Protein 3BO6 (pdb70)

Foldseek 3Di:
DAFDDDPQQVLCVVCVVVLLVVLVPDDFDDWQFDDPFDAPVVLQVCDPWDDDLQWIWHHHDPDFKIKTFHPDAQAQADFQFKKKFFFFALVCQRLLCVLCRRAVSIPLHQFGMKIFGNSVPDDCPDLCRQTRRMMTGHFARDNHRYHHSVSLSRNLSSQVVSQVSCVVSDTHGGDHQQQWDDDPPRRTMTIDGPRGTPSPDHPVCHVVRCPRSSNVSNHD/DVQLVLLVVCVVVLLVVLVPDDADDWAFFPDFDFPVCLAQDPPPDAGLQWDWDHDPPDFKIKTAHPDQQAQADFQQKKKFFFFALVCVRVLCVLCRRLVSTNRHQFRMKIFGNSVPDDCPDLCRQTRRIMTGHFARDNHRYHDSVSLSRNLSSLVVSQVSCVVSPTHGGDHQQQWDADPPRRTMTIDGRVQTDSPDHPVCHVVRCPRSSNVSNHD

Secondary structure (DSSP, 8-state):
-PPPP-HHHHHHHHTHHHHHHHHHTSPPP---PPSS---HHHHHTTEEEEEETTEEEEE-TTSSEEEEEESS-S--SPP-SEEEEE-B-GGGHHHHHHHHHHHHT-TT-S-SEEEEE-TTTB-TTSTTTSS--EEEE---SSTTSPPPHHHHHHHHHHHHHHHHHHHHTTPPB----TT-B--TT-SSEEEEETTTS-TTB-GGGHHHHHT-HHHHHHH-/-HHHHHHHHTHHHHHHHHHHSPPP-----SSPPPSGGGSS--TT-EETTEEEE--TT-SEEEEEESS-S--SPP-SEEEEE-B-GGGHHHHHHHHHHHHT-TT-S-SEEEEE-TTTB-TTSTTTSS--EEEE---SSTTSPPPHHHHHHHHHHHHHHHHHHHHTTPPB----TT-B--TT-SSEEEEETTTS-TTB-HHHHHHHHT-HHHHHHH-

Radius of gyration: 23.3 Å; Cα contacts (8 Å, |Δi|>4): 966; chains: 2; bounding box: 47×74×52 Å

InterPro domains:
  IPR003519 OspF/SpvC [PF03536] (2-240)
  IPR003519 OspF/SpvC [PR01342] (21-43)
  IPR003519 OspF/SpvC [PR01342] (81-100)
  IPR003519 OspF/SpvC [PR01342] (181-201)
  IPR003519 OspF/SpvC [PR01342] (203-219)
  IPR038498 OspF/SpvC superfamily [G3DSA:3.30.2430.10] (23-241)

Nearest PDB structures (foldseek):
  3bo6-assembly2_B  TM=9.932E-01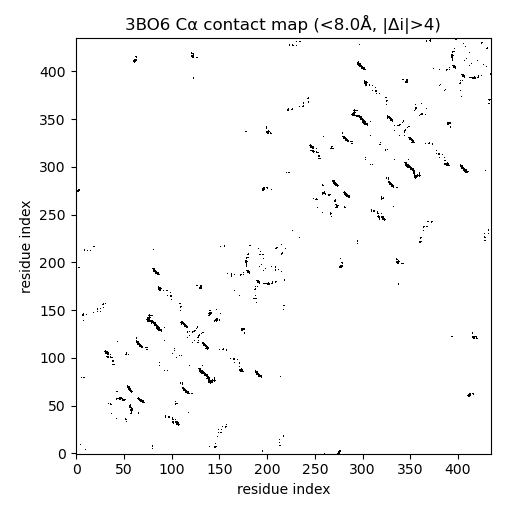  e=6.255E-45  Chromobacterium violaceum
  4h43-assembly1_A  TM=9.803E-01  e=1.860E-39  Salmonella enterica subsp. enterica serovar Typhimurium str. LT2
  4hah-assembly1_A  TM=9.795E-01  e=2.387E-39  Salmonella enterica subsp. enterica serovar Typhimurium str. LT2
  2q8y-assembly1_A  TM=9.827E-01  e=8.312E-39  Salmonella enterica subsp. enterica serovar Enteritidis
  2z8p-assembly1_A  TM=9.742E-01  e=9.416E-39  Salmonella enterica subsp. enterica serovar Typhimurium

Organism: Chromobacterium violaceum (strain ATCC 12472 / DSM 30191 / JCM 1249 / CCUG 213 / NBRC 12614 / NCIMB 9131 / NCTC 9757 / MK) (NCBI:txid243365)

Structure (mmCIF, N/CA/C/O backbone):
data_3BO6
#
_entry.id   3BO6
#
_cell.length_a   42.671
_cell.length_b   119.777
_cell.length_c   44.492
_cell.angle_alpha   90.000
_cell.angle_beta   105.630
_cell.angle_gamma   90.000
#
_symmetry.space_group_name_H-M   'P 1 21 1'
#
loop_
_entity.id
_entity.type
_entity.pdbx_description
1 polymer 'Hydrophilic protein, virA protein'
2 non-polymer 'SULFATE ION'
3 water water
#
loop_
_atom_site.group_PDB
_atom_site.id
_atom_site.type_symbol
_atom_site.label_atom_id
_atom_site.label_alt_id
_atom_site.label_comp_id
_atom_site.label_asym_id
_atom_site.label_entity_id
_atom_site.label_seq_id
_atom_site.pdbx_PDB_ins_code
_atom_site.Cartn_x
_atom_site.Cartn_y
_atom_site.Cartn_z
_atom_site.occupancy
_atom_site.B_iso_or_equiv
_atom_site.auth_seq_id
_atom_site.auth_comp_id
_atom_site.auth_asym_id
_atom_site.auth_atom_id
_atom_site.pdbx_PDB_model_num
ATOM 1 N N . GLY A 1 1 ? -5.722 -7.673 -2.690 1.00 33.25 22 GLY A N 1
ATOM 2 C CA . GLY A 1 1 ? -6.315 -6.368 -2.461 1.00 37.79 22 GLY A CA 1
ATOM 3 C C . GLY A 1 1 ? -5.286 -5.322 -2.079 1.00 40.89 22 GLY A C 1
ATOM 4 O O . GLY A 1 1 ? -4.088 -5.517 -2.288 1.00 45.52 22 GLY A O 1
ATOM 5 N N . PRO A 1 2 ? -5.749 -4.199 -1.514 1.00 40.65 23 PRO A N 1
ATOM 6 C CA . PRO A 1 2 ? -4.870 -3.108 -1.080 1.00 37.80 23 PRO A CA 1
ATOM 7 C C . PRO A 1 2 ? -4.032 -3.531 0.120 1.00 30.74 23 PRO A C 1
ATOM 8 O O . PRO A 1 2 ? -4.282 -4.597 0.684 1.00 25.66 23 PRO A O 1
ATOM 12 N N . PRO A 1 3 ? -3.040 -2.712 0.499 1.00 35.40 24 PRO A N 1
ATOM 13 C CA . PRO A 1 3 ? -2.271 -2.953 1.726 1.00 36.63 24 PRO A CA 1
ATOM 14 C C . PRO A 1 3 ? -3.188 -2.981 2.949 1.00 32.62 24 PRO A C 1
ATOM 15 O O . PRO A 1 3 ? -4.240 -2.340 2.933 1.00 34.45 24 PRO A O 1
ATOM 19 N N . GLN A 1 4 ? -2.789 -3.714 3.985 1.00 25.12 25 GLN A N 1
ATOM 20 C CA . GLN A 1 4 ? -3.554 -3.802 5.232 1.00 27.67 25 GLN A CA 1
ATOM 21 C C . GLN A 1 4 ? -3.644 -2.466 5.979 1.00 21.64 25 GLN A C 1
ATOM 22 O O . GLN A 1 4 ? -2.631 -1.901 6.403 1.00 20.87 25 GLN A O 1
ATOM 28 N N . MET A 1 5 ? -4.873 -1.988 6.144 1.00 18.25 26 MET A N 1
ATOM 29 C CA . MET A 1 5 ? -5.168 -0.736 6.827 1.00 17.67 26 MET A CA 1
ATOM 30 C C . MET A 1 5 ? -5.041 -0.939 8.334 1.00 16.87 26 MET A C 1
ATOM 31 O O . MET A 1 5 ? -5.221 -2.051 8.838 1.00 18.99 26 MET A O 1
ATOM 36 N N . SER A 1 6 ? -4.713 0.130 9.053 1.00 11.09 27 SER A N 1
ATOM 37 C CA . SER A 1 6 ? -4.753 0.118 10.515 1.00 9.97 27 SER A CA 1
ATOM 38 C C . SER A 1 6 ? -5.347 1.424 11.051 1.00 13.41 27 SER A C 1
ATOM 39 O O . SER A 1 6 ? -5.138 2.497 10.476 1.00 10.01 27 SER A O 1
ATOM 42 N N . ALA A 1 7 ? -6.097 1.337 12.148 1.00 11.91 28 ALA A N 1
ATOM 43 C CA . ALA A 1 7 ? -6.657 2.536 12.764 1.00 12.58 28 ALA A CA 1
ATOM 44 C C . ALA A 1 7 ? -5.546 3.488 13.205 1.00 8.22 28 ALA A C 1
ATOM 45 O O . ALA A 1 7 ? -5.679 4.700 13.106 1.00 11.02 28 ALA A O 1
ATOM 47 N N . THR A 1 8 ? -4.448 2.924 13.697 1.00 9.85 29 THR A N 1
ATOM 48 C CA . THR A 1 8 ? -3.290 3.713 14.098 1.00 8.70 29 THR A CA 1
ATOM 49 C C . THR A 1 8 ? -2.787 4.577 12.941 1.00 7.05 29 THR A C 1
ATOM 50 O O . THR A 1 8 ? -2.536 5.779 13.098 1.00 7.88 29 THR A O 1
ATOM 54 N N . ASN A 1 9 ? -2.641 3.957 11.777 1.00 7.94 30 ASN A N 1
ATOM 55 C CA . ASN A 1 9 ? -2.155 4.662 10.600 1.00 6.92 30 ASN A CA 1
ATOM 56 C C . ASN A 1 9 ? -3.176 5.696 10.080 1.00 6.71 30 ASN A C 1
ATOM 57 O O . ASN A 1 9 ? -2.804 6.796 9.679 1.00 8.48 30 ASN A O 1
ATOM 62 N N . GLU A 1 10 ? -4.461 5.340 10.083 1.00 6.81 31 GLU A N 1
ATOM 63 C CA . GLU A 1 10 ? -5.475 6.301 9.644 1.00 9.63 31 GLU A CA 1
ATOM 64 C C . GLU A 1 10 ? -5.490 7.566 10.510 1.00 9.55 31 GLU A C 1
ATOM 65 O O . GLU A 1 10 ? -5.692 8.679 10.011 1.00 9.85 31 GLU A O 1
ATOM 71 N N . ASP A 1 11 ? -5.268 7.394 11.813 1.00 9.51 32 ASP A N 1
ATOM 72 C CA . ASP A 1 11 ? -5.174 8.533 12.721 1.00 8.50 32 ASP A CA 1
ATOM 73 C C . ASP A 1 11 ? -3.943 9.395 12.410 1.00 7.67 32 ASP A C 1
ATOM 74 O O . ASP A 1 11 ? -4.009 10.620 12.440 1.00 9.70 32 ASP A O 1
ATOM 79 N N . LEU A 1 12 ? -2.816 8.756 12.096 1.00 6.70 33 LEU A N 1
ATOM 80 C CA . LEU A 1 12 ? -1.630 9.508 11.687 1.00 8.01 33 LEU A CA 1
ATOM 81 C C . LEU A 1 12 ? -1.889 10.340 10.427 1.00 9.20 33 LEU A C 1
ATOM 82 O O . LEU A 1 12 ? -1.387 11.449 10.312 1.00 10.72 33 LEU A O 1
ATOM 87 N N . LYS A 1 13 ? -2.639 9.786 9.474 1.00 8.43 34 LYS A N 1
ATOM 88 C CA . LYS A 1 13 ? -2.973 10.523 8.249 1.00 9.89 34 LYS A CA 1
ATOM 89 C C . LYS A 1 13 ? -3.854 11.725 8.558 1.00 14.12 34 LYS A C 1
ATOM 90 O O . LYS A 1 13 ? -3.582 12.847 8.119 1.00 12.74 34 LYS A O 1
ATOM 96 N N . THR A 1 14 ? -4.904 11.493 9.335 1.00 9.58 35 THR A N 1
ATOM 97 C CA . THR A 1 14 ? -5.843 12.554 9.668 1.00 12.25 35 THR A CA 1
ATOM 98 C C . THR A 1 14 ? -5.136 13.698 10.375 1.00 10.62 35 THR A C 1
ATOM 99 O O . THR A 1 14 ? -5.446 14.868 10.158 1.00 14.05 35 THR A O 1
ATOM 103 N N . ASN A 1 15 ? -4.170 13.360 11.220 1.00 10.66 36 ASN A N 1
ATOM 104 C CA . ASN A 1 15 ? -3.556 14.353 12.092 1.00 9.04 36 ASN A CA 1
ATOM 105 C C . ASN A 1 15 ? -2.111 14.678 11.743 1.00 8.78 36 ASN A C 1
ATOM 106 O O . ASN A 1 15 ? -1.408 15.304 12.532 1.00 11.17 36 ASN A O 1
ATOM 111 N N . PHE A 1 16 ? -1.693 14.271 10.545 1.00 9.40 37 PHE A N 1
ATOM 112 C CA . PHE A 1 16 ? -0.301 14.400 10.110 1.00 8.42 37 PHE A CA 1
ATOM 113 C C . PHE A 1 16 ? 0.267 15.806 10.298 1.00 9.23 37 PHE A C 1
ATOM 114 O O . PHE A 1 16 ? 1.297 15.988 10.962 1.00 8.30 37 PHE A O 1
ATOM 122 N N . HIS A 1 17 ? -0.400 16.804 9.721 1.00 9.13 38 HIS A N 1
ATOM 123 C CA . HIS A 1 17 ? 0.063 18.175 9.832 1.00 10.73 38 HIS A CA 1
ATOM 124 C C . HIS A 1 17 ? 0.260 18.629 11.281 1.00 8.98 38 HIS A C 1
ATOM 125 O O . HIS A 1 17 ? 1.311 19.170 11.636 1.00 9.45 38 HIS A O 1
ATOM 132 N N . SER A 1 18 ? -0.749 18.398 12.111 1.00 9.18 39 SER A N 1
ATOM 133 C CA . SER A 1 18 ? -0.667 18.787 13.520 1.00 9.73 39 SER A CA 1
ATOM 134 C C . SER A 1 18 ? 0.452 18.062 14.261 1.00 8.69 39 SER A C 1
ATOM 135 O O . SER A 1 18 ? 1.193 18.666 15.050 1.00 10.63 39 SER A O 1
ATOM 138 N N . LEU A 1 19 ? 0.571 16.762 14.011 1.00 7.94 40 LEU A N 1
ATOM 139 C CA . LEU A 1 19 ? 1.566 15.949 14.696 1.00 8.01 40 LEU A CA 1
ATOM 140 C C . LEU A 1 19 ? 2.989 16.414 14.433 1.00 6.79 40 LEU A C 1
ATOM 141 O O . LEU A 1 19 ? 3.734 16.678 15.383 1.00 8.23 40 LEU A O 1
ATOM 146 N N . HIS A 1 20 ? 3.397 16.546 13.172 1.00 7.46 41 HIS A N 1
ATOM 147 C CA . HIS A 1 20 ? 4.791 16.916 12.947 1.00 6.55 41 HIS A CA 1
ATOM 148 C C . HIS A 1 20 ? 5.104 18.350 13.386 1.00 7.77 41 HIS A C 1
ATOM 149 O O . HIS A 1 20 ? 6.199 18.634 13.858 1.00 8.01 41 HIS A O 1
ATOM 156 N N . ASN A 1 21 ? 4.134 19.244 13.277 1.00 7.76 42 ASN A N 1
ATOM 157 C CA . ASN A 1 21 ? 4.356 20.595 13.764 1.00 7.67 42 ASN A CA 1
ATOM 158 C C . ASN A 1 21 ? 4.408 20.701 15.293 1.00 11.00 42 ASN A C 1
ATOM 159 O O . ASN A 1 21 ? 5.171 21.517 15.828 1.00 13.11 42 ASN A O 1
ATOM 164 N N . GLN A 1 22 ? 3.613 19.896 16.001 1.00 8.93 43 GLN A N 1
ATOM 165 C CA . GLN A 1 22 ? 3.747 19.821 17.460 1.00 7.60 43 GLN A CA 1
ATOM 166 C C . GLN A 1 22 ? 5.124 19.274 17.833 1.00 10.46 43 GLN A C 1
ATOM 167 O O . GLN A 1 22 ? 5.799 19.821 18.712 1.00 10.75 43 GLN A O 1
ATOM 173 N N . MET A 1 23 ? 5.553 18.204 17.168 1.00 8.23 44 MET A N 1
ATOM 174 C CA . MET A 1 23 ? 6.860 17.609 17.457 1.00 9.43 44 MET A CA 1
ATOM 175 C C . MET A 1 23 ? 7.993 18.611 17.320 1.00 7.31 44 MET A C 1
ATOM 176 O O . MET A 1 23 ? 8.910 18.640 18.153 1.00 8.56 44 MET A O 1
ATOM 181 N N . ARG A 1 24 ? 7.925 19.450 16.296 1.00 8.83 45 ARG A N 1
ATOM 182 C CA A ARG A 1 24 ? 8.989 20.416 16.028 0.50 10.92 45 ARG A CA 1
ATOM 183 C CA B ARG A 1 24 ? 8.996 20.402 16.045 0.50 10.37 45 ARG A CA 1
ATOM 184 C C . ARG A 1 24 ? 9.132 21.465 17.130 1.00 13.12 45 ARG A C 1
ATOM 185 O O . ARG A 1 24 ? 10.181 22.094 17.247 1.00 18.93 45 ARG A O 1
ATOM 200 N N . GLN A 1 25 ? 8.084 21.646 17.932 1.00 9.71 46 GLN A N 1
ATOM 201 C CA . GLN A 1 25 ? 8.118 22.622 19.030 1.00 12.75 46 GLN A CA 1
ATOM 202 C C . GLN A 1 25 ? 8.679 22.049 20.333 1.00 12.80 46 GLN A C 1
ATOM 203 O O . GLN A 1 25 ? 8.931 22.793 21.279 1.00 15.86 46 GLN A O 1
ATOM 209 N N . MET A 1 26 ? 8.886 20.738 20.390 1.00 8.81 47 MET A N 1
ATOM 210 C CA . MET A 1 26 ? 9.315 20.089 21.635 1.00 6.18 47 MET A CA 1
ATOM 211 C C . MET A 1 26 ? 10.833 20.095 21.800 1.00 7.93 47 MET A C 1
ATOM 212 O O . MET A 1 26 ? 11.571 19.933 20.834 1.00 8.86 47 MET A O 1
ATOM 217 N N . PRO A 1 27 ? 11.306 20.279 23.039 1.00 8.86 48 PRO A N 1
ATOM 218 C CA . PRO A 1 27 ? 12.755 20.289 23.259 1.00 10.03 48 PRO A CA 1
ATOM 219 C C . PRO A 1 27 ? 13.331 18.872 23.332 1.00 6.61 48 PRO A C 1
ATOM 220 O O . PRO A 1 27 ? 12.579 17.881 23.343 1.00 7.26 48 PRO A O 1
ATOM 224 N N . MET A 1 28 ? 14.655 18.771 23.376 1.00 6.60 49 MET A N 1
ATOM 225 C CA . MET A 1 28 ? 15.313 17.468 23.400 1.00 5.55 49 MET A CA 1
ATOM 226 C C . MET A 1 28 ? 14.750 16.608 24.506 1.00 7.96 49 MET A C 1
ATOM 227 O O . MET A 1 28 ? 14.402 17.097 25.592 1.00 7.52 49 MET A O 1
ATOM 232 N N . SER A 1 29 ? 14.686 15.308 24.241 1.00 6.96 50 SER A N 1
ATOM 233 C CA . SER A 1 29 ? 14.344 14.332 25.274 1.00 6.93 50 SER A CA 1
ATOM 234 C C . SER A 1 29 ? 15.504 14.153 26.245 1.00 8.42 50 SER A C 1
ATOM 235 O O . SER A 1 29 ? 16.634 14.585 25.985 1.00 9.37 50 SER A O 1
ATOM 238 N N . HIS A 1 30 ? 15.213 13.519 27.373 1.00 7.46 51 HIS A N 1
ATOM 239 C CA . HIS A 1 30 ? 16.202 13.304 28.425 1.00 8.50 51 HIS A CA 1
ATOM 240 C C . HIS A 1 30 ? 16.103 11.835 28.836 1.00 8.20 51 HIS A C 1
ATOM 241 O O . HIS A 1 30 ? 15.169 11.445 29.532 1.00 11.29 51 HIS A O 1
ATOM 248 N N . PHE A 1 31 ? 17.041 11.012 28.366 1.00 5.76 52 PHE A N 1
ATOM 249 C CA . PHE A 1 31 ? 17.002 9.575 28.648 1.00 6.17 52 PHE A CA 1
ATOM 250 C C . PHE A 1 31 ? 18.061 9.213 29.691 1.00 6.26 52 PHE A C 1
ATOM 251 O O . PHE A 1 31 ? 19.256 9.256 29.403 1.00 7.44 52 PHE A O 1
ATOM 259 N N . ARG A 1 32 ? 17.617 8.866 30.898 1.00 6.79 53 ARG A N 1
ATOM 260 C CA . ARG A 1 32 ? 18.536 8.400 31.930 1.00 8.48 53 ARG A CA 1
ATOM 261 C C . ARG A 1 32 ? 18.972 6.963 31.634 1.00 9.06 53 ARG A C 1
ATOM 262 O O . ARG A 1 32 ? 18.159 6.034 31.718 1.00 9.23 53 ARG A O 1
ATOM 270 N N . GLU A 1 33 ? 20.238 6.767 31.289 1.00 6.99 54 GLU A N 1
ATOM 271 C CA . GLU A 1 33 ? 20.694 5.412 30.984 1.00 8.51 54 GLU A CA 1
ATOM 272 C C . GLU A 1 33 ? 20.698 4.511 32.204 1.00 9.03 54 GLU A C 1
ATOM 273 O O . GLU A 1 33 ? 20.979 4.939 33.336 1.00 10.23 54 GLU A O 1
ATOM 279 N N . ALA A 1 34 ? 20.374 3.251 31.967 1.00 8.24 55 ALA A N 1
ATOM 280 C CA . ALA A 1 34 ? 20.486 2.247 33.011 1.00 7.77 55 ALA A CA 1
ATOM 281 C C . ALA A 1 34 ? 21.942 1.870 33.247 1.00 12.69 55 ALA A C 1
ATOM 282 O O . ALA A 1 34 ? 22.658 1.498 32.315 1.00 20.44 55 ALA A O 1
ATOM 284 N N . LEU A 1 35 ? 22.358 1.950 34.504 1.00 16.70 56 LEU A N 1
ATOM 285 C CA . LEU A 1 35 ? 23.563 1.285 34.994 1.00 23.17 56 LEU A CA 1
ATOM 286 C C . LEU A 1 35 ? 23.206 -0.136 35.468 1.00 14.98 56 LEU A C 1
ATOM 287 O O . LEU A 1 35 ? 22.072 -0.380 35.881 1.00 30.25 56 LEU A O 1
ATOM 292 N N . ASP A 1 36 ? 24.147 -1.068 35.396 1.00 33.45 57 ASP A N 1
ATOM 293 C CA . ASP A 1 36 ? 23.922 -2.407 35.947 1.00 35.82 57 ASP A CA 1
ATOM 294 C C . ASP A 1 36 ? 23.090 -3.311 35.037 1.00 29.60 57 ASP A C 1
ATOM 295 O O . ASP A 1 36 ? 22.499 -4.293 35.489 1.00 36.77 57 ASP A O 1
ATOM 300 N N . ALA A 1 37 ? 23.050 -2.981 33.756 1.00 16.32 58 ALA A N 1
ATOM 301 C CA . ALA A 1 37 ? 22.337 -3.794 32.780 1.00 13.57 58 ALA A CA 1
ATOM 302 C C . ALA A 1 37 ? 23.152 -5.055 32.499 1.00 12.86 58 ALA A C 1
ATOM 303 O O . ALA A 1 37 ? 24.345 -5.091 32.804 1.00 12.26 58 ALA A O 1
ATOM 305 N N . PRO A 1 38 ? 22.522 -6.092 31.921 1.00 11.98 59 PRO A N 1
ATOM 306 C CA . PRO A 1 38 ? 23.295 -7.275 31.539 1.00 10.00 59 PRO A CA 1
ATOM 307 C C . PRO A 1 38 ? 24.305 -6.912 30.457 1.00 8.84 59 PRO A C 1
ATOM 308 O O . PRO A 1 38 ? 24.121 -5.895 29.763 1.00 10.01 59 PRO A O 1
ATOM 312 N N . ASP A 1 39 ? 25.363 -7.703 30.302 1.00 10.61 60 ASP A N 1
ATOM 313 C CA . ASP A 1 39 ? 26.135 -7.587 29.072 1.00 10.11 60 ASP A CA 1
ATOM 314 C C . ASP A 1 39 ? 25.612 -8.593 28.048 1.00 9.79 60 ASP A C 1
ATOM 315 O O . ASP A 1 39 ? 24.667 -9.337 28.324 1.00 8.56 60 ASP A O 1
ATOM 320 N N . TYR A 1 40 ? 26.210 -8.600 26.862 1.00 8.94 61 TYR A N 1
ATOM 321 C CA . TYR A 1 40 ? 25.674 -9.404 25.772 1.00 6.35 61 TYR A CA 1
ATOM 322 C C . TYR A 1 40 ? 25.679 -10.896 26.126 1.00 8.15 61 TYR A C 1
ATOM 323 O O . TYR A 1 40 ? 24.658 -11.588 25.988 1.00 6.92 61 TYR A O 1
ATOM 332 N N . SER A 1 41 ? 26.839 -11.388 26.564 1.00 8.94 62 SER A N 1
ATOM 333 C CA A SER A 1 41 ? 26.985 -12.801 26.891 0.50 9.17 62 SER A CA 1
ATOM 334 C CA B SER A 1 41 ? 26.987 -12.800 26.897 0.50 9.22 62 SER A CA 1
ATOM 335 C C . SER A 1 41 ? 26.066 -13.206 28.050 1.00 7.70 62 SER A C 1
ATOM 336 O O . SER A 1 41 ? 25.525 -14.303 28.058 1.00 10.59 62 SER A O 1
ATOM 341 N N . GLY A 1 42 ? 25.876 -12.309 29.011 1.00 8.51 63 GLY A N 1
ATOM 342 C CA . GLY A 1 42 ? 24.972 -12.560 30.121 1.00 12.81 63 GLY A CA 1
ATOM 343 C C . GLY A 1 42 ? 23.523 -12.657 29.688 1.00 12.31 63 GLY A C 1
ATOM 344 O O . GLY A 1 42 ? 22.765 -13.520 30.149 1.00 13.48 63 GLY A O 1
ATOM 345 N N . MET A 1 43 ? 23.121 -11.758 28.802 1.00 9.49 64 MET A N 1
ATOM 346 C CA A MET A 1 43 ? 21.760 -11.846 28.317 0.50 9.40 64 MET A CA 1
ATOM 347 C CA B MET A 1 43 ? 21.798 -11.791 28.185 0.50 10.65 64 MET A CA 1
ATOM 348 C C . MET A 1 43 ? 21.486 -13.194 27.638 1.00 11.96 64 MET A C 1
ATOM 349 O O . MET A 1 43 ? 20.358 -13.705 27.712 1.00 10.48 64 MET A O 1
ATOM 358 N N . ARG A 1 44 ? 22.502 -13.817 27.046 1.00 13.04 65 ARG A N 1
ATOM 359 C CA A ARG A 1 44 ? 22.342 -15.162 26.489 0.70 16.78 65 ARG A CA 1
ATOM 360 C CA B ARG A 1 44 ? 22.333 -15.161 26.491 0.30 16.81 65 ARG A CA 1
ATOM 361 C C . ARG A 1 44 ? 21.943 -16.186 27.555 1.00 17.96 65 ARG A C 1
ATOM 362 O O . ARG A 1 44 ? 21.304 -17.208 27.252 1.00 22.65 65 ARG A O 1
ATOM 377 N N . GLN A 1 45 ? 22.322 -15.921 28.799 1.00 17.93 66 GLN A N 1
ATOM 378 C CA . GLN A 1 45 ? 22.072 -16.853 29.892 1.00 18.25 66 GLN A CA 1
ATOM 379 C C . GLN A 1 45 ? 20.735 -16.633 30.579 1.00 17.99 66 GLN A C 1
ATOM 380 O O . GLN A 1 45 ? 20.454 -17.234 31.619 1.00 20.61 66 GLN A O 1
ATOM 386 N N . SER A 1 46 ? 19.895 -15.792 29.988 1.00 13.82 67 SER A N 1
ATOM 387 C CA . SER A 1 46 ? 18.603 -15.514 30.593 1.00 19.25 67 SER A CA 1
ATOM 388 C C . SER A 1 46 ? 17.776 -16.774 30.635 1.00 19.27 67 SER A C 1
ATOM 389 O O . SER A 1 46 ? 16.883 -16.915 31.469 1.00 19.70 67 SER A O 1
ATOM 392 N N . GLY A 1 47 ? 18.076 -17.675 29.707 1.00 19.31 68 GLY A N 1
ATOM 393 C CA . GLY A 1 47 ? 17.300 -18.878 29.513 1.00 23.62 68 GLY A CA 1
ATOM 394 C C . GLY A 1 47 ? 15.809 -18.633 29.575 1.00 25.41 68 GLY A C 1
ATOM 395 O O . GLY A 1 47 ? 15.239 -17.801 28.845 1.00 16.41 68 GLY A O 1
ATOM 396 N N . PHE A 1 48 ? 15.188 -19.374 30.480 1.00 31.09 69 PHE A N 1
ATOM 397 C CA . PHE A 1 48 ? 13.751 -19.415 30.660 1.00 36.48 69 PHE A CA 1
ATOM 398 C C . PHE A 1 48 ? 13.208 -18.053 31.072 1.00 29.13 69 PHE A C 1
ATOM 399 O O . PHE A 1 48 ? 12.151 -17.624 30.610 1.00 26.06 69 PHE A O 1
ATOM 407 N N . PHE A 1 49 ? 13.946 -17.375 31.946 1.00 25.18 70 PHE A N 1
ATOM 408 C CA . PHE A 1 49 ? 13.469 -16.145 32.557 1.00 24.21 70 PHE A CA 1
ATOM 409 C C . PHE A 1 49 ? 14.566 -15.488 33.381 1.00 21.61 70 PHE A C 1
ATOM 410 O O . PHE A 1 49 ? 15.220 -16.135 34.208 1.00 20.79 70 PHE A O 1
ATOM 418 N N . ALA A 1 50 ? 14.777 -14.202 33.132 1.00 14.75 71 ALA A N 1
ATOM 419 C CA . ALA A 1 50 ? 15.637 -13.372 33.970 1.00 12.21 71 ALA A CA 1
ATOM 420 C C . ALA A 1 50 ? 15.077 -11.967 33.905 1.00 9.96 71 ALA A C 1
ATOM 421 O O . ALA A 1 50 ? 14.200 -11.702 33.086 1.00 12.74 71 ALA A O 1
ATOM 423 N N . MET A 1 51 ? 15.564 -11.082 34.764 1.00 12.13 72 MET A N 1
ATOM 424 C CA . MET A 1 51 ? 15.077 -9.699 34.810 1.00 12.94 72 MET A CA 1
ATOM 425 C C . MET A 1 51 ? 16.222 -8.703 34.942 1.00 11.62 72 MET A C 1
ATOM 426 O O . MET A 1 51 ? 17.215 -8.963 35.639 1.00 14.81 72 MET A O 1
ATOM 431 N N . SER A 1 52 ? 16.068 -7.552 34.292 1.00 10.67 73 SER A N 1
ATOM 432 C CA . SER A 1 52 ? 16.938 -6.409 34.553 1.00 10.02 73 SER A CA 1
ATOM 433 C C . SER A 1 52 ? 16.187 -5.121 34.259 1.00 11.23 73 SER A C 1
ATOM 434 O O . SER A 1 52 ? 15.566 -4.999 33.201 1.00 10.48 73 SER A O 1
ATOM 437 N N . GLN A 1 53 ? 16.236 -4.176 35.193 1.00 11.19 74 GLN A N 1
ATOM 438 C CA . GLN A 1 53 ? 15.625 -2.859 35.018 1.00 9.22 74 GLN A CA 1
ATOM 439 C C . GLN A 1 53 ? 14.148 -2.925 34.647 1.00 7.95 74 GLN A C 1
ATOM 440 O O . GLN A 1 53 ? 13.648 -2.085 33.896 1.00 9.56 74 GLN A O 1
ATOM 446 N N . GLY A 1 54 ? 13.452 -3.935 35.154 1.00 9.29 75 GLY A N 1
ATOM 447 C CA . GLY A 1 54 ? 12.034 -4.075 34.853 1.00 10.48 75 GLY A CA 1
ATOM 448 C C . GLY A 1 54 ? 11.711 -4.705 33.507 1.00 8.85 75 GLY A C 1
ATOM 449 O O . GLY A 1 54 ? 10.535 -4.813 33.142 1.00 11.21 75 GLY A O 1
ATOM 450 N N . PHE A 1 55 ? 12.743 -5.135 32.778 1.00 8.50 76 PHE A N 1
ATOM 451 C CA . PHE A 1 55 ? 12.565 -5.870 31.529 1.00 6.75 76 PHE A CA 1
ATOM 452 C C . PHE A 1 55 ? 12.709 -7.374 31.809 1.00 7.36 76 PHE A C 1
ATOM 453 O O . PHE A 1 55 ? 13.679 -7.803 32.441 1.00 9.26 76 PHE A O 1
ATOM 461 N N . GLN A 1 56 ? 11.731 -8.161 31.374 1.00 6.85 77 GLN A N 1
ATOM 462 C CA . GLN A 1 56 ? 11.838 -9.615 31.376 1.00 6.70 77 GLN A CA 1
ATOM 463 C C . GLN A 1 56 ? 12.758 -10.040 30.244 1.00 8.02 77 GLN A C 1
ATOM 464 O O . GLN A 1 56 ? 12.608 -9.568 29.113 1.00 9.76 77 GLN A O 1
ATOM 470 N N . LEU A 1 57 ? 13.708 -10.929 30.539 1.00 9.00 78 LEU A N 1
ATOM 471 C CA . LEU A 1 57 ? 14.667 -11.391 29.546 1.00 7.31 78 LEU A CA 1
ATOM 472 C C . LEU A 1 57 ? 14.466 -12.871 29.243 1.00 8.38 78 LEU A C 1
ATOM 473 O O . LEU A 1 57 ? 14.206 -13.664 30.153 1.00 10.34 78 LEU A O 1
ATOM 478 N N . GLU A 1 58 ? 14.637 -13.248 27.980 1.00 7.75 79 GLU A N 1
ATOM 479 C CA . GLU A 1 58 ? 14.470 -14.643 27.568 1.00 9.47 79 GLU A CA 1
ATOM 480 C C . GLU A 1 58 ? 15.491 -15.017 26.518 1.00 10.92 79 GLU A C 1
ATOM 481 O O . GLU A 1 58 ? 15.718 -14.269 25.569 1.00 10.60 79 GLU A O 1
ATOM 487 N N . SER A 1 59 ? 16.102 -16.182 26.680 1.00 12.36 80 SER A N 1
ATOM 488 C CA . SER A 1 59 ? 16.983 -16.715 25.651 1.00 14.05 80 SER A CA 1
ATOM 489 C C . SER A 1 59 ? 17.137 -18.231 25.802 1.00 23.13 80 SER A C 1
ATOM 490 O O . SER A 1 59 ? 17.986 -18.695 26.560 1.00 28.62 80 SER A O 1
ATOM 493 N N . HIS A 1 60 ? 16.317 -18.988 25.082 1.00 23.40 81 HIS A N 1
ATOM 494 C CA . HIS A 1 60 ? 16.387 -20.445 25.134 1.00 33.52 81 HIS A CA 1
ATOM 495 C C . HIS A 1 60 ? 16.230 -21.090 23.749 1.00 38.33 81 HIS A C 1
ATOM 496 O O . HIS A 1 60 ? 15.767 -20.454 22.807 1.00 41.36 81 HIS A O 1
ATOM 503 N N . GLY A 1 61 ? 16.606 -22.365 23.652 1.00 43.99 82 GLY A N 1
ATOM 504 C CA . GLY A 1 61 ? 16.867 -23.049 22.387 1.00 42.88 82 GLY A CA 1
ATOM 505 C C . GLY A 1 61 ? 15.936 -23.009 21.180 1.00 45.90 82 GLY A C 1
ATOM 506 O O . GLY A 1 61 ? 16.264 -23.596 20.147 1.00 51.13 82 GLY A O 1
ATOM 507 N N . GLY A 1 62 ? 14.799 -22.325 21.280 1.00 43.66 83 GLY A N 1
ATOM 508 C CA . GLY A 1 62 ? 13.837 -22.285 20.185 1.00 40.14 83 GLY A CA 1
ATOM 509 C C . GLY A 1 62 ? 14.163 -21.440 18.953 1.00 39.32 83 GLY A C 1
ATOM 510 O O . GLY A 1 62 ? 13.973 -21.879 17.823 1.00 33.16 83 GLY A O 1
ATOM 511 N N . ASP A 1 63 ? 14.622 -20.209 19.154 1.00 33.83 84 ASP A N 1
ATOM 512 C CA . ASP A 1 63 ? 14.975 -19.350 18.021 1.00 29.76 84 ASP A CA 1
ATOM 513 C C . ASP A 1 63 ? 16.353 -18.770 18.284 1.00 19.04 84 ASP A C 1
ATOM 514 O O . ASP A 1 63 ? 17.013 -19.132 19.268 1.00 21.19 84 ASP A O 1
ATOM 519 N N . VAL A 1 64 ? 16.779 -17.866 17.416 1.00 18.51 85 VAL A N 1
ATOM 520 C CA . VAL A 1 64 ? 18.136 -17.359 17.454 1.00 9.38 85 VAL A CA 1
ATOM 521 C C . VAL A 1 64 ? 18.221 -15.918 17.976 1.00 6.39 85 VAL A C 1
ATOM 522 O O . VAL A 1 64 ? 19.151 -15.208 17.661 1.00 8.37 85 VAL A O 1
ATOM 526 N N . PHE A 1 65 ? 17.267 -15.515 18.805 1.00 7.62 86 PHE A N 1
ATOM 527 C CA . PHE A 1 65 ? 17.307 -14.168 19.385 1.00 5.60 86 PHE A CA 1
ATOM 528 C C . PHE A 1 65 ? 17.263 -14.237 20.897 1.00 10.84 86 PHE A C 1
ATOM 529 O O . PHE A 1 65 ? 16.883 -15.258 21.486 1.00 12.35 86 PHE A O 1
ATOM 537 N N . MET A 1 66 ? 17.687 -13.151 21.522 1.00 7.00 87 MET A N 1
ATOM 538 C CA . MET A 1 66 ? 17.473 -12.928 22.944 1.00 6.60 87 MET A CA 1
ATOM 539 C C . MET A 1 66 ? 16.507 -11.759 23.065 1.00 6.79 87 MET A C 1
ATOM 540 O O . MET A 1 66 ? 16.632 -10.767 22.334 1.00 9.58 87 MET A O 1
ATOM 545 N N . HIS A 1 67 ? 15.531 -11.878 23.956 1.00 6.02 88 HIS A N 1
ATOM 546 C CA . HIS A 1 67 ? 14.394 -10.961 23.984 1.00 6.86 88 HIS A CA 1
ATOM 547 C C . HIS A 1 67 ? 14.332 -10.189 25.293 1.00 6.33 88 HIS A C 1
ATOM 548 O O . HIS A 1 67 ? 14.622 -10.726 26.356 1.00 7.25 88 HIS A O 1
ATOM 555 N N . ALA A 1 68 ? 13.858 -8.950 25.212 1.00 6.42 89 ALA A N 1
ATOM 556 C CA . ALA A 1 68 ? 13.607 -8.130 26.375 1.00 5.98 89 ALA A CA 1
ATOM 557 C C . ALA A 1 68 ? 12.247 -7.476 26.206 1.00 6.25 89 ALA A C 1
ATOM 558 O O . ALA A 1 68 ? 11.956 -6.909 25.145 1.00 8.33 89 ALA A O 1
ATOM 560 N N . HIS A 1 69 ? 11.428 -7.504 27.252 1.00 6.75 90 HIS A N 1
ATOM 561 C CA . HIS A 1 69 ? 10.169 -6.771 27.221 1.00 7.07 90 HIS A CA 1
ATOM 562 C C . HIS A 1 69 ? 9.783 -6.326 28.615 1.00 8.26 90 HIS A C 1
ATOM 563 O O . HIS A 1 69 ? 9.946 -7.067 29.565 1.00 8.17 90 HIS A O 1
ATOM 570 N N . ARG A 1 70 ? 9.255 -5.116 28.738 1.00 7.62 91 ARG A N 1
ATOM 571 C CA . ARG A 1 70 ? 8.846 -4.616 30.043 1.00 6.49 91 ARG A CA 1
ATOM 572 C C . ARG A 1 70 ? 7.738 -5.456 30.648 1.00 8.30 91 ARG A C 1
ATOM 573 O O . ARG A 1 70 ? 6.752 -5.782 29.985 1.00 10.28 91 ARG A O 1
ATOM 581 N N . GLU A 1 71 ? 7.904 -5.802 31.922 1.00 8.38 92 GLU A N 1
ATOM 582 C CA . GLU A 1 71 ? 6.864 -6.466 32.670 1.00 13.59 92 GLU A CA 1
ATOM 583 C C . GLU A 1 71 ? 5.637 -5.567 32.718 1.00 12.62 92 GLU A C 1
ATOM 584 O O . GLU A 1 71 ? 4.507 -6.043 32.619 1.00 12.89 92 GLU A O 1
ATOM 590 N N . ASN A 1 72 ? 5.870 -4.266 32.872 1.00 9.18 93 ASN A N 1
ATOM 591 C CA . ASN A 1 72 ? 4.797 -3.268 32.857 1.00 9.07 93 ASN A CA 1
ATOM 592 C C . ASN A 1 72 ? 5.027 -2.285 31.708 1.00 10.34 93 ASN A C 1
ATOM 593 O O . ASN A 1 72 ? 5.832 -1.358 31.826 1.00 11.21 93 ASN A O 1
ATOM 598 N N . PRO A 1 73 ? 4.332 -2.494 30.584 1.00 10.55 94 PRO A N 1
ATOM 599 C CA . PRO A 1 73 ? 4.621 -1.656 29.416 1.00 10.30 94 PRO A CA 1
ATOM 600 C C . PRO A 1 73 ? 4.250 -0.194 29.639 1.00 8.85 94 PRO A C 1
ATOM 601 O O . PRO A 1 73 ? 3.270 0.108 30.325 1.00 14.50 94 PRO A O 1
ATOM 605 N N . GLN A 1 74 ? 5.053 0.707 29.085 1.00 6.84 95 GLN A N 1
ATOM 606 C CA A GLN A 1 74 ? 4.730 2.125 29.100 0.50 7.91 95 GLN A CA 1
ATOM 607 C CA B GLN A 1 74 ? 4.722 2.125 29.105 0.50 7.79 95 GLN A CA 1
ATOM 608 C C . GLN A 1 74 ? 3.769 2.528 27.979 1.00 10.24 95 GLN A C 1
ATOM 609 O O . GLN A 1 74 ? 3.042 3.509 28.110 1.00 13.06 95 GLN A O 1
ATOM 620 N N . CYS A 1 75 ? 3.783 1.785 26.876 1.00 8.61 96 CYS A N 1
ATOM 621 C CA . CYS A 1 75 ? 2.875 2.065 25.762 1.00 8.22 96 CYS A CA 1
ATOM 622 C C . CYS A 1 75 ? 1.670 1.148 25.861 1.00 9.78 96 CYS A C 1
ATOM 623 O O . CYS A 1 75 ? 1.815 -0.077 25.935 1.00 11.19 96 CYS A O 1
ATOM 626 N N . LYS A 1 76 ? 0.478 1.743 25.882 1.00 9.46 97 LYS A N 1
ATOM 627 C CA . LYS A 1 76 ? -0.737 0.971 26.170 1.00 10.82 97 LYS A CA 1
ATOM 628 C C . LYS A 1 76 ? -1.505 0.551 24.917 1.00 12.27 97 LYS A C 1
ATOM 629 O O . LYS A 1 76 ? -2.531 -0.125 25.000 1.00 13.19 97 LYS A O 1
ATOM 635 N N . GLY A 1 77 ? -1.006 0.962 23.761 1.00 8.69 98 GLY A N 1
ATOM 636 C CA . GLY A 1 77 ? -1.668 0.644 22.510 1.00 10.55 98 GLY A CA 1
ATOM 637 C C . GLY A 1 77 ? -1.252 -0.694 21.933 1.00 12.12 98 GLY A C 1
ATOM 638 O O . GLY A 1 77 ? -0.263 -1.299 22.363 1.00 13.48 98 GLY A O 1
ATOM 639 N N . ASP A 1 78 ? -2.027 -1.177 20.966 1.00 10.22 99 ASP A N 1
ATOM 640 C CA . ASP A 1 78 ? -1.703 -2.415 20.271 1.00 10.25 99 ASP A CA 1
ATOM 641 C C . ASP A 1 78 ? -0.637 -2.168 19.209 1.00 11.83 99 ASP A C 1
ATOM 642 O O . ASP A 1 78 ? -0.679 -1.160 18.499 1.00 10.66 99 ASP A O 1
ATOM 647 N N . PHE A 1 79 ? 0.306 -3.096 19.086 1.00 12.48 100 PHE A N 1
ATOM 648 C CA . PHE A 1 79 ? 1.307 -3.041 18.025 1.00 8.60 100 PHE A CA 1
ATOM 649 C C . PHE A 1 79 ? 0.647 -2.807 16.677 1.00 10.06 100 PHE A C 1
ATOM 650 O O . PHE A 1 79 ? -0.343 -3.471 16.335 1.00 11.58 100 PHE A O 1
ATOM 658 N N . ALA A 1 80 ? 1.197 -1.857 15.923 1.00 7.47 101 ALA A N 1
ATOM 659 C CA . ALA A 1 80 ? 0.633 -1.449 14.647 1.00 10.47 101 ALA A CA 1
ATOM 660 C C . ALA A 1 80 ? 1.628 -1.661 13.510 1.00 7.93 101 ALA A C 1
ATOM 661 O O . ALA A 1 80 ? 1.495 -1.078 12.427 1.00 6.61 101 ALA A O 1
ATOM 663 N N . GLY A 1 81 ? 2.623 -2.516 13.753 1.00 7.42 102 GLY A N 1
ATOM 664 C CA . GLY A 1 81 ? 3.553 -2.920 12.711 1.00 6.70 102 GLY A CA 1
ATOM 665 C C . GLY A 1 81 ? 4.851 -2.144 12.607 1.00 4.20 102 GLY A C 1
ATOM 666 O O . GLY A 1 81 ? 5.746 -2.566 11.891 1.00 5.40 102 GLY A O 1
ATOM 667 N N . ASP A 1 82 ? 4.966 -1.015 13.306 1.00 5.75 103 ASP A N 1
ATOM 668 C CA . ASP A 1 82 ? 6.164 -0.192 13.153 1.00 3.03 103 ASP A CA 1
ATOM 669 C C . ASP A 1 82 ? 7.356 -0.786 13.888 1.00 3.72 103 ASP A C 1
ATOM 670 O O . ASP A 1 82 ? 7.278 -1.099 15.087 1.00 5.13 103 ASP A O 1
ATOM 675 N N . LYS A 1 83 ? 8.458 -0.982 13.175 1.00 3.47 104 LYS A N 1
ATOM 676 C CA . LYS A 1 83 ? 9.645 -1.541 13.808 1.00 3.36 104 LYS A CA 1
ATOM 677 C C . LYS A 1 83 ? 10.907 -0.940 13.221 1.00 5.20 104 LYS A C 1
ATOM 678 O O . LYS A 1 83 ? 10.960 -0.511 12.055 1.00 5.01 104 LYS A O 1
ATOM 684 N N . PHE A 1 84 ? 11.944 -0.914 14.049 1.00 4.73 105 PHE A N 1
ATOM 685 C CA . PHE A 1 84 ? 13.266 -0.520 13.603 1.00 3.65 105 PHE A CA 1
ATOM 686 C C . PHE A 1 84 ? 14.229 -1.675 13.695 1.00 4.69 105 PHE A C 1
ATOM 687 O O . PHE A 1 84 ? 14.107 -2.532 14.570 1.00 5.88 105 PHE A O 1
ATOM 695 N N . HIS A 1 85 ? 15.229 -1.658 12.826 1.00 3.13 106 HIS A N 1
ATOM 696 C CA . HIS A 1 85 ? 16.382 -2.524 12.986 1.00 4.52 106 HIS A CA 1
ATOM 697 C C . HIS A 1 85 ? 17.586 -1.638 13.218 1.00 4.19 106 HIS A C 1
ATOM 698 O O . HIS A 1 85 ? 17.595 -0.458 12.829 1.00 5.38 106 HIS A O 1
ATOM 705 N N . ILE A 1 86 ? 18.603 -2.211 13.855 1.00 4.91 107 ILE A N 1
ATOM 706 C CA . ILE A 1 86 ? 19.900 -1.564 14.021 1.00 4.64 107 ILE A CA 1
ATOM 707 C C . ILE A 1 86 ? 20.958 -2.477 13.415 1.00 4.79 107 ILE A C 1
ATOM 708 O O . ILE A 1 86 ? 21.014 -3.670 13.746 1.00 6.16 107 ILE A O 1
ATOM 713 N N . SER A 1 87 ? 21.772 -1.941 12.509 1.00 5.74 108 SER A N 1
ATOM 714 C CA . SER A 1 87 ? 22.787 -2.735 11.809 1.00 5.19 108 SER A CA 1
ATOM 715 C C . SER A 1 87 ? 24.194 -2.282 12.174 1.00 5.55 108 SER A C 1
ATOM 716 O O . SER A 1 87 ? 24.569 -1.124 11.930 1.00 6.92 108 SER A O 1
ATOM 719 N N . VAL A 1 88 ? 24.956 -3.184 12.779 1.00 6.57 109 VAL A N 1
ATOM 720 C CA . VAL A 1 88 ? 26.377 -2.950 13.012 1.00 6.30 109 VAL A CA 1
ATOM 721 C C . VAL A 1 88 ? 27.207 -4.016 12.302 1.00 8.22 109 VAL A C 1
ATOM 722 O O . VAL A 1 88 ? 26.667 -5.003 11.766 1.00 6.58 109 VAL A O 1
ATOM 726 N N . GLN A 1 89 ? 28.515 -3.816 12.249 1.00 8.35 110 GLN A N 1
ATOM 727 C CA . GLN A 1 89 ? 29.381 -4.835 11.667 1.00 7.11 110 GLN A CA 1
ATOM 728 C C . GLN A 1 89 ? 29.193 -6.163 12.420 1.00 8.05 110 GLN A C 1
ATOM 729 O O . GLN A 1 89 ? 29.131 -6.183 13.651 1.00 9.67 110 GLN A O 1
ATOM 735 N N . ARG A 1 90 ? 29.098 -7.260 11.668 1.00 8.41 111 ARG A N 1
ATOM 736 C CA . ARG A 1 90 ? 28.775 -8.577 12.222 1.00 8.55 111 ARG A CA 1
ATOM 737 C C . ARG A 1 90 ? 29.585 -8.969 13.459 1.00 10.34 111 ARG A C 1
ATOM 738 O O . ARG A 1 90 ? 29.040 -9.516 14.403 1.00 13.96 111 ARG A O 1
ATOM 746 N N . GLU A 1 91 ? 30.881 -8.679 13.457 1.00 9.07 112 GLU A N 1
ATOM 747 C CA . GLU A 1 91 ? 31.746 -9.074 14.570 1.00 11.65 112 GLU A CA 1
ATOM 748 C C . GLU A 1 91 ? 31.676 -8.140 15.791 1.00 11.17 112 GLU A C 1
ATOM 749 O O . GLU A 1 91 ? 32.312 -8.400 16.823 1.00 12.56 112 GLU A O 1
ATOM 755 N N . GLN A 1 92 ? 30.907 -7.057 15.673 1.00 8.50 113 GLN A N 1
ATOM 756 C CA . GLN A 1 92 ? 30.841 -6.032 16.721 1.00 7.38 113 GLN A CA 1
ATOM 757 C C . GLN A 1 92 ? 29.530 -6.034 17.532 1.00 6.20 113 GLN A C 1
ATOM 758 O O . GLN A 1 92 ? 29.278 -5.120 18.306 1.00 8.39 113 GLN A O 1
ATOM 764 N N . VAL A 1 93 ? 28.709 -7.063 17.379 1.00 8.76 114 VAL A N 1
ATOM 765 C CA . VAL A 1 93 ? 27.445 -7.091 18.113 1.00 7.37 114 VAL A CA 1
ATOM 766 C C . VAL A 1 93 ? 27.588 -6.989 19.644 1.00 8.20 114 VAL A C 1
ATOM 767 O O . VAL A 1 93 ? 26.880 -6.220 20.272 1.00 8.92 114 VAL A O 1
ATOM 771 N N . PRO A 1 94 ? 28.506 -7.758 20.261 1.00 9.40 115 PRO A N 1
ATOM 772 C CA . PRO A 1 94 ? 28.626 -7.603 21.714 1.00 7.68 115 PRO A CA 1
ATOM 773 C C . PRO A 1 94 ? 29.015 -6.177 22.127 1.00 8.64 115 PRO A C 1
ATOM 774 O O . PRO A 1 94 ? 28.490 -5.673 23.119 1.00 10.10 115 PRO A O 1
ATOM 778 N N . GLN A 1 95 ? 29.922 -5.538 21.386 1.00 7.71 116 GLN A N 1
ATOM 779 C CA . GLN A 1 95 ? 30.302 -4.159 21.666 1.00 9.75 116 GLN A CA 1
ATOM 780 C C . GLN A 1 95 ? 29.138 -3.188 21.444 1.00 8.54 116 GLN A C 1
ATOM 781 O O . GLN A 1 95 ? 28.971 -2.225 22.191 1.00 7.47 116 GLN A O 1
ATOM 787 N N . ALA A 1 96 ? 28.333 -3.425 20.406 1.00 6.71 117 ALA A N 1
ATOM 788 C CA . ALA A 1 96 ? 27.156 -2.597 20.154 1.00 5.42 117 ALA A CA 1
ATOM 789 C C . ALA A 1 96 ? 26.149 -2.747 21.283 1.00 7.50 117 ALA A C 1
ATOM 790 O O . ALA A 1 96 ? 25.579 -1.764 21.755 1.00 6.12 117 ALA A O 1
ATOM 792 N N . PHE A 1 97 ? 25.949 -3.981 21.729 1.00 8.40 118 PHE A N 1
ATOM 793 C CA . PHE A 1 97 ? 25.062 -4.219 22.858 1.00 5.81 118 PHE A CA 1
ATOM 794 C C . PHE A 1 97 ? 25.532 -3.424 24.092 1.00 7.29 118 PHE A C 1
ATOM 795 O O . PHE A 1 97 ? 24.729 -2.780 24.784 1.00 7.57 118 PHE A O 1
ATOM 803 N N . GLN A 1 98 ? 26.830 -3.464 24.391 1.00 8.12 119 GLN A N 1
ATOM 804 C CA A GLN A 1 98 ? 27.372 -2.714 25.529 0.50 9.30 119 GLN A CA 1
ATOM 805 C CA B GLN A 1 98 ? 27.308 -2.733 25.552 0.50 9.11 119 GLN A CA 1
ATOM 806 C C . GLN A 1 98 ? 27.143 -1.216 25.366 1.00 8.55 119 GLN A C 1
ATOM 807 O O . GLN A 1 98 ? 26.850 -0.500 26.326 1.00 9.29 119 GLN A O 1
ATOM 818 N N . ALA A 1 99 ? 27.287 -0.724 24.138 1.00 8.06 120 ALA A N 1
ATOM 819 C CA . ALA A 1 99 ? 27.104 0.707 23.880 1.00 7.71 120 ALA A CA 1
ATOM 820 C C . ALA A 1 99 ? 25.641 1.147 24.019 1.00 7.11 120 ALA A C 1
ATOM 821 O O . ALA A 1 99 ? 25.370 2.282 24.382 1.00 8.01 120 ALA A O 1
ATOM 823 N N . LEU A 1 100 ? 24.710 0.247 23.709 1.00 6.42 121 LEU A N 1
ATOM 824 C CA . LEU A 1 100 ? 23.281 0.556 23.678 1.00 6.49 121 LEU A CA 1
ATOM 825 C C . LEU A 1 100 ? 22.495 0.147 24.913 1.00 4.87 121 LEU A C 1
ATOM 826 O O . LEU A 1 100 ? 21.349 0.547 25.067 1.00 6.12 121 LEU A O 1
ATOM 831 N N . SER A 1 101 ? 23.090 -0.655 25.790 1.00 6.72 122 SER A N 1
ATOM 832 C CA . SER A 1 101 ? 22.306 -1.213 26.886 1.00 6.08 122 SER A CA 1
ATOM 833 C C . SER A 1 101 ? 21.791 -0.122 27.842 1.00 4.98 122 SER A C 1
ATOM 834 O O . SER A 1 101 ? 20.696 -0.253 28.404 1.00 5.95 122 SER A O 1
ATOM 837 N N . GLY A 1 102 ? 22.559 0.957 28.019 1.00 5.86 123 GLY A N 1
ATOM 838 C CA . GLY A 1 102 ? 22.089 2.080 28.826 1.00 8.16 123 GLY A CA 1
ATOM 839 C C . GLY A 1 102 ? 20.744 2.604 28.350 1.00 5.70 123 GLY A C 1
ATOM 840 O O . GLY A 1 102 ? 19.835 2.867 29.143 1.00 6.34 123 GLY A O 1
ATOM 841 N N . LEU A 1 103 ? 20.623 2.762 27.037 1.00 3.75 124 LEU A N 1
ATOM 842 C CA . LEU A 1 103 ? 19.396 3.251 26.413 1.00 5.93 124 LEU A CA 1
ATOM 843 C C . LEU A 1 103 ? 18.310 2.172 26.347 1.00 3.82 124 LEU A C 1
ATOM 844 O O . LEU A 1 103 ? 17.152 2.431 26.646 1.00 5.89 124 LEU A O 1
ATOM 849 N N . LEU A 1 104 ? 18.681 0.957 25.960 1.00 5.12 125 LEU A N 1
ATOM 850 C CA . LEU A 1 104 ? 17.660 -0.069 25.743 1.00 6.19 125 LEU A CA 1
ATOM 851 C C . LEU A 1 104 ? 16.991 -0.529 27.037 1.00 6.00 125 LEU A C 1
ATOM 852 O O . LEU A 1 104 ? 15.864 -1.034 27.014 1.00 6.10 125 LEU A O 1
ATOM 857 N N . PHE A 1 105 ? 17.693 -0.390 28.165 1.00 4.98 126 PHE A N 1
ATOM 858 C CA . PHE A 1 105 ? 17.126 -0.718 29.475 1.00 6.56 126 PHE A CA 1
ATOM 859 C C . PHE A 1 105 ? 16.705 0.523 30.254 1.00 6.23 126 PHE A C 1
ATOM 860 O O . PHE A 1 105 ? 16.367 0.436 31.426 1.00 8.80 126 PHE A O 1
ATOM 868 N N . SER A 1 106 ? 16.726 1.684 29.613 1.00 5.49 127 SER A N 1
ATOM 869 C CA . SER A 1 106 ? 16.428 2.930 30.322 1.00 9.47 127 SER A CA 1
ATOM 870 C C . SER A 1 106 ? 14.986 3.012 30.812 1.00 6.67 127 SER A C 1
ATOM 871 O O . SER A 1 106 ? 14.054 2.653 30.080 1.00 8.26 127 SER A O 1
ATOM 874 N N . VAL A 1 107 ? 14.795 3.544 32.023 1.00 8.65 128 VAL A N 1
ATOM 875 C CA A VAL A 1 107 ? 13.457 3.821 32.545 0.50 9.63 128 VAL A CA 1
ATOM 876 C CA B VAL A 1 107 ? 13.451 3.811 32.536 0.50 9.27 128 VAL A CA 1
ATOM 877 C C . VAL A 1 107 ? 12.707 4.803 31.627 1.00 9.45 128 VAL A C 1
ATOM 878 O O . VAL A 1 107 ? 11.464 4.880 31.633 1.00 10.06 128 VAL A O 1
ATOM 885 N N . ASP A 1 108 ? 13.465 5.563 30.841 1.00 6.65 129 ASP A N 1
ATOM 886 C CA . ASP A 1 108 ? 12.903 6.579 29.964 1.00 6.17 129 ASP A CA 1
ATOM 887 C C . ASP A 1 108 ? 12.744 6.125 28.513 1.00 7.05 129 ASP A C 1
ATOM 888 O O . ASP A 1 108 ? 12.271 6.886 27.675 1.00 7.73 129 ASP A O 1
ATOM 893 N N . SER A 1 109 ? 13.133 4.884 28.209 1.00 7.26 130 SER A N 1
ATOM 894 C CA . SER A 1 109 ? 13.037 4.420 26.837 1.00 6.83 130 SER A CA 1
ATOM 895 C C . SER A 1 109 ? 11.580 4.309 26.414 1.00 7.05 130 SER A C 1
ATOM 896 O O . SER A 1 109 ? 10.750 3.825 27.181 1.00 7.15 130 SER A O 1
ATOM 899 N N . PRO A 1 110 ? 11.264 4.733 25.178 1.00 6.87 131 PRO A N 1
ATOM 900 C CA . PRO A 1 110 ? 9.904 4.568 24.657 1.00 5.06 131 PRO A CA 1
ATOM 901 C C . PRO A 1 110 ? 9.665 3.188 24.047 1.00 7.42 131 PRO A C 1
ATOM 902 O O . PRO A 1 110 ? 8.566 2.966 23.563 1.00 10.15 131 PRO A O 1
ATOM 906 N N . ILE A 1 111 ? 10.656 2.295 24.073 1.00 4.63 132 ILE A N 1
ATOM 907 C CA . ILE A 1 111 ? 10.549 0.982 23.456 1.00 5.08 132 ILE A CA 1
ATOM 908 C C . ILE A 1 111 ? 10.314 -0.079 24.535 1.00 5.45 132 ILE A C 1
ATOM 909 O O . ILE A 1 111 ? 11.204 -0.380 25.336 1.00 7.40 132 ILE A O 1
ATOM 914 N N . ASP A 1 112 ? 9.114 -0.653 24.546 1.00 5.34 133 ASP A N 1
ATOM 915 C CA . ASP A 1 112 ? 8.741 -1.679 25.526 1.00 7.07 133 ASP A CA 1
ATOM 916 C C . ASP A 1 112 ? 9.332 -3.058 25.244 1.00 6.69 133 ASP A C 1
ATOM 917 O O . ASP A 1 112 ? 9.445 -3.871 26.154 1.00 7.45 133 ASP A O 1
ATOM 922 N N . LYS A 1 113 ? 9.684 -3.327 23.991 1.00 4.13 134 LYS A N 1
ATOM 923 C CA . LYS A 1 113 ? 10.046 -4.674 23.560 1.00 4.58 134 LYS A CA 1
ATOM 924 C C . LYS A 1 113 ? 11.074 -4.624 22.449 1.00 5.83 134 LYS A C 1
ATOM 925 O O . LYS A 1 113 ? 10.895 -3.877 21.487 1.00 4.43 134 LYS A O 1
ATOM 931 N N . TRP A 1 114 ? 12.125 -5.436 22.566 1.00 4.83 135 TRP A N 1
ATOM 932 C CA . TRP A 1 114 ? 13.174 -5.515 21.548 1.00 5.91 135 TRP A CA 1
ATOM 933 C C . TRP A 1 114 ? 13.865 -6.876 21.630 1.00 4.28 135 TRP A C 1
ATOM 934 O O . TRP A 1 114 ? 13.645 -7.617 22.585 1.00 4.99 135 TRP A O 1
ATOM 945 N N . LYS A 1 115 ? 14.645 -7.224 20.609 1.00 5.11 136 LYS A N 1
ATOM 946 C CA . LYS A 1 115 ? 15.464 -8.477 20.587 1.00 5.68 136 LYS A CA 1
ATOM 947 C C . LYS A 1 115 ? 16.743 -8.153 19.849 1.00 6.10 136 LYS A C 1
ATOM 948 O O . LYS A 1 115 ? 16.827 -7.088 19.315 1.00 6.94 136 LYS A O 1
ATOM 954 N N A VAL A 1 116 ? 17.743 -8.983 20.177 0.70 3.92 137 VAL A N 1
ATOM 955 N N B VAL A 1 116 ? 17.719 -9.031 20.071 0.30 6.88 137 VAL A N 1
ATOM 956 C CA A VAL A 1 116 ? 19.063 -8.970 19.579 0.70 5.16 137 VAL A CA 1
ATOM 957 C CA B VAL A 1 116 ? 19.056 -8.955 19.532 0.30 5.96 137 VAL A CA 1
ATOM 958 C C A VAL A 1 116 ? 19.415 -10.383 19.120 0.70 6.41 137 VAL A C 1
ATOM 959 C C B VAL A 1 116 ? 19.386 -10.366 19.098 0.30 5.56 137 VAL A C 1
ATOM 960 O O A VAL A 1 116 ? 19.087 -11.362 19.788 0.70 4.50 137 VAL A O 1
ATOM 961 O O B VAL A 1 116 ? 19.022 -11.332 19.769 0.30 5.35 137 VAL A O 1
ATOM 968 N N . THR A 1 117 ? 20.084 -10.498 17.983 1.00 4.93 138 THR A N 1
ATOM 969 C CA . THR A 1 117 ? 20.346 -11.814 17.458 1.00 5.63 138 THR A CA 1
ATOM 970 C C . THR A 1 117 ? 21.413 -12.449 18.339 1.00 5.34 138 THR A C 1
ATOM 971 O O . 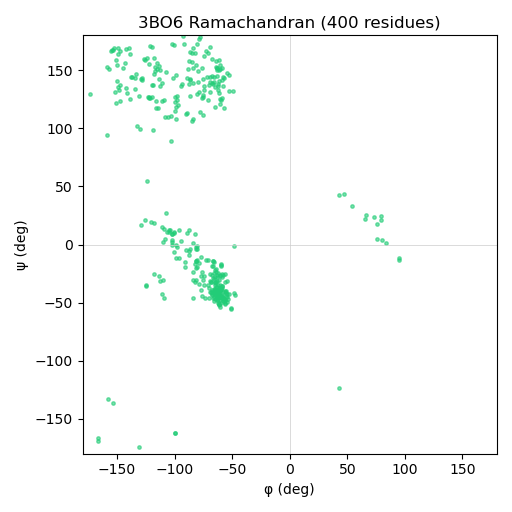THR A 1 117 ? 22.343 -11.772 18.813 1.00 6.80 138 THR A O 1
ATOM 975 N N . ASP A 1 118 ? 21.280 -13.754 18.547 1.00 6.03 139 ASP A N 1
ATOM 976 C CA . ASP A 1 118 ? 22.314 -14.547 19.199 1.00 9.02 139 ASP A CA 1
ATOM 977 C C . ASP A 1 118 ? 23.334 -14.951 18.146 1.00 7.00 139 ASP A C 1
ATOM 978 O O . ASP A 1 118 ? 23.080 -15.838 17.308 1.00 7.21 139 ASP A O 1
ATOM 983 N N . MET A 1 119 ? 24.506 -14.340 18.199 1.00 7.56 140 MET A N 1
ATOM 984 C CA . MET A 1 119 ? 25.492 -14.503 17.140 1.00 9.06 140 MET A CA 1
ATOM 985 C C . MET A 1 119 ? 26.162 -15.878 17.156 1.00 10.55 140 MET A C 1
ATOM 986 O O . MET A 1 119 ? 26.824 -16.258 16.193 1.00 12.30 140 MET A O 1
ATOM 991 N N . GLU A 1 120 ? 25.991 -16.616 18.246 1.00 9.08 141 GLU A N 1
ATOM 992 C CA . GLU A 1 120 ? 26.504 -17.984 18.314 1.00 9.62 141 GLU A CA 1
ATOM 993 C C . GLU A 1 120 ? 25.591 -18.996 17.622 1.00 11.53 141 GLU A C 1
ATOM 994 O O . GLU A 1 120 ? 26.024 -20.101 17.279 1.00 17.86 141 GLU A O 1
ATOM 1000 N N . ARG A 1 121 ? 24.334 -18.632 17.415 1.00 8.23 142 ARG A N 1
ATOM 1001 C CA . ARG A 1 121 ? 23.364 -19.568 16.841 1.00 9.28 142 ARG A CA 1
ATOM 1002 C C . ARG A 1 121 ? 22.942 -19.185 15.424 1.00 9.32 142 ARG A C 1
ATOM 1003 O O . ARG A 1 121 ? 22.585 -20.048 14.621 1.00 10.04 142 ARG A O 1
ATOM 1011 N N . VAL A 1 122 ? 22.933 -17.893 15.117 1.00 6.83 143 VAL A N 1
ATOM 1012 C CA . VAL A 1 122 ? 22.435 -17.436 13.830 1.00 7.50 143 VAL A CA 1
ATOM 1013 C C . VAL A 1 122 ? 23.273 -17.965 12.647 1.00 8.46 143 VAL A C 1
ATOM 1014 O O . VAL A 1 122 ? 24.487 -18.227 12.761 1.00 8.25 143 VAL A O 1
ATOM 1018 N N . ASP A 1 123 ? 22.598 -18.137 11.511 1.00 5.90 144 ASP A N 1
ATOM 1019 C CA . ASP A 1 123 ? 23.264 -18.327 10.225 1.00 7.26 144 ASP A CA 1
ATOM 1020 C C . ASP A 1 123 ? 24.098 -17.066 9.974 1.00 6.98 144 ASP A C 1
ATOM 1021 O O . ASP A 1 123 ? 23.558 -15.965 9.944 1.00 8.12 144 ASP A O 1
ATOM 1026 N N . GLN A 1 124 ? 25.413 -17.213 9.808 1.00 8.19 145 GLN A N 1
ATOM 1027 C CA . GLN A 1 124 ? 26.284 -16.037 9.745 1.00 9.09 145 GLN A CA 1
ATOM 1028 C C . GLN A 1 124 ? 26.066 -15.164 8.516 1.00 11.48 145 GLN A C 1
ATOM 1029 O O . GLN A 1 124 ? 26.559 -14.042 8.478 1.00 10.45 145 GLN A O 1
ATOM 1035 N N . GLN A 1 125 ? 25.354 -15.677 7.511 1.00 9.81 146 GLN A N 1
ATOM 1036 C CA . GLN A 1 125 ? 25.063 -14.897 6.308 1.00 9.94 146 GLN A CA 1
ATOM 1037 C C . GLN A 1 125 ? 23.641 -14.361 6.305 1.00 10.07 146 GLN A C 1
ATOM 1038 O O . GLN A 1 125 ? 23.221 -13.720 5.332 1.00 11.30 146 GLN A O 1
ATOM 1044 N N . SER A 1 126 ? 22.900 -14.619 7.374 1.00 7.42 147 SER A N 1
ATOM 1045 C CA . SER A 1 126 ? 21.523 -14.146 7.501 1.00 6.50 147 SER A CA 1
ATOM 1046 C C . SER A 1 126 ? 21.405 -12.621 7.451 1.00 5.56 147 SER A C 1
ATOM 1047 O O . SER A 1 126 ? 22.316 -11.893 7.876 1.00 8.00 147 SER A O 1
ATOM 1050 N N . ARG A 1 127 ? 20.262 -12.146 6.962 1.00 5.85 148 ARG A N 1
ATOM 1051 C CA . ARG A 1 127 ? 19.963 -10.719 6.999 1.00 7.73 148 ARG A CA 1
ATOM 1052 C C . ARG A 1 127 ? 19.941 -10.135 8.425 1.00 7.16 148 ARG A C 1
ATOM 1053 O O . ARG A 1 127 ? 20.041 -8.921 8.592 1.00 8.35 148 ARG A O 1
ATOM 1061 N N . VAL A 1 128 ? 19.814 -10.977 9.453 1.00 5.75 149 VAL A N 1
ATOM 1062 C CA . VAL A 1 128 ? 19.859 -10.498 10.839 1.00 7.06 149 VAL A CA 1
ATOM 1063 C C . VAL A 1 128 ? 21.199 -10.830 11.516 1.00 5.52 149 VAL A C 1
ATOM 1064 O O . VAL A 1 128 ? 21.356 -10.638 12.716 1.00 5.72 149 VAL A O 1
ATOM 1068 N N . ALA A 1 129 ? 22.176 -11.246 10.712 1.00 5.10 150 ALA A N 1
ATOM 1069 C CA . ALA A 1 129 ? 23.535 -11.462 11.182 1.00 5.51 150 ALA A CA 1
ATOM 1070 C C . ALA A 1 129 ? 24.507 -10.433 10.611 1.00 7.57 150 ALA A C 1
ATOM 1071 O O . ALA A 1 129 ? 25.370 -9.935 11.328 1.00 7.06 150 ALA A O 1
ATOM 1073 N N . VAL A 1 130 ? 24.385 -10.127 9.315 1.00 7.22 151 VAL A N 1
ATOM 1074 C CA . VAL A 1 130 ? 25.276 -9.151 8.683 1.00 10.83 151 VAL A CA 1
ATOM 1075 C C . VAL A 1 130 ? 24.825 -7.715 8.944 1.00 8.65 151 VAL A C 1
ATOM 1076 O O . VAL A 1 130 ? 25.569 -6.755 8.709 1.00 8.87 151 VAL A O 1
ATOM 1080 N N . GLY A 1 131 ? 23.598 -7.592 9.425 1.00 6.20 152 GLY A N 1
ATOM 1081 C CA . GLY A 1 131 ? 23.037 -6.332 9.890 1.00 5.68 152 GLY A CA 1
ATOM 1082 C C . GLY A 1 131 ? 21.782 -6.685 10.658 1.00 5.27 152 GLY A C 1
ATOM 1083 O O . GLY A 1 131 ? 21.561 -7.852 11.000 1.00 6.67 152 GLY A O 1
ATOM 1084 N N . ALA A 1 132 ? 20.955 -5.679 10.932 1.00 5.03 153 ALA A N 1
ATOM 1085 C CA . ALA A 1 132 ? 19.680 -5.861 11.614 1.00 3.92 153 ALA A CA 1
ATOM 1086 C C . ALA A 1 132 ? 19.778 -6.820 12.798 1.00 4.30 153 ALA A C 1
ATOM 1087 O O . ALA A 1 132 ? 18.906 -7.673 12.994 1.00 5.52 153 ALA A O 1
ATOM 1089 N N . GLN A 1 133 ? 20.844 -6.672 13.584 1.00 5.64 154 GLN A N 1
ATOM 1090 C CA . GLN A 1 133 ? 21.054 -7.542 14.738 1.00 6.09 154 GLN A CA 1
ATOM 1091 C C . GLN A 1 133 ? 20.231 -7.112 15.947 1.00 4.67 154 GLN A C 1
ATOM 1092 O O . GLN A 1 133 ? 20.116 -7.860 16.924 1.00 6.41 154 GLN A O 1
ATOM 1098 N N . PHE A 1 134 ? 19.671 -5.906 15.907 1.00 5.18 155 PHE A N 1
ATOM 1099 C CA . PHE A 1 134 ? 18.706 -5.484 16.920 1.00 3.52 155 PHE A CA 1
ATOM 1100 C C . PHE A 1 134 ? 17.392 -5.173 16.235 1.00 4.18 155 PHE A C 1
ATOM 1101 O O . PHE A 1 134 ? 17.383 -4.545 15.172 1.00 5.71 155 PHE A O 1
ATOM 1109 N N . THR A 1 135 ? 16.290 -5.609 16.830 1.00 5.05 156 THR A N 1
ATOM 1110 C CA . THR A 1 135 ? 14.953 -5.273 16.352 1.00 4.73 156 THR A CA 1
ATOM 1111 C C . THR A 1 135 ? 14.196 -4.586 17.481 1.00 5.05 156 THR A C 1
ATOM 1112 O O . THR A 1 135 ? 14.124 -5.114 18.582 1.00 5.29 156 THR A O 1
ATOM 1116 N N . LEU A 1 136 ? 13.668 -3.395 17.210 1.00 4.52 157 LEU A N 1
ATOM 1117 C CA A LEU A 1 136 ? 12.922 -2.607 18.189 0.50 4.81 157 LEU A CA 1
ATOM 1118 C CA B LEU A 1 136 ? 12.921 -2.642 18.206 0.50 4.69 157 LEU A CA 1
ATOM 1119 C C . LEU A 1 136 ? 11.471 -2.521 17.754 1.00 5.11 157 LEU A C 1
ATOM 1120 O O . LEU A 1 136 ? 11.190 -2.092 16.627 1.00 5.94 157 LEU A O 1
ATOM 1129 N N . TYR A 1 137 ? 10.550 -2.896 18.635 1.00 4.12 158 TYR A N 1
ATOM 1130 C CA . TYR A 1 137 ? 9.123 -2.864 18.332 1.00 5.25 158 TYR A CA 1
ATOM 1131 C C . TYR A 1 137 ? 8.483 -1.611 18.896 1.00 6.01 158 TYR A C 1
ATOM 1132 O O . TYR A 1 137 ? 8.507 -1.387 20.110 1.00 8.61 158 TYR A O 1
ATOM 1141 N N . VAL A 1 138 ? 7.925 -0.780 18.016 1.00 5.58 159 VAL A N 1
ATOM 1142 C CA . VAL A 1 138 ? 7.296 0.464 18.421 1.00 6.72 159 VAL A CA 1
ATOM 1143 C C . VAL A 1 138 ? 5.811 0.181 18.606 1.00 5.63 159 VAL A C 1
ATOM 1144 O O . VAL A 1 138 ? 5.214 -0.558 17.816 1.00 8.10 159 VAL A O 1
ATOM 1148 N N . LYS A 1 139 ? 5.226 0.738 19.659 1.00 7.35 160 LYS A N 1
ATOM 1149 C CA . LYS A 1 139 ? 3.779 0.624 19.886 1.00 9.95 160 LYS A CA 1
ATOM 1150 C C . LYS A 1 139 ? 3.215 2.014 20.129 1.00 7.86 160 LYS A C 1
ATOM 1151 O O . LYS A 1 139 ? 3.856 2.823 20.782 1.00 8.56 160 LYS A O 1
ATOM 1157 N N . PRO A 1 140 ? 2.005 2.288 19.611 1.00 7.96 161 PRO A N 1
ATOM 1158 C CA . PRO A 1 140 ? 1.347 3.537 20.007 1.00 7.96 161 PRO A CA 1
ATOM 1159 C C . PRO A 1 140 ? 1.179 3.555 21.526 1.00 7.83 161 PRO A C 1
ATOM 1160 O O . PRO A 1 140 ? 0.950 2.506 22.137 1.00 9.35 161 PRO A O 1
ATOM 1164 N N . ASP A 1 141 ? 1.308 4.737 22.120 1.00 7.29 162 ASP A N 1
ATOM 1165 C CA . ASP A 1 141 ? 1.290 4.877 23.571 1.00 7.20 162 ASP A CA 1
ATOM 1166 C C . ASP A 1 141 ? -0.089 4.891 24.206 1.00 9.75 162 ASP A C 1
ATOM 1167 O O . ASP A 1 141 ? -0.243 4.463 25.353 1.00 8.76 162 ASP A O 1
ATOM 1172 N N . GLN A 1 142 ? -1.089 5.387 23.481 1.00 9.59 163 GLN A N 1
ATOM 1173 C CA . GLN A 1 142 ? -2.427 5.543 24.059 1.00 7.04 163 GLN A CA 1
ATOM 1174 C C . GLN A 1 142 ? -3.240 4.254 23.981 1.00 6.85 163 GLN A C 1
ATOM 1175 O O . GLN A 1 142 ? -3.023 3.420 23.102 1.00 8.39 163 GLN A O 1
ATOM 1181 N N . GLU A 1 143 ? -4.164 4.089 24.920 1.00 9.37 164 GLU A N 1
ATOM 1182 C CA . GLU A 1 143 ? -4.959 2.873 24.992 1.00 10.50 164 GLU A CA 1
ATOM 1183 C C . GLU A 1 143 ? -5.790 2.647 23.726 1.00 11.23 164 GLU A C 1
ATOM 1184 O O . GLU A 1 143 ? -6.102 1.511 23.376 1.00 13.97 164 GLU A O 1
ATOM 1190 N N . ASN A 1 144 ? -6.115 3.738 23.035 1.00 8.46 165 ASN A N 1
ATOM 1191 C CA . ASN A 1 144 ? -6.851 3.663 21.760 1.00 8.32 165 ASN A CA 1
ATOM 1192 C C . ASN A 1 144 ? -5.964 3.367 20.549 1.00 9.00 165 ASN A C 1
ATOM 1193 O O . ASN A 1 144 ? -6.411 3.443 19.408 1.00 9.59 165 ASN A O 1
ATOM 1198 N N . SER A 1 145 ? -4.703 3.026 20.819 1.00 7.78 166 SER A N 1
ATOM 1199 C CA . SER A 1 145 ? -3.736 2.643 19.796 1.00 8.43 166 SER A CA 1
ATOM 1200 C C . SER A 1 145 ? -3.397 3.801 18.862 1.00 7.26 166 SER A C 1
ATOM 1201 O O . SER A 1 145 ? -2.982 3.596 17.726 1.00 11.19 166 SER A O 1
ATOM 1204 N N . GLN A 1 146 ? -3.550 5.022 19.355 1.00 7.38 167 GLN A N 1
ATOM 1205 C CA . GLN A 1 146 ? -3.102 6.177 18.601 1.00 7.37 167 GLN A CA 1
ATOM 1206 C C . GLN A 1 146 ? -1.767 6.657 19.163 1.00 8.48 167 GLN A C 1
ATOM 1207 O O . GLN A 1 146 ? -1.545 6.616 20.379 1.00 10.82 167 GLN A O 1
ATOM 1213 N N . TYR A 1 147 ? -0.887 7.118 18.281 1.00 6.41 168 TYR A N 1
ATOM 1214 C CA . TYR A 1 147 ? 0.357 7.748 18.708 1.00 5.55 168 TYR A CA 1
ATOM 1215 C C . TYR A 1 147 ? 0.108 9.194 19.142 1.00 7.41 168 TYR A C 1
ATOM 1216 O O . TYR A 1 147 ? -0.497 9.970 18.413 1.00 9.62 168 TYR A O 1
ATOM 1225 N N . SER A 1 148 ? 0.618 9.578 20.307 1.00 7.34 169 SER A N 1
ATOM 1226 C CA . SER A 1 148 ? 0.610 10.989 20.681 1.00 6.55 169 SER A CA 1
ATOM 1227 C C . SER A 1 148 ? 1.830 11.709 20.100 1.00 6.13 169 SER A C 1
ATOM 1228 O O . SER A 1 148 ? 2.849 11.074 19.815 1.00 6.64 169 SER A O 1
ATOM 1231 N N . ALA A 1 149 ? 1.740 13.029 19.937 1.00 5.86 170 ALA A N 1
ATOM 1232 C CA . ALA A 1 149 ? 2.896 13.804 19.483 1.00 5.75 170 ALA A CA 1
ATOM 1233 C C . ALA A 1 149 ? 4.096 13.640 20.413 1.00 7.87 170 ALA A C 1
ATOM 1234 O O . ALA A 1 149 ? 5.233 13.496 19.949 1.00 6.89 170 ALA A O 1
ATOM 1236 N N . SER A 1 150 ? 3.852 13.628 21.719 1.00 7.61 171 SER A N 1
ATOM 1237 C CA A SER A 1 150 ? 4.925 13.456 22.697 0.50 8.04 171 SER A CA 1
ATOM 1238 C CA B SER A 1 150 ? 4.950 13.477 22.666 0.50 7.11 171 SER A CA 1
ATOM 1239 C C . SER A 1 150 ? 5.647 12.126 22.497 1.00 6.23 171 SER A C 1
ATOM 1240 O O . SER A 1 150 ? 6.875 12.055 22.513 1.00 6.80 171 SER A O 1
ATOM 1245 N N . SER A 1 151 ? 4.882 11.056 22.323 1.00 7.33 172 SER A N 1
ATOM 1246 C CA . SER A 1 151 ? 5.492 9.733 22.157 1.00 8.46 172 SER A CA 1
ATOM 1247 C C . SER A 1 151 ? 6.267 9.624 20.827 1.00 4.28 172 SER A C 1
ATOM 1248 O O . SER A 1 151 ? 7.361 9.057 20.774 1.00 5.19 172 SER A O 1
ATOM 1251 N N . LEU A 1 152 ? 5.696 10.150 19.752 1.00 5.15 173 LEU A N 1
ATOM 1252 C CA . LEU A 1 152 ? 6.407 10.217 18.483 1.00 4.90 173 LEU A CA 1
ATOM 1253 C C . LEU A 1 152 ? 7.739 10.972 18.639 1.00 5.83 173 LEU A C 1
ATOM 1254 O O . LEU A 1 152 ? 8.782 10.495 18.176 1.00 4.19 173 LEU A O 1
ATOM 1259 N N . HIS A 1 153 ? 7.703 12.136 19.292 1.00 5.03 174 HIS A N 1
ATOM 1260 C CA . HIS A 1 153 ? 8.920 12.920 19.499 1.00 3.27 174 HIS A CA 1
ATOM 1261 C C . HIS A 1 153 ? 9.957 12.121 20.306 1.00 4.73 174 HIS A C 1
ATOM 1262 O O . HIS A 1 153 ? 11.138 12.086 19.960 1.00 4.96 174 HIS A O 1
ATOM 1269 N N . ASN A 1 154 ? 9.508 11.467 21.369 1.00 4.09 175 ASN A N 1
ATOM 1270 C CA . ASN A 1 154 ? 10.437 10.721 22.217 1.00 5.74 175 ASN A CA 1
ATOM 1271 C C . ASN A 1 154 ? 11.055 9.569 21.436 1.00 4.42 175 ASN A C 1
ATOM 1272 O O . ASN A 1 154 ? 12.217 9.233 21.633 1.00 6.37 175 ASN A O 1
ATOM 1277 N N . THR A 1 155 ? 10.277 8.973 20.536 1.00 4.39 176 THR A N 1
ATOM 1278 C CA . THR A 1 155 ? 10.755 7.840 19.757 1.00 5.52 176 THR A CA 1
ATOM 1279 C C . THR A 1 155 ? 11.791 8.310 18.760 1.00 3.80 176 THR A C 1
ATOM 1280 O O . THR A 1 155 ? 12.854 7.690 18.621 1.00 4.92 176 THR A O 1
ATOM 1284 N N . ARG A 1 156 ? 11.495 9.409 18.070 1.00 5.09 177 ARG A N 1
ATOM 1285 C CA . ARG A 1 156 ? 12.452 9.973 17.138 1.00 2.82 177 ARG A CA 1
ATOM 1286 C C . ARG A 1 156 ? 13.751 10.371 17.864 1.00 5.94 177 ARG A C 1
ATOM 1287 O O . ARG A 1 156 ? 14.863 10.094 17.380 1.00 5.07 177 ARG A O 1
ATOM 1295 N N . GLN A 1 157 ? 13.605 11.035 19.009 1.00 4.26 178 GLN A N 1
ATOM 1296 C CA . GLN A 1 157 ? 14.764 11.413 19.817 1.00 4.39 178 GLN A CA 1
ATOM 1297 C C . GLN A 1 157 ? 15.565 10.174 20.257 1.00 5.40 178 GLN A C 1
ATOM 1298 O O . GLN A 1 157 ? 16.797 10.201 20.284 1.00 4.99 178 GLN A O 1
ATOM 1304 N N . PHE A 1 158 ? 14.865 9.095 20.595 1.00 4.48 179 PHE A N 1
ATOM 1305 C CA . PHE A 1 158 ? 15.519 7.863 21.037 1.00 4.77 179 PHE A CA 1
ATOM 1306 C C . PHE A 1 158 ? 16.378 7.294 19.914 1.00 6.81 179 PHE A C 1
ATOM 1307 O O . PHE A 1 158 ? 17.529 6.893 20.129 1.00 5.09 179 PHE A O 1
ATOM 1315 N N . ILE A 1 159 ? 15.833 7.268 18.701 1.00 5.59 180 ILE A N 1
ATOM 1316 C CA . ILE A 1 159 ? 16.578 6.746 17.552 1.00 6.17 180 ILE A CA 1
ATOM 1317 C C . ILE A 1 159 ? 17.817 7.607 17.321 1.00 7.02 180 ILE A C 1
ATOM 1318 O O . ILE A 1 159 ? 18.916 7.083 17.089 1.00 8.80 180 ILE A O 1
ATOM 1323 N N . GLU A 1 160 ? 17.670 8.924 17.423 1.00 5.98 181 GLU A N 1
ATOM 1324 C CA . GLU A 1 160 ? 18.826 9.798 17.255 1.00 8.91 181 GLU A CA 1
ATOM 1325 C C . GLU A 1 160 ? 19.869 9.575 18.368 1.00 6.71 181 GLU A C 1
ATOM 1326 O O . GLU A 1 160 ? 21.077 9.670 18.132 1.00 8.55 181 GLU A O 1
ATOM 1332 N N . CYS A 1 161 ? 19.429 9.222 19.574 1.00 6.08 182 CYS A N 1
ATOM 1333 C CA A CYS A 1 161 ? 20.355 8.896 20.645 0.50 9.66 182 CYS A CA 1
ATOM 1334 C CA B CYS A 1 161 ? 20.371 8.908 20.655 0.50 9.49 182 CYS A CA 1
ATOM 1335 C C . CYS A 1 161 ? 21.069 7.556 20.436 1.00 7.65 182 CYS A C 1
ATOM 1336 O O . CYS A 1 161 ? 22.242 7.392 20.782 1.00 8.70 182 CYS A O 1
ATOM 1341 N N . LEU A 1 162 ? 20.361 6.576 19.877 1.00 5.97 183 LEU A N 1
ATOM 1342 C CA . LEU A 1 162 ? 20.968 5.288 19.556 1.00 6.77 183 LEU A CA 1
ATOM 1343 C C . LEU A 1 162 ? 22.081 5.533 18.532 1.00 6.75 183 LEU A C 1
ATOM 1344 O O . LEU A 1 162 ? 23.191 5.000 18.660 1.00 6.37 183 LEU A O 1
ATOM 1349 N N . GLU A 1 163 ? 21.778 6.349 17.528 1.00 7.83 184 GLU A N 1
ATOM 1350 C CA . GLU A 1 163 ? 22.739 6.686 16.486 1.00 7.38 184 GLU A CA 1
ATOM 1351 C C . GLU A 1 163 ? 23.948 7.378 17.106 1.00 7.88 184 GLU A C 1
ATOM 1352 O O . GLU A 1 163 ? 25.084 7.040 16.785 1.00 9.66 184 GLU A O 1
ATOM 1358 N N . SER A 1 164 ? 23.708 8.360 17.970 1.00 8.10 185 SER A N 1
ATOM 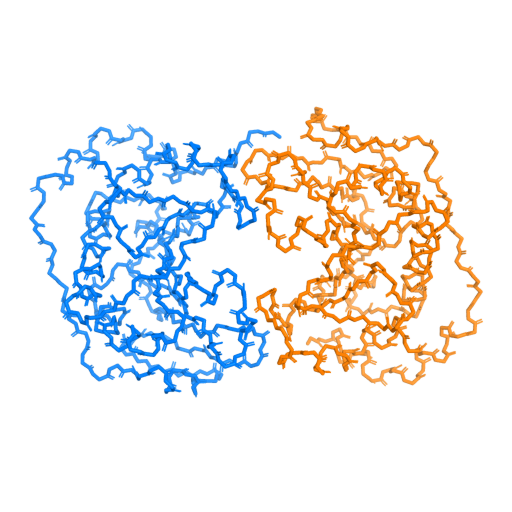1359 C CA A SER A 1 164 ? 24.825 9.089 18.571 0.50 9.09 185 SER A CA 1
ATOM 1360 C CA B SER A 1 164 ? 24.791 9.102 18.621 0.50 9.02 185 SER A CA 1
ATOM 1361 C C . SER A 1 164 ? 25.694 8.184 19.450 1.00 9.09 185 SER A C 1
ATOM 1362 O O . SER A 1 164 ? 26.919 8.256 19.370 1.00 8.43 185 SER A O 1
ATOM 1367 N N . ARG A 1 165 ? 25.083 7.313 20.250 1.00 6.74 186 ARG A N 1
ATOM 1368 C CA . ARG A 1 165 ? 25.851 6.411 21.098 1.00 6.74 186 ARG A CA 1
ATOM 1369 C C . ARG A 1 165 ? 26.668 5.424 20.269 1.00 8.07 186 ARG A C 1
ATOM 1370 O O . ARG A 1 165 ? 27.798 5.115 20.627 1.00 8.52 186 ARG A O 1
ATOM 1378 N N . LEU A 1 166 ? 26.114 4.933 19.163 1.00 6.83 187 LEU A N 1
ATOM 1379 C CA . LEU A 1 166 ? 26.848 3.975 18.337 1.00 7.54 187 LEU A CA 1
ATOM 1380 C C . LEU A 1 166 ? 28.058 4.639 17.720 1.00 8.14 187 LEU A C 1
ATOM 1381 O O . LEU A 1 166 ? 29.154 4.086 17.765 1.00 7.67 187 LEU A O 1
ATOM 1386 N N . SER A 1 167 ? 27.859 5.839 17.187 1.00 9.09 188 SER A N 1
ATOM 1387 C CA A SER A 1 167 ? 28.940 6.579 16.557 0.50 11.37 188 SER A CA 1
ATOM 1388 C CA B SER A 1 167 ? 28.942 6.577 16.553 0.50 11.35 188 SER A CA 1
ATOM 1389 C C . SER A 1 167 ? 30.052 6.891 17.547 1.00 10.03 188 SER A C 1
ATOM 1390 O O . SER A 1 167 ? 31.233 6.622 17.287 1.00 13.18 188 SER A O 1
ATOM 1395 N N . GLU A 1 168 ? 29.680 7.438 18.693 1.00 8.73 189 GLU A N 1
ATOM 1396 C CA . GLU A 1 168 ? 30.726 7.859 19.628 1.00 11.97 189 GLU A CA 1
ATOM 1397 C C . GLU A 1 168 ? 31.354 6.706 20.385 1.00 9.46 189 GLU A C 1
ATOM 1398 O O . GLU A 1 168 ? 32.397 6.880 21.010 1.00 10.40 189 GLU A O 1
ATOM 1404 N N . SER A 1 169 ? 30.755 5.518 20.285 1.00 10.46 190 SER A N 1
ATOM 1405 C CA . SER A 1 169 ? 31.305 4.310 20.911 1.00 11.26 190 SER A CA 1
ATOM 1406 C C . SER A 1 169 ? 32.163 3.521 19.919 1.00 7.67 190 SER A C 1
ATOM 1407 O O . SER A 1 169 ? 32.665 2.446 20.232 1.00 10.14 190 SER A O 1
ATOM 1410 N N . GLY A 1 170 ? 32.327 4.059 18.716 1.00 9.25 191 GLY A N 1
ATOM 1411 C CA . GLY A 1 170 ? 33.217 3.444 17.747 1.00 10.47 191 GLY A CA 1
ATOM 1412 C C . GLY A 1 170 ? 32.694 2.234 16.987 1.00 11.21 191 GLY A C 1
ATOM 1413 O O . GLY A 1 170 ? 33.468 1.420 16.509 1.00 14.42 191 GLY A O 1
ATOM 1414 N N . LEU A 1 171 ? 31.375 2.108 16.864 1.00 8.89 192 LEU A N 1
ATOM 1415 C CA . LEU A 1 171 ? 30.813 0.984 16.128 1.00 8.01 192 LEU A CA 1
ATOM 1416 C C . LEU A 1 171 ? 30.789 1.284 14.637 1.00 8.65 192 LEU A C 1
ATOM 1417 O O . LEU A 1 171 ? 30.477 2.396 14.235 1.00 9.71 192 LEU A O 1
ATOM 1422 N N . MET A 1 172 ? 31.124 0.289 13.824 1.00 8.77 193 MET A N 1
ATOM 1423 C CA A MET A 1 172 ? 30.977 0.401 12.374 0.50 12.18 193 MET A CA 1
ATOM 1424 C CA B MET A 1 172 ? 30.981 0.398 12.371 0.50 12.18 193 MET A CA 1
ATOM 1425 C C . MET A 1 172 ? 29.578 -0.040 11.969 1.00 9.67 193 MET A C 1
ATOM 1426 O O . MET A 1 172 ? 29.041 -0.996 12.535 1.00 9.24 193 MET A O 1
ATOM 1435 N N . PRO A 1 173 ? 28.973 0.651 10.988 1.00 8.71 194 PRO A N 1
ATOM 1436 C CA . PRO A 1 173 ? 27.675 0.201 10.467 1.00 9.63 194 PRO A CA 1
ATOM 1437 C C . PRO A 1 173 ? 27.783 -1.174 9.818 1.00 7.76 194 PRO A C 1
ATOM 1438 O O . PRO A 1 173 ? 28.860 -1.549 9.331 1.00 11.01 194 PRO A O 1
ATOM 1442 N N . GLY A 1 174 ? 26.684 -1.917 9.838 1.00 6.86 195 GLY A N 1
ATOM 1443 C CA . GLY A 1 174 ? 26.603 -3.196 9.158 1.00 9.02 195 GLY A CA 1
ATOM 1444 C C . GLY A 1 174 ? 25.896 -3.064 7.828 1.00 9.68 195 GLY A C 1
ATOM 1445 O O . GLY A 1 174 ? 25.770 -1.967 7.277 1.00 12.03 195 GLY A O 1
ATOM 1446 N N . GLN A 1 175 ? 25.445 -4.196 7.298 1.00 9.96 196 GLN A N 1
ATOM 1447 C CA . GLN A 1 175 ? 24.689 -4.201 6.052 1.00 11.48 196 GLN A CA 1
ATOM 1448 C C . GLN A 1 175 ? 23.207 -4.040 6.358 1.00 9.14 196 GLN A C 1
ATOM 1449 O O . GLN A 1 175 ? 22.609 -4.930 6.951 1.00 9.55 196 GLN A O 1
ATOM 1455 N N . TYR A 1 176 ? 22.606 -2.920 5.955 1.00 10.55 197 TYR A N 1
ATOM 1456 C CA . TYR A 1 176 ? 21.179 -2.714 6.202 1.00 6.33 197 TYR A CA 1
ATOM 1457 C C . TYR A 1 176 ? 20.385 -3.781 5.437 1.00 7.30 197 TYR A C 1
ATOM 1458 O O . TYR A 1 176 ? 20.744 -4.137 4.310 1.00 9.41 197 TYR A O 1
ATOM 1467 N N . PRO A 1 177 ? 19.265 -4.241 6.007 1.00 6.54 198 PRO A N 1
ATOM 1468 C CA . PRO A 1 177 ? 18.443 -5.231 5.294 1.00 6.64 198 PRO A CA 1
ATOM 1469 C C . PRO A 1 177 ? 17.760 -4.587 4.094 1.00 8.49 198 PRO A C 1
ATOM 1470 O O . PRO A 1 177 ? 17.236 -3.475 4.211 1.00 8.06 198 PRO A O 1
ATOM 1474 N N . GLU A 1 178 ? 17.753 -5.295 2.965 1.00 7.77 199 GLU A N 1
ATOM 1475 C CA . GLU A 1 178 ? 17.091 -4.816 1.759 1.00 7.69 199 GLU A CA 1
ATOM 1476 C C . GLU A 1 178 ? 15.618 -4.509 1.995 1.00 4.62 199 GLU A C 1
ATOM 1477 O O . GLU A 1 178 ? 15.038 -3.721 1.274 1.00 7.38 199 GLU A O 1
ATOM 1483 N N . SER A 1 179 ? 15.008 -5.155 2.990 1.00 4.97 200 SER A N 1
ATOM 1484 C CA . SER A 1 179 ? 13.585 -4.930 3.264 1.00 5.89 200 SER A CA 1
ATOM 1485 C C . SER A 1 179 ? 13.246 -3.503 3.693 1.00 6.38 200 SER A C 1
ATOM 1486 O O . SER A 1 179 ? 12.132 -3.041 3.469 1.00 7.70 200 SER A O 1
ATOM 1489 N N . ASP A 1 180 ? 14.205 -2.815 4.315 1.00 5.34 201 ASP A N 1
ATOM 1490 C CA . ASP A 1 180 ? 13.922 -1.598 5.064 1.00 4.57 201 ASP A CA 1
ATOM 1491 C C . ASP A 1 180 ? 14.257 -0.334 4.290 1.00 4.34 201 ASP A C 1
ATOM 1492 O O . ASP A 1 180 ? 14.941 -0.385 3.257 1.00 7.54 201 ASP A O 1
ATOM 1497 N N . VAL A 1 181 ? 13.855 0.810 4.846 1.00 4.66 202 VAL A N 1
ATOM 1498 C CA . VAL A 1 181 ? 14.287 2.111 4.322 1.00 4.96 202 VAL A CA 1
ATOM 1499 C C . VAL A 1 181 ? 14.917 2.925 5.444 1.00 6.90 202 VAL A C 1
ATOM 1500 O O . VAL A 1 181 ? 14.705 2.656 6.628 1.00 5.47 202 VAL A O 1
ATOM 1504 N N . HIS A 1 182 ? 15.733 3.900 5.067 1.00 7.51 203 HIS A N 1
ATOM 1505 C CA . HIS A 1 182 ? 16.347 4.787 6.043 1.00 5.79 203 HIS A CA 1
ATOM 1506 C C . HIS A 1 182 ? 16.748 6.058 5.307 1.00 7.98 203 HIS A C 1
ATOM 1507 O O . HIS A 1 182 ? 17.010 6.025 4.103 1.00 7.48 203 HIS A O 1
ATOM 1514 N N . PRO A 1 183 ? 16.803 7.177 6.031 1.00 7.46 204 PRO A N 1
ATOM 1515 C CA . PRO A 1 183 ? 17.266 8.438 5.431 1.00 8.92 204 PRO A CA 1
ATOM 1516 C C . PRO A 1 183 ? 18.789 8.505 5.492 1.00 10.51 204 PRO A C 1
ATOM 1517 O O . PRO A 1 183 ? 19.411 7.751 6.238 1.00 9.48 204 PRO A O 1
ATOM 1521 N N . GLU A 1 184 ? 19.383 9.421 4.734 1.00 13.91 205 GLU A N 1
ATOM 1522 C CA . GLU A 1 184 ? 20.841 9.563 4.696 1.00 13.23 205 GLU A CA 1
ATOM 1523 C C . GLU A 1 184 ? 21.466 9.756 6.078 1.00 14.68 205 GLU A C 1
ATOM 1524 O O . GLU A 1 184 ? 22.586 9.296 6.320 1.00 19.45 205 GLU A O 1
ATOM 1530 N N . ASN A 1 185 ? 20.736 10.393 6.989 1.00 13.09 206 ASN A N 1
ATOM 1531 C CA A ASN A 1 185 ? 21.290 10.709 8.303 0.50 16.84 206 ASN A CA 1
ATOM 1532 C CA B ASN A 1 185 ? 21.255 10.725 8.316 0.50 17.57 206 ASN A CA 1
ATOM 1533 C C . ASN A 1 185 ? 21.212 9.593 9.348 1.00 14.50 206 ASN A C 1
ATOM 1534 O O . ASN A 1 185 ? 21.702 9.755 10.463 1.00 16.67 206 ASN A O 1
ATOM 1543 N N . TRP A 1 186 ? 20.600 8.460 9.000 1.00 9.83 207 TRP A N 1
ATOM 1544 C CA . TRP A 1 186 ? 20.683 7.286 9.885 1.00 8.83 207 TRP A CA 1
ATOM 1545 C C . TRP A 1 186 ? 21.745 6.342 9.334 1.00 10.40 207 TRP A C 1
ATOM 1546 O O . TRP A 1 186 ? 21.594 5.800 8.239 1.00 12.74 207 TRP A O 1
ATOM 1557 N N . LYS A 1 187 ? 22.821 6.159 10.089 1.00 6.64 208 LYS A N 1
ATOM 1558 C CA . LYS A 1 187 ? 23.922 5.309 9.655 1.00 7.83 208 LYS A CA 1
ATOM 1559 C C . LYS A 1 187 ? 23.749 3.864 10.109 1.00 9.37 208 LYS A C 1
ATOM 1560 O O . LYS A 1 187 ? 24.396 2.980 9.568 1.00 10.09 208 LYS A O 1
ATOM 1566 N N . TYR A 1 188 ? 22.908 3.643 11.120 1.00 4.22 209 TYR A N 1
ATOM 1567 C CA . TYR A 1 188 ? 22.746 2.299 11.707 1.00 6.41 209 TYR A CA 1
ATOM 1568 C C . TYR A 1 188 ? 21.295 1.819 11.711 1.00 5.25 209 TYR A C 1
ATOM 1569 O O . TYR A 1 188 ? 21.023 0.626 11.580 1.00 5.67 209 TYR A O 1
ATOM 1578 N N . VAL A 1 189 ? 20.363 2.742 11.896 1.00 5.06 210 VAL A N 1
ATOM 1579 C CA . VAL A 1 189 ? 18.956 2.412 12.049 1.00 4.86 210 VAL A CA 1
ATOM 1580 C C . VAL A 1 189 ? 18.228 2.373 10.707 1.00 4.91 210 VAL A C 1
ATOM 1581 O O . VAL A 1 189 ? 18.516 3.166 9.792 1.00 5.87 210 VAL A O 1
ATOM 1585 N N . SER A 1 190 ? 17.293 1.433 10.592 1.00 3.79 211 SER A N 1
ATOM 1586 C CA . SER A 1 190 ? 16.382 1.391 9.443 1.00 4.35 211 SER A CA 1
ATOM 1587 C C . SER A 1 190 ? 14.994 0.972 9.887 1.00 3.91 211 SER A C 1
ATOM 1588 O O . SER A 1 190 ? 14.809 0.534 11.032 1.00 3.88 211 SER A O 1
ATOM 1591 N N . TYR A 1 191 ? 14.020 1.116 8.998 1.00 4.32 212 TYR A N 1
ATOM 1592 C CA . TYR A 1 191 ? 12.608 0.948 9.344 1.00 3.94 212 TYR A CA 1
ATOM 1593 C C . TYR A 1 191 ? 11.824 0.094 8.358 1.00 3.67 212 TYR A C 1
ATOM 1594 O O . TYR A 1 191 ? 12.078 0.126 7.153 1.00 4.39 212 TYR A O 1
ATOM 1603 N N . ARG A 1 192 ? 10.852 -0.646 8.872 1.00 4.66 213 ARG A N 1
ATOM 1604 C CA . ARG A 1 192 ? 9.758 -1.119 8.020 1.00 4.05 213 ARG A CA 1
ATOM 1605 C C . ARG A 1 192 ? 8.484 -1.252 8.827 1.00 4.85 213 ARG A C 1
ATOM 1606 O O . ARG A 1 192 ? 8.503 -1.227 10.068 1.00 5.01 213 ARG A O 1
ATOM 1614 N N . ASN A 1 193 ? 7.361 -1.347 8.120 1.00 4.06 214 ASN A N 1
ATOM 1615 C CA . ASN A 1 193 ? 6.088 -1.648 8.761 1.00 5.05 214 ASN A CA 1
ATOM 1616 C C . ASN A 1 193 ? 5.593 -3.048 8.419 1.00 6.40 214 ASN A C 1
ATOM 1617 O O . ASN A 1 193 ? 5.427 -3.381 7.250 1.00 7.89 214 ASN A O 1
ATOM 1622 N N . GLU A 1 194 ? 5.336 -3.859 9.441 1.00 6.26 215 GLU A N 1
ATOM 1623 C CA . GLU A 1 194 ? 4.975 -5.273 9.247 1.00 8.14 215 GLU A CA 1
ATOM 1624 C C . GLU A 1 194 ? 3.676 -5.490 8.496 1.00 7.57 215 GLU A C 1
ATOM 1625 O O . GLU A 1 194 ? 3.514 -6.512 7.835 1.00 9.77 215 GLU A O 1
ATOM 1631 N N . LEU A 1 195 ? 2.724 -4.578 8.642 1.00 5.71 216 LEU A N 1
ATOM 1632 C CA . LEU A 1 195 ? 1.409 -4.779 8.055 1.00 6.80 216 LEU A CA 1
ATOM 1633 C C . LEU A 1 195 ? 1.441 -4.539 6.549 1.00 9.18 216 LEU A C 1
ATOM 1634 O O . LEU A 1 195 ? 0.655 -5.126 5.801 1.00 11.33 216 LEU A O 1
ATOM 1639 N N . ARG A 1 196 ? 2.327 -3.655 6.107 1.00 8.28 217 ARG A N 1
ATOM 1640 C CA . ARG A 1 196 ? 2.312 -3.183 4.733 1.00 7.31 217 ARG A CA 1
ATOM 1641 C C . ARG A 1 196 ? 3.638 -3.340 3.984 1.00 8.31 217 ARG A C 1
ATOM 1642 O O . ARG A 1 196 ? 3.879 -2.666 2.986 1.00 12.73 217 ARG A O 1
ATOM 1650 N N . SER A 1 197 ? 4.495 -4.234 4.468 1.00 7.65 218 SER A N 1
ATOM 1651 C CA . SER A 1 197 ? 5.705 -4.611 3.757 1.00 6.48 218 SER A CA 1
ATOM 1652 C C . SER A 1 197 ? 6.076 -6.012 4.213 1.00 6.36 218 SER A C 1
ATOM 1653 O O . SER A 1 197 ? 5.532 -6.501 5.201 1.00 6.06 218 SER A O 1
ATOM 1656 N N . GLY A 1 198 ? 6.996 -6.658 3.516 1.00 5.51 219 GLY A N 1
ATOM 1657 C CA . GLY A 1 198 ? 7.467 -7.954 3.980 1.00 5.21 219 GLY A CA 1
ATOM 1658 C C . GLY A 1 198 ? 8.944 -7.974 4.342 1.00 6.16 219 GLY A C 1
ATOM 1659 O O . GLY A 1 198 ? 9.739 -7.202 3.797 1.00 6.72 219 GLY A O 1
ATOM 1660 N N . ARG A 1 199 ? 9.338 -8.861 5.258 1.00 5.31 220 ARG A N 1
ATOM 1661 C CA . ARG A 1 199 ? 10.761 -9.001 5.562 1.00 6.03 220 ARG A CA 1
ATOM 1662 C C . ARG A 1 199 ? 11.573 -9.497 4.366 1.00 4.53 220 ARG A C 1
ATOM 1663 O O . ARG A 1 199 ? 12.778 -9.283 4.304 1.00 6.57 220 ARG A O 1
ATOM 1671 N N . ASP A 1 200 ? 10.902 -10.129 3.402 1.00 5.32 221 ASP A N 1
ATOM 1672 C CA . ASP A 1 200 ? 11.588 -10.616 2.205 1.00 6.20 221 ASP A CA 1
ATOM 1673 C C . ASP A 1 200 ? 11.406 -9.696 1.015 1.00 5.28 221 ASP A C 1
ATOM 1674 O O . ASP A 1 200 ? 11.789 -10.044 -0.103 1.00 7.09 221 ASP A O 1
ATOM 1679 N N . GLY A 1 201 ? 10.849 -8.509 1.270 1.00 5.32 222 GLY A N 1
ATOM 1680 C CA . GLY A 1 201 ? 10.726 -7.490 0.239 1.00 5.89 222 GLY A CA 1
ATOM 1681 C C . GLY A 1 201 ? 12.042 -6.769 0.018 1.00 7.20 222 GLY A C 1
ATOM 1682 O O . GLY A 1 201 ? 13.029 -6.992 0.728 1.00 6.48 222 GLY A O 1
ATOM 1683 N N . GLY A 1 202 ? 12.045 -5.857 -0.949 1.00 6.33 223 GLY A N 1
ATOM 1684 C CA . GLY A 1 202 ? 13.244 -5.126 -1.324 1.00 6.43 223 GLY A CA 1
ATOM 1685 C C . GLY A 1 202 ? 12.920 -3.766 -1.923 1.00 6.92 223 GLY A C 1
ATOM 1686 O O . GLY A 1 202 ? 12.057 -3.042 -1.421 1.00 7.17 223 GLY A O 1
ATOM 1687 N N . GLU A 1 203 ? 13.599 -3.418 -3.009 1.00 8.03 224 GLU A N 1
ATOM 1688 C CA . GLU A 1 203 ? 13.406 -2.110 -3.619 1.00 8.69 224 GLU A CA 1
ATOM 1689 C C . GLU A 1 203 ? 11.971 -1.863 -4.087 1.00 8.37 224 GLU A C 1
ATOM 1690 O O . GLU A 1 203 ? 11.523 -0.720 -4.128 1.00 10.79 224 GLU A O 1
ATOM 1696 N N . MET A 1 204 ? 11.241 -2.920 -4.423 1.00 7.48 225 MET A N 1
ATOM 1697 C CA A MET A 1 204 ? 9.867 -2.771 -4.898 0.50 7.39 225 MET A CA 1
ATOM 1698 C CA B MET A 1 204 ? 9.878 -2.751 -4.906 0.50 7.44 225 MET A CA 1
ATOM 1699 C C . MET A 1 204 ? 8.915 -2.237 -3.838 1.00 9.72 225 MET A C 1
ATOM 1700 O O . MET A 1 204 ? 7.842 -1.728 -4.160 1.00 15.48 225 MET A O 1
ATOM 1709 N N . GLN A 1 205 ? 9.305 -2.343 -2.564 1.00 7.62 226 GLN A N 1
ATOM 1710 C CA . GLN A 1 205 ? 8.472 -1.805 -1.489 1.00 8.58 226 GLN A CA 1
ATOM 1711 C C . GLN A 1 205 ? 9.061 -0.536 -0.836 1.00 7.25 226 GLN A C 1
ATOM 1712 O O . GLN A 1 205 ? 8.488 -0.007 0.124 1.00 7.26 226 GLN A O 1
ATOM 1718 N N . SER A 1 206 ? 10.173 -0.034 -1.367 1.00 6.45 227 SER A N 1
ATOM 1719 C CA A SER A 1 206 ? 10.837 1.112 -0.753 0.25 6.90 227 SER A CA 1
ATOM 1720 C CA B SER A 1 206 ? 10.855 1.123 -0.783 0.25 7.10 227 SER A CA 1
ATOM 1721 C CA C SER A 1 206 ? 10.851 1.124 -0.788 0.50 6.99 227 SER A CA 1
ATOM 1722 C C . SER A 1 206 ? 10.000 2.389 -0.793 1.00 7.37 227 SER A C 1
ATOM 1723 O O . SER A 1 206 ? 9.923 3.106 0.198 1.00 8.19 227 SER A O 1
ATOM 1730 N N . GLN A 1 207 ? 9.369 2.683 -1.922 1.00 8.27 228 GLN A N 1
ATOM 1731 C CA A GLN A 1 207 ? 8.588 3.908 -2.013 0.50 9.66 228 GLN A CA 1
ATOM 1732 C CA B GLN A 1 207 ? 8.574 3.902 -2.028 0.50 9.86 228 GLN A CA 1
ATOM 1733 C C . GLN A 1 207 ? 7.393 3.868 -1.061 1.00 7.80 228 GLN A C 1
ATOM 1734 O O . GLN A 1 207 ? 7.112 4.855 -0.363 1.00 8.01 228 GLN A O 1
ATOM 1745 N N . ALA A 1 208 ? 6.716 2.724 -0.998 1.00 8.39 229 ALA A N 1
ATOM 1746 C CA . ALA A 1 208 ? 5.598 2.568 -0.076 1.00 9.70 229 ALA A CA 1
ATOM 1747 C C . ALA A 1 208 ? 6.056 2.8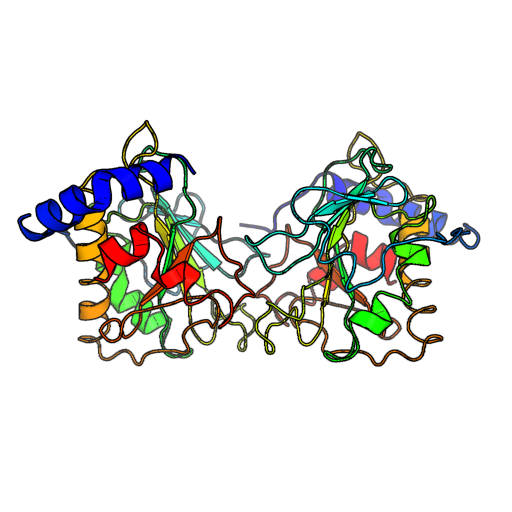02 1.360 1.00 7.38 229 ALA A C 1
ATOM 1748 O O . ALA A 1 208 ? 5.375 3.490 2.145 1.00 7.76 229 ALA A O 1
ATOM 1750 N N . LEU A 1 209 ? 7.210 2.241 1.728 1.00 5.55 230 LEU A N 1
ATOM 1751 C CA . LEU A 1 209 ? 7.684 2.436 3.089 1.00 5.57 230 LEU A CA 1
ATOM 1752 C C . LEU A 1 209 ? 8.071 3.880 3.373 1.00 6.32 230 LEU A C 1
ATOM 1753 O O . LEU A 1 209 ? 7.794 4.398 4.452 1.00 6.30 230 LEU A O 1
ATOM 1758 N N . ARG A 1 210 ? 8.701 4.548 2.402 1.00 5.10 231 ARG A N 1
ATOM 1759 C CA . ARG A 1 210 ? 9.069 5.969 2.583 1.00 7.18 231 ARG A CA 1
ATOM 1760 C C . ARG A 1 210 ? 7.827 6.852 2.740 1.00 7.34 231 ARG A C 1
ATOM 1761 O O . ARG A 1 210 ? 7.899 7.945 3.307 1.00 9.31 231 ARG A O 1
ATOM 1769 N N . GLU A 1 211 ? 6.696 6.371 2.235 1.00 5.90 232 GLU A N 1
ATOM 1770 C CA . GLU A 1 211 ? 5.423 7.073 2.376 1.00 7.65 232 GLU A CA 1
ATOM 1771 C C . GLU A 1 211 ? 4.636 6.747 3.652 1.00 7.91 232 GLU A C 1
ATOM 1772 O O . GLU A 1 211 ? 3.608 7.364 3.909 1.00 9.02 232 GLU A O 1
ATOM 1778 N N . GLU A 1 212 ? 5.097 5.786 4.452 1.00 4.87 233 GLU A N 1
ATOM 1779 C CA . GLU A 1 212 ? 4.424 5.497 5.714 1.00 5.16 233 GLU A CA 1
ATOM 1780 C C . GLU A 1 212 ? 4.406 6.733 6.593 1.00 5.45 233 GLU A C 1
ATOM 1781 O O . GLU A 1 212 ? 5.453 7.301 6.882 1.00 5.14 233 GLU A O 1
ATOM 1787 N N . PRO A 1 213 ? 3.225 7.145 7.056 1.00 6.15 234 PRO A N 1
ATOM 1788 C CA . PRO A 1 213 ? 3.174 8.335 7.911 1.00 5.48 234 PRO A CA 1
ATOM 1789 C C . PRO A 1 213 ? 4.117 8.224 9.124 1.00 4.41 234 PRO A C 1
ATOM 1790 O O . PRO A 1 213 ? 4.819 9.182 9.422 1.00 5.05 234 PRO A O 1
ATOM 1794 N N . PHE A 1 214 ? 4.174 7.066 9.773 1.00 4.51 235 PHE A N 1
ATOM 1795 C CA . PHE A 1 214 ? 5.065 6.929 10.916 1.00 4.70 235 PHE A CA 1
ATOM 1796 C C . PHE A 1 214 ? 6.515 7.187 10.525 1.00 2.98 235 PHE A C 1
ATOM 1797 O O . PHE A 1 214 ? 7.244 7.890 11.243 1.00 4.32 235 PHE A O 1
ATOM 1805 N N . TYR A 1 215 ? 6.941 6.624 9.404 1.00 4.38 236 TYR A N 1
ATOM 1806 C CA . TYR A 1 215 ? 8.306 6.822 8.935 1.00 5.07 236 TYR A CA 1
ATOM 1807 C C . TYR A 1 215 ? 8.576 8.295 8.645 1.00 4.97 236 TYR A C 1
ATOM 1808 O O . TYR A 1 215 ? 9.616 8.833 9.020 1.00 5.35 236 TYR A O 1
ATOM 1817 N N . ARG A 1 216 ? 7.636 8.959 7.987 1.00 4.39 237 ARG A N 1
ATOM 1818 C CA . ARG A 1 216 ? 7.810 10.372 7.673 1.00 5.37 237 ARG A CA 1
ATOM 1819 C C . ARG A 1 216 ? 7.945 11.206 8.948 1.00 6.65 237 ARG A C 1
ATOM 1820 O O . ARG A 1 216 ? 8.749 12.141 9.016 1.00 6.55 237 ARG A O 1
ATOM 1828 N N . LEU A 1 217 ? 7.188 10.838 9.979 1.00 3.83 238 LEU A N 1
ATOM 1829 C CA . LEU A 1 217 ? 7.286 11.527 11.272 1.00 6.08 238 LEU A CA 1
ATOM 1830 C C . LEU A 1 217 ? 8.646 11.291 11.943 1.00 5.47 238 LEU A C 1
ATOM 1831 O O . LEU A 1 217 ? 9.129 12.139 12.687 1.00 5.25 238 LEU A O 1
ATOM 1836 N N . MET A 1 218 ? 9.271 10.149 11.661 1.00 3.74 239 MET A N 1
ATOM 1837 C CA . MET A 1 218 ? 10.578 9.825 12.234 1.00 3.99 239 MET A CA 1
ATOM 1838 C C . MET A 1 218 ? 11.718 10.445 11.441 1.00 6.05 239 MET A C 1
ATOM 1839 O O . MET A 1 218 ? 12.780 10.747 12.012 1.00 6.81 239 MET A O 1
ATOM 1844 N N . ALA A 1 219 ? 11.516 10.607 10.133 1.00 6.60 240 ALA A N 1
ATOM 1845 C CA . ALA A 1 219 ? 12.643 10.883 9.231 1.00 9.19 240 ALA A CA 1
ATOM 1846 C C . ALA A 1 219 ? 12.621 12.213 8.490 1.00 10.65 240 ALA A C 1
ATOM 1847 O O . ALA A 1 219 ? 13.677 12.722 8.124 1.00 17.33 240 ALA A O 1
ATOM 1849 N N . GLU A 1 220 ? 11.437 12.781 8.284 1.00 8.43 241 GLU A N 1
ATOM 1850 C CA . GLU A 1 220 ? 11.272 13.998 7.478 1.00 13.27 241 GLU A CA 1
ATOM 1851 C C . GLU A 1 220 ? 11.368 15.284 8.292 1.00 17.29 241 GLU A C 1
ATOM 1852 O O . GLU A 1 220 ? 11.311 15.302 9.528 1.00 16.05 241 GLU A O 1
ATOM 1859 N N . SER B 1 6 ? 5.424 -29.397 22.354 1.00 27.04 27 SER B N 1
ATOM 1860 C CA . SER B 1 6 ? 3.990 -29.496 22.118 1.00 25.55 27 SER B CA 1
ATOM 1861 C C . SER B 1 6 ? 3.475 -30.900 22.420 1.00 16.43 27 SER B C 1
ATOM 1862 O O . SER B 1 6 ? 4.218 -31.884 22.334 1.00 15.60 27 SER B O 1
ATOM 1865 N N . ALA B 1 7 ? 2.199 -30.985 22.781 1.00 16.70 28 ALA B N 1
ATOM 1866 C CA . ALA B 1 7 ? 1.542 -32.266 22.977 1.00 15.99 28 ALA B CA 1
ATOM 1867 C C . ALA B 1 7 ? 1.554 -33.063 21.676 1.00 10.12 28 ALA B C 1
ATOM 1868 O O . ALA B 1 7 ? 1.572 -34.299 21.692 1.00 12.55 28 ALA B O 1
ATOM 1870 N N . THR B 1 8 ? 1.532 -32.356 20.552 1.00 11.09 29 THR B N 1
ATOM 1871 C CA . THR B 1 8 ? 1.556 -33.001 19.239 1.00 9.63 29 THR B CA 1
ATOM 1872 C C . THR B 1 8 ? 2.848 -33.793 19.090 1.00 7.85 29 THR B C 1
ATOM 1873 O O . THR B 1 8 ? 2.836 -34.977 18.735 1.00 8.17 29 THR B O 1
ATOM 1877 N N . ASN B 1 9 ? 3.966 -33.137 19.362 1.00 8.94 30 ASN B N 1
ATOM 1878 C CA . ASN B 1 9 ? 5.269 -33.781 19.268 1.00 8.24 30 ASN B CA 1
ATOM 1879 C C . ASN B 1 9 ? 5.448 -34.909 20.283 1.00 9.00 30 ASN B C 1
ATOM 1880 O O . ASN B 1 9 ? 6.033 -35.945 19.978 1.00 9.60 30 ASN B O 1
ATOM 1885 N N . GLU B 1 10 ? 4.975 -34.698 21.506 1.00 10.26 31 GLU B N 1
ATOM 1886 C CA . GLU B 1 10 ? 5.070 -35.732 22.529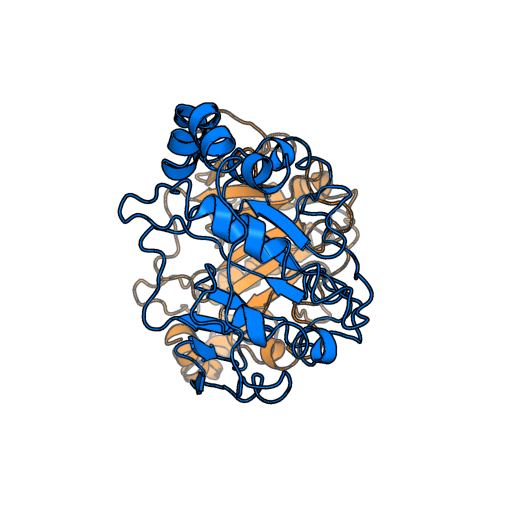 1.00 13.44 31 GLU B CA 1
ATOM 1887 C C . GLU B 1 10 ? 4.323 -36.999 22.100 1.00 9.49 31 GLU B C 1
ATOM 1888 O O . GLU B 1 10 ? 4.788 -38.114 22.323 1.00 10.85 31 GLU B O 1
ATOM 1894 N N . ASP B 1 11 ? 3.167 -36.818 21.477 1.00 8.56 32 ASP B N 1
ATOM 1895 C CA . ASP B 1 11 ? 2.422 -37.953 20.935 1.00 9.94 32 ASP B CA 1
ATOM 1896 C C . ASP B 1 11 ? 3.210 -38.706 19.844 1.00 8.51 32 ASP B C 1
ATOM 1897 O O . ASP B 1 11 ? 3.224 -39.947 19.807 1.00 8.87 32 ASP B O 1
ATOM 1902 N N . LEU B 1 12 ? 3.888 -37.964 18.971 1.00 7.32 33 LEU B N 1
ATOM 1903 C CA . LEU B 1 12 ? 4.766 -38.586 17.971 1.00 7.95 33 LEU B CA 1
ATOM 1904 C C . LEU B 1 12 ? 5.922 -39.376 18.596 1.00 9.24 33 LEU B C 1
ATOM 1905 O O . LEU B 1 12 ? 6.254 -40.461 18.113 1.00 8.32 33 LEU B O 1
ATOM 1910 N N . LYS B 1 13 ? 6.544 -38.845 19.651 1.00 8.25 34 LYS B N 1
ATOM 1911 C CA . LYS B 1 13 ? 7.601 -39.587 20.330 1.00 8.75 34 LYS B CA 1
ATOM 1912 C C . LYS B 1 13 ? 7.061 -40.893 20.928 1.00 11.98 34 LYS B C 1
ATOM 1913 O O . LYS B 1 13 ? 7.625 -41.975 20.715 1.00 11.04 34 LYS B O 1
ATOM 1919 N N . THR B 1 14 ? 5.963 -40.791 21.676 1.00 8.85 35 THR B N 1
ATOM 1920 C CA . THR B 1 14 ? 5.390 -41.963 22.334 1.00 10.83 35 THR B CA 1
ATOM 1921 C C . THR B 1 14 ? 5.096 -43.055 21.317 1.00 10.47 35 THR B C 1
ATOM 1922 O O . THR B 1 14 ? 5.346 -44.235 21.555 1.00 13.25 35 THR B O 1
ATOM 1926 N N . ASN B 1 15 ? 4.557 -42.661 20.170 1.00 10.32 36 ASN B N 1
ATOM 1927 C CA . ASN B 1 15 ? 4.072 -43.635 19.204 1.00 8.80 36 ASN B CA 1
ATOM 1928 C C . ASN B 1 15 ? 4.989 -43.823 17.997 1.00 5.98 36 ASN B C 1
ATOM 1929 O O . ASN B 1 15 ? 4.600 -44.453 17.005 1.00 8.12 36 ASN B O 1
ATOM 1934 N N . PHE B 1 16 ? 6.211 -43.293 18.089 1.00 7.61 37 PHE B N 1
ATOM 1935 C CA . PHE B 1 16 ? 7.157 -43.287 16.954 1.00 6.79 37 PHE B CA 1
ATOM 1936 C C . PHE B 1 16 ? 7.348 -44.674 16.301 1.00 7.14 37 PHE B C 1
ATOM 1937 O O . PHE B 1 16 ? 7.196 -44.839 15.087 1.00 7.65 37 PHE B O 1
ATOM 1945 N N . HIS B 1 17 ? 7.708 -45.657 17.126 1.00 8.39 38 HIS B N 1
ATOM 1946 C CA . HIS B 1 17 ? 7.953 -47.006 16.611 1.00 5.13 38 HIS B CA 1
ATOM 1947 C C . HIS B 1 17 ? 6.733 -47.543 15.862 1.00 8.49 38 HIS B C 1
ATOM 1948 O O . HIS B 1 17 ? 6.830 -48.034 14.731 1.00 8.87 38 HIS B O 1
ATOM 1955 N N . SER B 1 18 ? 5.575 -47.463 16.506 1.00 6.61 39 SER B N 1
ATOM 1956 C CA . SER B 1 18 ? 4.349 -47.949 15.880 1.00 9.46 39 SER B CA 1
ATOM 1957 C C . SER B 1 18 ? 4.027 -47.191 14.584 1.00 8.88 39 SER B C 1
ATOM 1958 O O . SER B 1 18 ? 3.643 -47.803 13.578 1.00 9.07 39 SER B O 1
ATOM 1961 N N . LEU B 1 19 ? 4.169 -45.870 14.599 1.00 7.64 40 LEU B N 1
ATOM 1962 C CA . LEU B 1 19 ? 3.798 -45.047 13.440 1.00 8.52 40 LEU B CA 1
ATOM 1963 C C . LEU B 1 19 ? 4.607 -45.381 12.188 1.00 8.07 40 LEU B C 1
ATOM 1964 O O . LEU B 1 19 ? 4.018 -45.639 11.132 1.00 8.81 40 LEU B O 1
ATOM 1969 N N . HIS B 1 20 ? 5.934 -45.406 12.274 1.00 7.35 41 HIS B N 1
ATOM 1970 C CA . HIS B 1 20 ? 6.689 -45.618 11.041 1.00 7.19 41 HIS B CA 1
ATOM 1971 C C . HIS B 1 20 ? 6.485 -47.026 10.506 1.00 8.31 41 HIS B C 1
ATOM 1972 O O . HIS B 1 20 ? 6.455 -47.240 9.296 1.00 9.25 41 HIS B O 1
ATOM 1979 N N . ASN B 1 21 ? 6.297 -47.988 11.402 1.00 6.46 42 ASN B N 1
ATOM 1980 C CA . ASN B 1 21 ? 6.037 -49.349 10.965 1.00 7.47 42 ASN B CA 1
ATOM 1981 C C . ASN B 1 21 ? 4.661 -49.499 10.337 1.00 12.36 42 ASN B C 1
ATOM 1982 O O . ASN B 1 21 ? 4.506 -50.229 9.356 1.00 12.57 42 ASN B O 1
ATOM 1987 N N . GLN B 1 22 ? 3.671 -48.797 10.880 1.00 8.16 43 GLN B N 1
ATOM 1988 C CA . GLN B 1 22 ? 2.348 -48.801 10.256 1.00 10.87 43 GLN B CA 1
ATOM 1989 C C . GLN B 1 22 ? 2.373 -48.148 8.867 1.00 9.35 43 GLN B C 1
ATOM 1990 O O . GLN B 1 22 ? 1.834 -48.701 7.904 1.00 11.68 43 GLN B O 1
ATOM 1996 N N . MET B 1 23 ? 3.010 -46.982 8.748 1.00 7.24 44 MET B N 1
ATOM 1997 C CA . MET B 1 23 ? 3.054 -46.269 7.479 1.00 8.67 44 MET B CA 1
ATOM 1998 C C . MET B 1 23 ? 3.697 -47.117 6.405 1.00 9.12 44 MET B C 1
ATOM 1999 O O . MET B 1 23 ? 3.277 -47.078 5.251 1.00 9.12 44 MET B O 1
ATOM 2004 N N . ARG B 1 24 ? 4.700 -47.904 6.779 1.00 10.47 45 ARG B N 1
ATOM 2005 C CA . ARG B 1 24 ? 5.436 -48.708 5.810 1.00 12.04 45 ARG B CA 1
ATOM 2006 C C . ARG B 1 24 ? 4.537 -49.736 5.129 1.00 12.80 45 ARG B C 1
ATOM 2007 O O . ARG B 1 24 ? 4.834 -50.175 4.021 1.00 19.43 45 ARG B O 1
ATOM 2015 N N . GLN B 1 25 ? 3.444 -50.115 5.794 1.00 12.09 46 GLN B N 1
ATOM 2016 C CA . GLN B 1 25 ? 2.546 -51.154 5.285 1.00 14.88 46 GLN B CA 1
ATOM 2017 C C . GLN B 1 25 ? 1.352 -50.600 4.525 1.00 14.37 46 GLN B C 1
ATOM 2018 O O . GLN B 1 25 ? 0.622 -51.350 3.890 1.00 15.82 46 GLN B O 1
ATOM 2024 N N . MET B 1 26 ? 1.137 -49.291 4.606 1.00 10.82 47 MET B N 1
ATOM 2025 C CA . MET B 1 26 ? -0.037 -48.670 4.002 1.00 9.52 47 MET B CA 1
ATOM 2026 C C . MET B 1 26 ? 0.011 -48.609 2.481 1.00 11.20 47 MET B C 1
ATOM 2027 O O . MET B 1 26 ? 1.062 -48.418 1.886 1.00 12.48 47 MET B O 1
ATOM 2032 N N . PRO B 1 27 ? -1.150 -48.768 1.847 1.00 12.49 48 PRO B N 1
ATOM 2033 C CA . PRO B 1 27 ? -1.224 -48.697 0.385 1.00 14.99 48 PRO B CA 1
ATOM 2034 C C . PRO B 1 27 ? -0.929 -47.292 -0.140 1.00 12.18 48 PRO B C 1
ATOM 2035 O O . PRO B 1 27 ? -1.064 -46.304 0.594 1.00 13.41 48 PRO B O 1
ATOM 2039 N N . MET B 1 28 ? -0.565 -47.195 -1.414 1.00 9.90 49 MET B N 1
ATOM 2040 C CA . MET B 1 28 ? -0.273 -45.894 -2.010 1.00 9.74 49 MET B CA 1
ATOM 2041 C C . MET B 1 28 ? -1.424 -44.929 -1.831 1.00 9.23 49 MET B C 1
ATOM 2042 O O . MET B 1 28 ? -2.596 -45.318 -1.866 1.00 9.90 49 MET B O 1
ATOM 2047 N N . SER B 1 29 ? -1.088 -43.649 -1.691 1.00 8.27 50 SER B N 1
ATOM 2048 C CA . SER B 1 29 ? -2.103 -42.606 -1.695 1.00 8.33 50 SER B CA 1
ATOM 2049 C C . SER B 1 29 ? -2.664 -42.440 -3.100 1.00 9.34 50 SER B C 1
A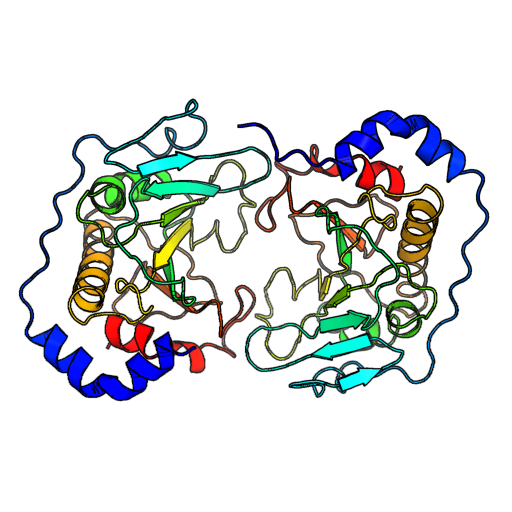TOM 2050 O O . SER B 1 29 ? -2.090 -42.929 -4.076 1.00 13.45 50 SER B O 1
ATOM 2053 N N . HIS B 1 30 ? -3.799 -41.764 -3.197 1.00 8.90 51 HIS B N 1
ATOM 2054 C CA . HIS B 1 30 ? -4.486 -41.572 -4.463 1.00 9.42 51 HIS B CA 1
ATOM 2055 C C . HIS B 1 30 ? -4.790 -40.083 -4.589 1.00 12.39 51 HIS B C 1
ATOM 2056 O O . HIS B 1 30 ? -5.735 -39.580 -3.987 1.00 13.64 51 HIS B O 1
ATOM 2063 N N . PHE B 1 31 ? -3.961 -39.379 -5.351 1.00 8.05 52 PHE B N 1
ATOM 2064 C CA . PHE B 1 31 ? -4.124 -37.937 -5.526 1.00 8.98 52 PHE B CA 1
ATOM 2065 C C . PHE B 1 31 ? -4.625 -37.607 -6.928 1.00 10.48 52 PHE B C 1
ATOM 2066 O O . PHE B 1 31 ? -3.892 -37.773 -7.915 1.00 10.76 52 PHE B O 1
ATOM 2074 N N . ARG B 1 32 ? -5.874 -37.155 -7.023 1.00 10.36 53 ARG B N 1
ATOM 2075 C CA . ARG B 1 32 ? -6.435 -36.722 -8.305 1.00 9.84 53 ARG B CA 1
ATOM 2076 C C . ARG B 1 32 ? -5.916 -35.336 -8.638 1.00 10.10 53 ARG B C 1
ATOM 2077 O O . ARG B 1 32 ? -6.217 -34.378 -7.939 1.00 12.28 53 ARG B O 1
ATOM 2085 N N . GLU B 1 33 ? -5.127 -35.220 -9.694 1.00 9.11 54 GLU B N 1
ATOM 2086 C CA . GLU B 1 33 ? -4.587 -33.900 -10.027 1.00 13.18 54 GLU B CA 1
ATOM 2087 C C . GLU B 1 33 ? -5.655 -32.940 -10.521 1.00 13.16 54 GLU B C 1
ATOM 2088 O O . GLU B 1 33 ? -6.610 -33.341 -11.186 1.00 13.78 54 GLU B O 1
ATOM 2094 N N . ALA B 1 34 ? -5.512 -31.670 -10.155 1.00 13.10 55 ALA B N 1
ATOM 2095 C CA . ALA B 1 34 ? -6.423 -30.645 -10.619 1.00 13.84 55 ALA B CA 1
ATOM 2096 C C . ALA B 1 34 ? -6.148 -30.432 -12.098 1.00 18.50 55 ALA B C 1
ATOM 2097 O O . ALA B 1 34 ? -5.016 -30.154 -12.497 1.00 24.72 55 ALA B O 1
ATOM 2099 N N . LEU B 1 35 ? -7.184 -30.579 -12.914 1.00 18.96 56 LEU B N 1
ATOM 2100 C CA . LEU B 1 35 ? -7.040 -30.411 -14.356 1.00 31.30 56 LEU B CA 1
ATOM 2101 C C . LEU B 1 35 ? -7.132 -28.955 -14.837 1.00 28.72 56 LEU B C 1
ATOM 2102 O O . LEU B 1 35 ? -6.616 -28.628 -15.906 1.00 42.42 56 LEU B O 1
ATOM 2107 N N . ASP B 1 36 ? -7.787 -28.088 -14.067 1.00 20.15 57 ASP B N 1
ATOM 2108 C CA . ASP B 1 36 ? -7.980 -26.700 -14.487 1.00 29.14 57 ASP B CA 1
ATOM 2109 C C . ASP B 1 36 ? -7.444 -25.693 -13.466 1.00 29.24 57 ASP B C 1
ATOM 2110 O O . ASP B 1 36 ? -8.162 -24.788 -13.024 1.00 31.44 57 ASP B O 1
ATOM 2115 N N . ALA B 1 37 ? -6.174 -25.836 -13.109 1.00 19.30 58 ALA B N 1
ATOM 2116 C CA . ALA B 1 37 ? -5.595 -25.034 -12.032 1.00 13.57 58 ALA B CA 1
ATOM 2117 C C . ALA B 1 37 ? -5.055 -23.701 -12.554 1.00 14.03 58 ALA B C 1
ATOM 2118 O O . ALA B 1 37 ? -4.764 -23.572 -13.741 1.00 17.78 58 ALA B O 1
ATOM 2120 N N . PRO B 1 38 ? -4.916 -22.703 -11.669 1.00 12.80 59 PRO B N 1
ATOM 2121 C CA . PRO B 1 38 ? -4.331 -21.432 -12.108 1.00 12.50 59 PRO B CA 1
ATOM 2122 C C . PRO B 1 38 ? -2.906 -21.613 -12.613 1.00 11.92 59 PRO B C 1
ATOM 2123 O O . PRO B 1 38 ? -2.236 -22.591 -12.260 1.00 13.04 59 PRO B O 1
ATOM 2127 N N . ASP B 1 39 ? -2.444 -20.662 -13.409 1.00 14.50 60 ASP B N 1
ATOM 2128 C CA . ASP B 1 39 ? -1.024 -20.545 -13.698 1.00 14.80 60 ASP B CA 1
ATOM 2129 C C . ASP B 1 39 ? -0.371 -19.594 -12.709 1.00 11.04 60 ASP B C 1
ATOM 2130 O O . ASP B 1 39 ? -1.041 -18.936 -11.910 1.00 14.50 60 ASP B O 1
ATOM 2135 N N . TYR B 1 40 ? 0.950 -19.509 -12.765 1.00 10.52 61 TYR B N 1
ATOM 2136 C CA . TYR B 1 40 ? 1.669 -18.659 -11.831 1.00 12.05 61 TYR B CA 1
ATOM 2137 C C . TYR B 1 40 ? 1.207 -17.189 -11.864 1.00 9.19 61 TYR B C 1
ATOM 2138 O O . TYR B 1 40 ? 0.932 -16.588 -10.815 1.00 10.28 61 TYR B O 1
ATOM 2147 N N . SER B 1 41 ? 1.139 -16.595 -13.048 1.00 12.38 62 SER B N 1
ATOM 2148 C CA A SER B 1 41 ? 0.787 -15.184 -13.161 0.50 12.00 62 SER B CA 1
ATOM 2149 C CA B SER B 1 41 ? 0.799 -15.179 -13.124 0.50 10.38 62 SER B CA 1
ATOM 2150 C C . SER B 1 41 ? -0.632 -14.935 -12.659 1.00 15.77 62 SER B C 1
ATOM 2151 O O . SER B 1 41 ? -0.943 -13.858 -12.161 1.00 16.87 62 SER B O 1
ATOM 2156 N N . GLY B 1 42 ? -1.479 -15.951 -12.787 1.00 14.97 63 GLY B N 1
ATOM 2157 C CA . GLY B 1 42 ? -2.863 -15.868 -12.345 1.00 17.98 63 GLY B CA 1
ATOM 2158 C C . GLY B 1 42 ? -3.047 -15.739 -10.840 1.00 17.72 63 GLY B C 1
ATOM 2159 O O . GLY B 1 42 ? -4.130 -15.390 -10.375 1.00 17.89 63 GLY B O 1
ATOM 2160 N N . MET B 1 43 ? -1.989 -16.012 -10.077 1.00 13.29 64 MET B N 1
ATOM 2161 C CA . MET B 1 43 ? -2.042 -15.920 -8.618 1.00 12.54 64 MET B CA 1
ATOM 2162 C C . MET B 1 43 ? -1.852 -14.504 -8.034 1.00 16.09 64 MET B C 1
ATOM 2163 O O . MET B 1 43 ? -2.172 -14.263 -6.870 1.00 18.52 64 MET B O 1
ATOM 2168 N N . ARG B 1 44 ? -1.327 -13.573 -8.832 1.00 14.49 65 ARG B N 1
ATOM 2169 C CA . ARG B 1 44 ? -0.809 -12.291 -8.323 1.00 15.68 65 ARG B CA 1
ATOM 2170 C C . ARG B 1 44 ? -1.853 -11.238 -7.954 1.00 15.66 65 ARG B C 1
ATOM 2171 O O . ARG B 1 44 ? -1.709 -10.490 -6.986 1.00 17.54 65 ARG B O 1
ATOM 2179 N N . GLN B 1 45 ? -2.890 -11.162 -8.766 1.00 16.10 66 GLN B N 1
ATOM 2180 C CA . GLN B 1 45 ? -3.960 -10.194 -8.615 1.00 19.25 66 GLN B CA 1
ATOM 2181 C C . GLN B 1 45 ? -4.922 -11.144 -9.293 1.00 31.87 66 GLN B C 1
ATOM 2182 O O . GLN B 1 45 ? -4.498 -11.916 -10.143 1.00 52.34 66 GLN B O 1
ATOM 2188 N N A SER B 1 46 ? -6.140 -11.150 -8.763 0.50 22.22 67 SER B N 1
ATOM 2189 N N B SER B 1 46 ? -6.135 -11.149 -8.759 0.50 22.05 67 SER B N 1
ATOM 2190 C CA A SER B 1 46 ? -7.296 -11.908 -9.217 0.50 17.14 67 SER B CA 1
ATOM 2191 C CA B SER B 1 46 ? -7.300 -11.857 -9.250 0.50 17.93 67 SER B CA 1
ATOM 2192 C C A SER B 1 46 ? -8.371 -11.312 -8.319 0.50 17.97 67 SER B C 1
ATOM 2193 C C B SER B 1 46 ? -8.349 -11.149 -8.417 0.50 18.17 67 SER B C 1
ATOM 2194 O O A SER B 1 46 ? -8.049 -10.856 -7.213 0.50 20.44 67 SER B O 1
ATOM 2195 O O B SER B 1 46 ? -7.991 -10.465 -7.445 0.50 15.60 67 SER B O 1
ATOM 2200 N N . GLY B 1 47 ? -9.628 -11.266 -8.751 1.00 16.91 68 GLY B N 1
ATOM 2201 C CA . GLY B 1 47 ? -10.558 -10.490 -7.974 1.00 17.93 68 GLY B CA 1
ATOM 2202 C C . GLY B 1 47 ? -10.947 -11.251 -6.721 1.00 19.87 68 GLY B C 1
ATOM 2203 O O . GLY B 1 47 ? -10.516 -12.401 -6.502 1.00 18.02 68 GLY B O 1
ATOM 2204 N N . PHE B 1 48 ? -11.756 -10.603 -5.892 1.00 21.25 69 PHE B N 1
ATOM 2205 C CA . PHE B 1 48 ? -12.289 -11.238 -4.694 1.00 21.19 69 PHE B CA 1
ATOM 2206 C C . PHE B 1 48 ? -13.051 -12.509 -5.055 1.00 20.32 69 PHE B C 1
ATOM 2207 O O . PHE B 1 48 ? -13.708 -12.578 -6.091 1.00 18.90 69 PHE B O 1
ATOM 2215 N N . PHE B 1 49 ? -12.927 -13.519 -4.198 1.00 21.19 70 PHE B N 1
ATOM 2216 C CA . PHE B 1 49 ? -13.622 -14.801 -4.341 1.00 21.05 70 PHE B CA 1
ATOM 2217 C C . PHE B 1 49 ? -13.044 -15.725 -5.413 1.00 18.82 70 PHE B C 1
ATOM 2218 O O . PHE B 1 49 ? -13.608 -16.784 -5.680 1.00 23.91 70 PHE B O 1
ATOM 2226 N N . ALA B 1 50 ? -11.938 -15.333 -6.040 1.00 18.11 71 ALA B N 1
ATOM 2227 C CA . ALA B 1 50 ? -11.315 -16.223 -7.015 1.00 18.83 71 ALA B CA 1
ATOM 2228 C C . ALA B 1 50 ? -10.888 -17.500 -6.294 1.00 12.98 71 ALA B C 1
ATOM 2229 O O . ALA B 1 50 ? -10.227 -17.430 -5.243 1.00 16.50 71 ALA B O 1
ATOM 2231 N N . MET B 1 51 ? -11.257 -18.650 -6.859 1.00 16.17 72 MET B N 1
ATOM 2232 C CA . MET B 1 51 ? -10.976 -19.946 -6.245 1.00 18.30 72 MET B CA 1
ATOM 2233 C C . MET B 1 51 ? -10.646 -20.989 -7.307 1.00 18.29 72 MET B C 1
ATOM 2234 O O . MET B 1 51 ? -11.067 -20.871 -8.463 1.00 20.21 72 MET B O 1
ATOM 2239 N N . SER B 1 52 ? -9.918 -22.023 -6.913 1.00 13.65 73 SER B N 1
ATOM 2240 C CA . SER B 1 52 ? -9.695 -23.159 -7.792 1.00 17.62 73 SER B CA 1
ATOM 2241 C C . SER B 1 52 ? -9.592 -24.428 -6.971 1.00 19.92 73 SER B C 1
ATOM 2242 O O . SER B 1 52 ? -8.772 -24.512 -6.056 1.00 17.43 73 SER B O 1
ATOM 2245 N N . GLN B 1 53 ? -10.440 -25.399 -7.293 1.00 16.45 74 GLN B N 1
ATOM 2246 C CA A GLN B 1 53 ? -10.454 -26.686 -6.598 0.70 16.50 74 GLN B CA 1
ATOM 2247 C CA B GLN B 1 53 ? -10.436 -26.684 -6.605 0.30 17.41 74 GLN B CA 1
ATOM 2248 C C . GLN B 1 53 ? -10.577 -26.531 -5.090 1.00 17.15 74 GLN B C 1
ATOM 2249 O O . GLN B 1 53 ? -9.969 -27.288 -4.326 1.00 20.88 74 GLN B O 1
ATOM 2260 N N . GLY B 1 54 ? -11.375 -25.559 -4.665 1.00 15.69 75 GLY B N 1
ATOM 2261 C CA . GLY B 1 54 ? -11.649 -25.349 -3.256 1.00 15.87 75 GLY B CA 1
ATOM 2262 C C . GLY B 1 54 ? -10.615 -24.531 -2.510 1.00 16.73 75 GLY B C 1
ATOM 2263 O O . GLY B 1 54 ? -10.757 -24.311 -1.311 1.00 16.79 75 GLY B O 1
ATOM 2264 N N . PHE B 1 55 ? -9.588 -24.065 -3.217 1.00 13.28 76 PHE B N 1
ATOM 2265 C CA . PHE B 1 55 ? -8.573 -23.185 -2.635 1.00 13.17 76 PHE B CA 1
ATOM 2266 C C . PHE B 1 55 ? -8.854 -21.741 -2.992 1.00 14.01 76 PHE B C 1
ATOM 2267 O O . PHE B 1 55 ? -9.012 -21.408 -4.173 1.00 16.78 76 PHE B O 1
ATOM 2275 N N . GLN B 1 56 ? -8.904 -20.887 -1.979 1.00 11.46 77 GLN B N 1
ATOM 2276 C CA . GLN B 1 56 ? -8.989 -19.449 -2.205 1.00 11.69 77 GLN B CA 1
ATOM 2277 C C . GLN B 1 56 ? -7.635 -18.916 -2.665 1.00 14.96 77 GLN B C 1
ATOM 2278 O O . GLN B 1 56 ? -6.605 -19.300 -2.104 1.00 17.40 77 GLN B O 1
ATOM 2284 N N . LEU B 1 57 ? -7.634 -18.044 -3.674 1.00 17.57 78 LEU B N 1
ATOM 2285 C CA . LEU B 1 57 ? -6.407 -17.390 -4.146 1.00 13.03 78 LEU B CA 1
ATOM 2286 C C . LEU B 1 57 ? -6.335 -15.998 -3.556 1.00 17.27 78 LEU B C 1
ATOM 2287 O O . LEU B 1 57 ? -7.249 -15.197 -3.757 1.00 20.82 78 LEU B O 1
ATOM 2292 N N . GLU B 1 58 ? -5.255 -15.704 -2.842 1.00 16.83 79 GLU B N 1
ATOM 2293 C CA . GLU B 1 58 ? -5.159 -14.452 -2.107 1.00 21.62 79 GL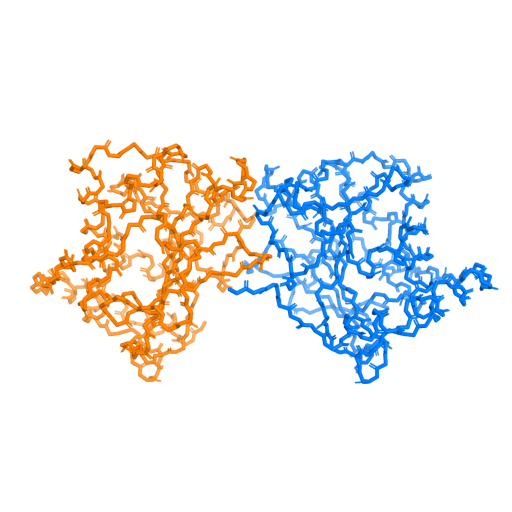U B CA 1
ATOM 2294 C C . GLU B 1 58 ? -3.772 -13.824 -2.219 1.00 22.46 79 GLU B C 1
ATOM 2295 O O . GLU B 1 58 ? -2.765 -14.456 -1.896 1.00 21.61 79 GLU B O 1
ATOM 2301 N N . SER B 1 59 ? -3.735 -12.571 -2.667 1.00 18.35 80 SER B N 1
ATOM 2302 C CA . SER B 1 59 ? -2.488 -11.833 -2.812 1.00 15.20 80 SER B CA 1
ATOM 2303 C C . SER B 1 59 ? -2.749 -10.340 -2.619 1.00 18.63 80 SER B C 1
ATOM 2304 O O . SER B 1 59 ? -3.551 -9.742 -3.337 1.00 29.29 80 SER B O 1
ATOM 2307 N N . HIS B 1 60 ? -2.066 -9.746 -1.653 1.00 18.94 81 HIS B N 1
ATOM 2308 C CA . HIS B 1 60 ? -2.279 -8.344 -1.306 1.00 30.01 81 HIS B CA 1
ATOM 2309 C C . HIS B 1 60 ? -0.989 -7.547 -1.430 1.00 30.95 81 HIS B C 1
ATOM 2310 O O . HIS B 1 60 ? 0.106 -8.101 -1.328 1.00 28.11 81 HIS B O 1
ATOM 2317 N N . GLY B 1 61 ? -1.125 -6.242 -1.647 1.00 31.74 82 GLY B N 1
ATOM 2318 C CA . GLY B 1 61 ? 0.019 -5.353 -1.611 1.00 26.27 82 GLY B CA 1
ATOM 2319 C C . GLY B 1 61 ? 0.657 -5.410 -0.241 1.00 27.37 82 GLY B C 1
ATOM 2320 O O . GLY B 1 61 ? 0.001 -5.750 0.747 1.00 30.29 82 GLY B O 1
ATOM 2321 N N . GLY B 1 62 ? 1.944 -5.095 -0.177 1.00 22.27 83 GLY B N 1
ATOM 2322 C CA . GLY B 1 62 ? 2.653 -5.091 1.093 1.00 24.71 83 GLY B CA 1
ATOM 2323 C C . GLY B 1 62 ? 2.981 -6.482 1.607 1.00 25.31 83 GLY B C 1
ATOM 2324 O O . GLY B 1 62 ? 3.270 -6.670 2.789 1.00 22.41 83 GLY B O 1
ATOM 2325 N N . ASP B 1 63 ? 2.931 -7.464 0.714 1.00 20.24 84 ASP B N 1
ATOM 2326 C CA . ASP B 1 63 ? 3.285 -8.841 1.054 1.00 22.66 84 ASP B CA 1
ATOM 2327 C C . ASP B 1 63 ? 3.854 -9.494 -0.193 1.00 13.63 84 ASP B C 1
ATOM 2328 O O . ASP B 1 63 ? 3.312 -9.330 -1.295 1.00 17.86 84 ASP B O 1
ATOM 2333 N N . VAL B 1 64 ? 4.948 -10.231 -0.051 1.00 11.46 85 VAL B N 1
ATOM 2334 C CA . VAL B 1 64 ? 5.609 -10.720 -1.252 1.00 10.74 85 VAL B CA 1
ATOM 2335 C C . VAL B 1 64 ? 5.243 -12.139 -1.664 1.00 9.15 85 VAL B C 1
ATOM 2336 O O . VAL B 1 64 ? 5.895 -12.701 -2.528 1.00 12.33 85 VAL B O 1
ATOM 2340 N N . PHE B 1 65 ? 4.193 -12.694 -1.062 1.00 7.68 86 PHE B N 1
ATOM 2341 C CA . PHE B 1 65 ? 3.745 -14.052 -1.419 1.00 8.06 86 PHE B CA 1
ATOM 2342 C C . PHE B 1 65 ? 2.339 -14.056 -1.978 1.00 10.45 86 PHE B C 1
ATOM 2343 O O . PHE B 1 65 ? 1.551 -13.132 -1.764 1.00 12.13 86 PHE B O 1
ATOM 2351 N N . MET B 1 66 ? 2.028 -15.130 -2.679 1.00 9.22 87 MET B N 1
ATOM 2352 C CA . MET B 1 66 ? 0.701 -15.340 -3.225 1.00 9.93 87 MET B CA 1
ATOM 2353 C C . MET B 1 66 ? 0.202 -16.630 -2.583 1.00 12.38 87 MET B C 1
ATOM 2354 O O . MET B 1 66 ? 0.897 -17.656 -2.594 1.00 12.39 87 MET B O 1
ATOM 2359 N N . HIS B 1 67 ? -0.979 -16.556 -1.979 1.00 12.08 88 HIS B N 1
ATOM 2360 C CA . HIS B 1 67 ? -1.463 -17.593 -1.072 1.00 11.03 88 HIS B CA 1
ATOM 2361 C C . HIS B 1 67 ? -2.576 -18.432 -1.666 1.00 13.57 88 HIS B C 1
ATOM 2362 O O . HIS B 1 67 ? -3.376 -17.945 -2.467 1.00 14.91 88 HIS B O 1
ATOM 2369 N N . ALA B 1 68 ? -2.615 -19.701 -1.262 1.00 12.03 89 ALA B N 1
ATOM 2370 C CA . ALA B 1 68 ? -3.721 -20.590 -1.560 1.00 11.91 89 ALA B CA 1
ATOM 2371 C C . ALA B 1 68 ? -4.134 -21.262 -0.266 1.00 11.64 89 ALA B C 1
ATOM 2372 O O . ALA B 1 68 ? -3.298 -21.843 0.434 1.00 11.54 89 ALA B O 1
ATOM 2374 N N . HIS B 1 69 ? -5.411 -21.203 0.071 1.00 11.47 90 HIS B N 1
ATOM 2375 C CA . HIS B 1 69 ? -5.863 -21.835 1.298 1.00 12.50 90 HIS B CA 1
ATOM 2376 C C . HIS B 1 69 ? -7.279 -22.368 1.180 1.00 10.86 90 HIS B C 1
ATOM 2377 O O . HIS B 1 69 ? -8.164 -21.729 0.617 1.00 12.61 90 HIS B O 1
ATOM 2384 N N . ARG B 1 70 ? -7.476 -23.567 1.701 1.00 11.31 91 ARG B N 1
ATOM 2385 C CA . ARG B 1 70 ? -8.740 -24.252 1.535 1.00 15.21 91 ARG B CA 1
ATOM 2386 C C . ARG B 1 70 ? -9.814 -23.549 2.324 1.00 28.32 91 ARG B C 1
ATOM 2387 O O . ARG B 1 70 ? -9.622 -23.227 3.496 1.00 30.67 91 ARG B O 1
ATOM 2395 N N . GLU B 1 71 ? -10.943 -23.301 1.668 1.00 35.44 92 GLU B N 1
ATOM 2396 C CA . GLU B 1 71 ? -12.121 -22.796 2.348 1.00 41.24 92 GLU B CA 1
ATOM 2397 C C . GLU B 1 71 ? -12.521 -23.800 3.424 1.00 39.23 92 GLU B C 1
ATOM 2398 O O . GLU B 1 71 ? -12.715 -23.439 4.584 1.00 43.60 92 GLU B O 1
ATOM 2400 N N . ASN B 1 72 ? -12.618 -25.068 3.031 1.00 35.74 93 ASN B N 1
ATOM 2401 C CA . ASN B 1 72 ? -12.916 -26.145 3.970 1.00 33.74 93 ASN B CA 1
ATOM 2402 C C . ASN B 1 72 ? -11.674 -26.968 4.330 1.00 26.29 93 ASN B C 1
ATOM 2403 O O . ASN B 1 72 ? -11.383 -27.968 3.673 1.00 29.71 93 ASN B O 1
ATOM 2405 N N . PRO B 1 73 ? -10.952 -26.552 5.380 1.00 29.37 94 PRO B N 1
ATOM 2406 C CA . PRO B 1 73 ? -9.703 -27.201 5.806 1.00 24.50 94 PRO B CA 1
ATOM 2407 C C . PRO B 1 73 ? -9.947 -28.652 6.180 1.00 20.47 94 PRO B C 1
ATOM 2408 O O . PRO B 1 73 ? -10.800 -28.925 7.026 1.00 23.59 94 PRO B O 1
ATOM 2412 N N . GLN B 1 74 ? -9.205 -29.567 5.565 1.00 12.97 95 GLN B N 1
ATOM 2413 C CA . GLN B 1 74 ? -9.351 -30.988 5.864 1.00 15.52 95 GLN B CA 1
ATOM 2414 C C . GLN B 1 74 ? -8.729 -31.373 7.217 1.00 16.37 95 GLN B C 1
ATOM 2415 O O . GLN B 1 74 ? -9.241 -32.253 7.920 1.00 19.57 95 GLN B O 1
ATOM 2421 N N . CYS B 1 75 ? -7.627 -30.721 7.576 1.00 14.74 96 CYS B N 1
ATOM 2422 C CA . CYS B 1 75 ? -6.983 -30.995 8.857 1.00 16.19 96 CYS B CA 1
ATOM 2423 C C . CYS B 1 75 ? -7.604 -30.140 9.951 1.00 15.52 96 CYS B C 1
ATOM 2424 O O . CYS B 1 75 ? -7.704 -28.913 9.803 1.00 16.55 96 CYS B O 1
ATOM 2427 N N . LYS B 1 76 ? -8.018 -30.788 11.042 1.00 14.76 97 LYS B N 1
ATOM 2428 C CA . LYS B 1 76 ? -8.769 -30.126 12.108 1.00 15.00 97 LYS B CA 1
ATOM 2429 C C . LYS B 1 76 ? -7.947 -29.731 13.341 1.00 16.73 97 LYS B C 1
ATOM 2430 O O . LYS B 1 76 ? -8.466 -29.075 14.247 1.00 21.61 97 LYS B O 1
ATOM 2436 N N . GLY B 1 77 ? -6.682 -30.134 13.393 1.00 14.24 98 GLY B N 1
ATOM 2437 C CA . GLY B 1 77 ? -5.861 -29.835 14.556 1.00 12.24 98 GLY B CA 1
ATOM 2438 C C . GLY B 1 77 ? -5.233 -28.458 14.502 1.00 15.40 98 GLY B C 1
ATOM 2439 O O . GLY B 1 77 ? -5.283 -27.784 13.467 1.00 16.19 98 GLY B O 1
ATOM 2440 N N . ASP B 1 78 ? -4.654 -28.036 15.625 1.00 15.68 99 ASP B N 1
ATOM 2441 C CA . ASP B 1 78 ? -3.908 -26.782 15.681 1.00 16.04 99 ASP B CA 1
ATOM 2442 C C . ASP B 1 78 ? -2.549 -26.949 15.002 1.00 14.09 99 ASP B C 1
ATOM 2443 O O . ASP B 1 78 ? -1.912 -27.989 15.130 1.00 13.61 99 ASP B O 1
ATOM 2448 N N . PHE B 1 79 ? -2.104 -25.918 14.295 1.00 15.32 100 PHE B N 1
ATOM 2449 C CA . PHE B 1 79 ? -0.766 -25.901 13.703 1.00 13.52 100 PHE B CA 1
ATOM 2450 C C . PHE B 1 79 ? 0.285 -26.207 14.762 1.00 14.00 100 PHE B C 1
ATOM 2451 O O . PHE B 1 79 ? 0.265 -25.636 15.863 1.00 14.27 100 PHE B O 1
ATOM 2459 N N . ALA B 1 80 ? 1.195 -27.126 14.438 1.00 8.80 101 ALA B N 1
ATOM 2460 C CA . ALA B 1 80 ? 2.209 -27.565 15.389 1.00 9.90 101 ALA B CA 1
ATOM 2461 C C . ALA B 1 80 ? 3.635 -27.249 14.916 1.00 7.77 101 ALA B C 1
ATOM 2462 O O . ALA B 1 80 ? 4.607 -27.832 15.408 1.00 9.09 101 ALA B O 1
ATOM 2464 N N . GLY B 1 81 ? 3.746 -26.320 13.969 1.00 5.63 102 GLY B N 1
ATOM 2465 C CA . GLY B 1 81 ? 5.030 -25.823 13.514 1.00 8.24 102 GLY B CA 1
ATOM 2466 C C . GLY B 1 81 ? 5.638 -26.464 12.282 1.00 4.19 102 GLY B C 1
ATOM 2467 O O . GLY B 1 81 ? 6.616 -25.938 11.724 1.00 6.45 102 GLY B O 1
ATOM 2468 N N . ASP B 1 82 ? 5.098 -27.607 11.855 1.00 5.28 103 ASP B N 1
ATOM 2469 C CA . ASP B 1 82 ? 5.725 -28.356 10.768 1.00 5.29 103 ASP B CA 1
ATOM 2470 C C . ASP B 1 82 ? 5.463 -27.694 9.405 1.00 5.85 103 ASP B C 1
ATOM 2471 O O . ASP B 1 82 ? 4.316 -27.376 9.058 1.00 6.80 103 ASP B O 1
ATOM 2476 N N . LYS B 1 83 ? 6.528 -27.474 8.646 1.00 4.49 104 LYS B N 1
ATOM 2477 C CA . LYS B 1 83 ? 6.382 -26.854 7.320 1.00 3.63 104 LYS B CA 1
ATOM 2478 C C . LYS B 1 83 ? 7.478 -27.337 6.376 1.00 5.28 104 LYS B C 1
ATOM 2479 O O . LYS B 1 83 ? 8.585 -27.742 6.797 1.00 5.65 104 LYS B O 1
ATOM 2485 N N . PHE B 1 84 ? 7.159 -27.290 5.091 1.00 5.16 105 PHE B N 1
ATOM 2486 C CA . PHE B 1 84 ? 8.116 -27.604 4.038 1.00 3.77 105 PHE B CA 1
ATOM 2487 C C . PHE B 1 84 ? 8.369 -26.394 3.163 1.00 6.56 105 PHE B C 1
ATOM 2488 O O . PHE B 1 84 ? 7.483 -25.562 2.954 1.00 5.90 105 PHE B O 1
ATOM 2496 N N . HIS B 1 85 ? 9.579 -26.321 2.628 1.00 3.96 106 HIS B N 1
ATOM 2497 C CA . HIS B 1 85 ? 9.885 -25.418 1.528 1.00 4.29 106 HIS B CA 1
ATOM 2498 C C . HIS B 1 85 ? 10.206 -26.228 0.298 1.00 5.30 106 HIS B C 1
ATOM 2499 O O . HIS B 1 85 ? 10.608 -27.393 0.399 1.00 5.91 106 HIS B O 1
ATOM 2506 N N . ILE B 1 86 ? 9.983 -25.627 -0.868 1.00 5.80 107 ILE B N 1
ATOM 2507 C CA . ILE B 1 86 ? 10.402 -26.205 -2.146 1.00 6.11 107 ILE B CA 1
ATOM 2508 C C . ILE B 1 86 ? 11.323 -25.193 -2.819 1.00 7.54 107 ILE B C 1
ATOM 2509 O O . ILE B 1 86 ? 10.965 -24.020 -2.940 1.00 7.12 107 ILE B O 1
ATOM 2514 N N . SER B 1 87 ? 12.514 -25.640 -3.214 1.00 5.93 108 SER B N 1
ATOM 2515 C CA . SER B 1 87 ? 13.543 -24.784 -3.797 1.00 7.93 108 SER B CA 1
ATOM 2516 C C . SER B 1 87 ? 13.826 -25.187 -5.227 1.00 9.22 108 SER B C 1
ATOM 2517 O O . SER B 1 87 ? 14.300 -26.305 -5.491 1.00 8.75 108 SER B O 1
ATOM 2520 N N . VAL B 1 88 ? 13.558 -24.267 -6.149 1.00 6.90 109 VAL B N 1
ATOM 2521 C CA . VAL B 1 88 ? 13.947 -24.431 -7.545 1.00 8.76 109 VAL B CA 1
ATOM 2522 C C . VAL B 1 88 ? 14.858 -23.272 -7.966 1.00 9.57 109 VAL B C 1
ATOM 2523 O O . VAL B 1 88 ? 15.037 -22.308 -7.227 1.00 8.95 109 VAL B O 1
ATOM 2527 N N . GLN B 1 89 ? 15.455 -23.368 -9.149 1.00 12.71 110 GLN B N 1
ATOM 2528 C CA A GLN B 1 89 ? 16.260 -22.278 -9.681 0.70 12.63 110 GLN B CA 1
ATOM 2529 C CA B GLN B 1 89 ? 16.262 -22.273 -9.666 0.30 13.69 110 GLN B CA 1
ATOM 2530 C C . GLN B 1 89 ? 15.401 -21.016 -9.719 1.00 12.56 110 GLN B C 1
ATOM 2531 O O . GLN B 1 89 ? 14.249 -21.061 -10.145 1.00 12.21 110 GLN B O 1
ATOM 2542 N N . ARG B 1 90 ? 15.962 -19.898 -9.268 1.00 13.51 111 ARG B N 1
ATOM 2543 C CA . ARG B 1 90 ? 15.230 -18.632 -9.177 1.00 11.61 111 ARG B CA 1
ATOM 2544 C C . ARG B 1 90 ? 14.430 -18.265 -10.436 1.00 12.19 111 ARG B C 1
ATOM 2545 O O . ARG B 1 90 ? 13.287 -17.822 -10.337 1.00 17.17 111 ARG B O 1
ATOM 2553 N N . GLU B 1 91 ? 15.024 -18.438 -11.614 1.00 13.89 112 GLU B N 1
ATOM 2554 C CA . GLU B 1 91 ? 14.361 -18.027 -12.852 1.00 13.77 112 GLU B CA 1
ATOM 2555 C C . GLU B 1 91 ? 13.332 -19.055 -13.328 1.00 14.53 112 GLU B C 1
ATOM 2556 O O . GLU B 1 91 ? 12.667 -18.858 -14.344 1.00 16.79 112 GLU B O 1
ATOM 2562 N N . GLN B 1 92 ? 13.196 -20.157 -12.592 1.00 13.50 113 GLN B N 1
ATOM 2563 C CA . GLN B 1 92 ? 12.309 -21.236 -13.019 1.00 12.99 113 GLN B CA 1
ATOM 2564 C C . GLN B 1 92 ? 11.046 -21.368 -12.159 1.00 10.99 113 GLN B C 1
ATOM 2565 O O . GLN B 1 92 ? 10.328 -22.354 -12.267 1.00 10.39 113 GLN B O 1
ATOM 2571 N N . VAL B 1 93 ? 10.750 -20.376 -11.324 1.00 11.95 114 VAL B N 1
ATOM 2572 C CA . VAL B 1 93 ? 9.579 -20.497 -10.458 1.00 9.23 114 VAL B CA 1
ATOM 2573 C C . VAL B 1 93 ? 8.232 -20.661 -11.212 1.00 10.16 114 VAL B C 1
ATOM 2574 O O . VAL B 1 93 ? 7.402 -21.503 -10.836 1.00 11.92 114 VAL B O 1
ATOM 2578 N N . PRO B 1 94 ? 7.999 -19.874 -12.270 1.00 12.96 115 PRO B N 1
ATOM 2579 C CA . PRO B 1 94 ? 6.725 -20.073 -12.974 1.00 13.39 115 PRO B CA 1
ATOM 2580 C C . PRO B 1 94 ? 6.592 -21.480 -13.577 1.00 13.13 115 PRO B C 1
ATOM 2581 O O . PRO B 1 94 ? 5.514 -22.073 -13.531 1.00 13.54 115 PRO B O 1
ATOM 2585 N N . GLN B 1 95 ? 7.682 -22.018 -14.119 1.00 12.45 116 GLN B N 1
ATOM 2586 C CA . GLN B 1 95 ? 7.687 -23.378 -14.668 1.00 14.24 116 GLN B CA 1
ATOM 2587 C C . GLN B 1 95 ? 7.462 -24.423 -13.571 1.00 13.52 116 GLN B C 1
ATOM 2588 O O . GLN B 1 95 ? 6.733 -25.399 -13.760 1.00 10.51 116 GLN B O 1
ATOM 2594 N N . ALA B 1 96 ? 8.082 -24.213 -12.412 1.00 11.75 117 ALA B N 1
ATOM 2595 C CA . ALA B 1 96 ? 7.866 -25.128 -11.292 1.00 10.24 117 ALA B CA 1
ATOM 2596 C C . ALA B 1 96 ? 6.404 -25.095 -10.840 1.00 8.44 117 ALA B C 1
ATOM 2597 O O . ALA B 1 96 ? 5.813 -26.133 -10.547 1.00 10.28 117 ALA B O 1
ATOM 2599 N N . PHE B 1 97 ? 5.842 -23.891 -10.759 1.00 9.52 118 PHE B N 1
ATOM 2600 C CA . PHE B 1 97 ? 4.440 -23.736 -10.383 1.00 8.54 118 PHE B CA 1
ATOM 2601 C C . PHE B 1 97 ? 3.539 -24.534 -11.339 1.00 11.33 118 PHE B C 1
ATOM 2602 O O . PHE B 1 97 ? 2.647 -25.257 -10.903 1.00 10.28 118 PHE B O 1
ATOM 2610 N N . GLN B 1 98 ? 3.764 -24.375 -12.638 1.00 12.48 119 GLN B N 1
ATOM 2611 C CA . GLN B 1 98 ? 3.019 -25.134 -13.641 1.00 11.91 119 GLN B CA 1
ATOM 2612 C C . GLN B 1 98 ? 3.104 -26.642 -13.378 1.00 11.58 119 GLN B C 1
ATOM 2613 O O . GLN B 1 98 ? 2.088 -27.338 -13.375 1.00 15.21 119 GLN B O 1
ATOM 2619 N N . ALA B 1 99 ? 4.310 -27.144 -13.117 1.00 10.31 120 ALA B N 1
ATOM 2620 C CA . ALA B 1 99 ? 4.510 -28.569 -12.878 1.00 10.85 120 ALA B CA 1
ATOM 2621 C C . ALA B 1 99 ? 3.789 -29.050 -11.613 1.00 11.38 120 ALA B C 1
ATOM 2622 O O . ALA B 1 99 ? 3.279 -30.168 -11.574 1.00 13.04 120 ALA B O 1
ATOM 2624 N N . LEU B 1 100 ? 3.755 -28.213 -10.577 1.00 11.01 121 LEU B N 1
ATOM 2625 C CA . LEU B 1 100 ? 3.188 -28.613 -9.299 1.00 9.63 121 LEU B CA 1
ATOM 2626 C C . LEU B 1 100 ? 1.713 -28.323 -9.143 1.00 11.06 121 LEU B C 1
ATOM 2627 O O . LEU B 1 100 ? 1.096 -28.832 -8.215 1.00 9.85 121 LEU B O 1
ATOM 2632 N N . SER B 1 101 ? 1.150 -27.489 -10.018 1.00 9.71 122 SER B N 1
ATOM 2633 C CA . SER B 1 101 ? -0.199 -26.988 -9.779 1.00 11.76 122 SER B CA 1
ATOM 2634 C C . SER B 1 101 ? -1.264 -28.087 -9.699 1.00 9.48 122 SER B C 1
ATOM 2635 O O . SER B 1 101 ? -2.204 -27.986 -8.912 1.00 10.87 122 SER B O 1
ATOM 2638 N N . GLY B 1 102 ? -1.103 -29.140 -10.491 1.00 9.97 123 GLY B N 1
ATOM 2639 C CA . GLY B 1 102 ? -2.023 -30.259 -10.433 1.00 12.53 123 GLY B CA 1
ATOM 2640 C C . GLY B 1 102 ? -2.076 -30.889 -9.047 1.00 12.32 123 GLY B C 1
ATOM 2641 O O . GLY B 1 102 ? -3.143 -31.297 -8.579 1.00 11.71 123 GLY B O 1
ATOM 2642 N N . LEU B 1 103 ? -0.930 -30.929 -8.372 1.00 9.21 124 LEU B N 1
ATOM 2643 C CA . LEU B 1 103 ? -0.828 -31.516 -7.039 1.00 10.10 124 LEU B CA 1
ATOM 2644 C C . LEU B 1 103 ? -1.230 -30.522 -5.949 1.00 9.41 124 LEU B C 1
ATOM 2645 O O . LEU B 1 103 ? -2.000 -30.852 -5.052 1.00 8.85 124 LEU B O 1
ATOM 2650 N N . LEU B 1 104 ? -0.727 -29.294 -6.040 1.00 9.25 125 LEU B N 1
ATOM 2651 C CA . LEU B 1 104 ? -0.961 -28.304 -4.997 1.00 9.67 125 LEU B CA 1
ATOM 2652 C C . LEU B 1 104 ? -2.428 -27.871 -4.931 1.00 8.95 125 LEU B C 1
ATOM 2653 O O . LEU B 1 104 ? -2.921 -27.446 -3.878 1.00 9.61 125 LEU B O 1
ATOM 2658 N N . PHE B 1 105 ? -3.136 -27.980 -6.056 1.00 8.17 126 PHE B N 1
ATOM 2659 C CA . PHE B 1 105 ? -4.570 -27.692 -6.060 1.00 7.61 126 PHE B CA 1
ATOM 2660 C C . PHE B 1 105 ? -5.441 -28.959 -6.019 1.00 11.89 126 PHE B C 1
ATOM 2661 O O . PHE B 1 105 ? -6.652 -28.886 -6.211 1.00 13.35 126 PHE B O 1
ATOM 2669 N N . SER B 1 106 ? -4.841 -30.119 -5.762 1.00 9.73 127 SER B N 1
ATOM 2670 C CA . SER B 1 106 ? -5.612 -31.357 -5.780 1.00 10.56 127 SER B CA 1
ATOM 2671 C C . SER B 1 106 ? -6.641 -31.364 -4.672 1.00 9.93 127 SER B C 1
ATOM 2672 O O . SER B 1 106 ? -6.328 -31.023 -3.526 1.00 10.37 127 SER B O 1
ATOM 2675 N N . VAL B 1 107 ? -7.861 -31.789 -4.989 1.00 11.03 128 VAL B N 1
ATOM 2676 C CA . VAL B 1 107 ? -8.855 -31.990 -3.937 1.00 12.99 128 VAL B CA 1
ATOM 2677 C C . VAL B 1 107 ? -8.394 -33.023 -2.891 1.00 14.10 128 VAL B C 1
ATOM 2678 O O . VAL B 1 107 ? -8.944 -33.092 -1.793 1.00 14.88 128 VAL B O 1
ATOM 2682 N N . ASP B 1 108 ? -7.383 -33.820 -3.238 1.00 10.84 129 ASP B N 1
ATOM 2683 C CA . ASP B 1 108 ? -6.877 -34.876 -2.366 1.00 10.70 129 ASP B CA 1
ATOM 2684 C C . ASP B 1 108 ? -5.578 -34.488 -1.663 1.00 9.61 129 ASP B C 1
ATOM 2685 O O . ASP B 1 108 ? -5.022 -35.280 -0.897 1.00 9.51 129 ASP B O 1
ATOM 2690 N N . SER B 1 109 ? -5.089 -33.278 -1.927 1.00 8.92 130 SER B N 1
ATOM 2691 C CA . SER B 1 109 ? -3.856 -32.830 -1.283 1.00 10.62 130 SER B CA 1
ATOM 2692 C C . SER B 1 109 ? -4.031 -32.773 0.226 1.00 7.69 130 SER B C 1
ATOM 2693 O O . SER B 1 109 ? -5.066 -32.325 0.717 1.00 11.32 130 SER B O 1
ATOM 2696 N N . PRO B 1 110 ? -3.014 -33.232 0.976 1.00 7.96 131 PRO B N 1
ATOM 2697 C CA . PRO B 1 110 ? -3.062 -33.135 2.439 1.00 8.20 131 PRO B CA 1
ATOM 2698 C C . PRO B 1 110 ? -2.661 -31.747 2.941 1.00 8.97 131 PRO B C 1
ATOM 2699 O O . PRO B 1 110 ? -2.703 -31.521 4.156 1.00 12.21 131 PRO B O 1
ATOM 2703 N N . ILE B 1 111 ? -2.261 -30.850 2.037 1.00 6.70 132 ILE B N 1
ATOM 2704 C CA . ILE B 1 111 ? -1.823 -29.509 2.430 1.00 6.72 132 ILE B CA 1
ATOM 2705 C C . ILE B 1 111 ? -2.953 -28.502 2.233 1.00 8.69 132 ILE B C 1
ATOM 2706 O O . ILE B 1 111 ? -3.287 -28.124 1.093 1.00 9.36 132 ILE B O 1
ATOM 2711 N N . ASP B 1 112 ? -3.526 -28.050 3.342 1.00 8.72 133 ASP B N 1
ATOM 2712 C CA . ASP B 1 112 ? -4.633 -27.097 3.307 1.00 9.20 133 ASP B CA 1
ATOM 2713 C C . ASP B 1 112 ? -4.205 -25.674 2.958 1.00 8.72 133 ASP B C 1
ATOM 2714 O O . ASP B 1 112 ? -5.021 -24.892 2.473 1.00 10.41 133 ASP B O 1
ATOM 2719 N N . LYS B 1 113 ? -2.960 -25.314 3.269 1.00 8.08 134 LYS B N 1
ATOM 2720 C CA . LYS B 1 113 ? -2.500 -23.937 3.106 1.00 9.82 134 LYS B CA 1
ATOM 2721 C C . LYS B 1 113 ? -1.068 -23.903 2.606 1.00 6.57 134 LYS B C 1
ATOM 2722 O O . LYS B 1 113 ? -0.196 -24.586 3.149 1.00 6.89 134 LYS B O 1
ATOM 2728 N N . TRP B 1 114 ? -0.821 -23.116 1.566 1.00 7.13 135 TRP B N 1
ATOM 2729 C CA . TRP B 1 114 ? 0.526 -22.945 1.047 1.00 5.02 135 TRP B CA 1
ATOM 2730 C C . TRP B 1 114 ? 0.656 -21.595 0.377 1.00 6.86 135 TRP B C 1
ATOM 2731 O O . TRP B 1 114 ? -0.328 -20.875 0.196 1.00 8.71 135 TRP B O 1
ATOM 2742 N N . LYS B 1 115 ? 1.882 -21.220 0.054 1.00 6.75 136 LYS B N 1
ATOM 2743 C CA . LYS B 1 115 ? 2.086 -19.957 -0.638 1.00 7.02 136 LYS B CA 1
ATOM 2744 C C . LYS B 1 115 ? 3.313 -20.039 -1.511 1.00 7.21 136 LYS B C 1
ATOM 2745 O O . LYS B 1 115 ? 4.169 -20.903 -1.322 1.00 6.91 136 LYS B O 1
ATOM 2751 N N . VAL B 1 116 ? 3.375 -19.156 -2.501 1.00 8.28 137 VAL B N 1
ATOM 2752 C CA . VAL B 1 116 ? 4.508 -19.078 -3.396 1.00 7.90 137 VAL B CA 1
ATOM 2753 C C . VAL B 1 116 ? 5.000 -17.626 -3.440 1.00 6.46 137 VAL B C 1
ATOM 2754 O O . VAL B 1 116 ? 4.199 -16.683 -3.429 1.00 6.95 137 VAL B O 1
ATOM 2758 N N . THR B 1 117 ? 6.312 -17.457 -3.498 1.00 6.23 138 THR B N 1
ATOM 2759 C CA . THR B 1 117 ? 6.913 -16.124 -3.641 1.00 6.89 138 THR B CA 1
ATOM 2760 C C . THR B 1 117 ? 6.501 -15.462 -4.948 1.00 6.48 138 THR B C 1
ATOM 2761 O O . THR B 1 117 ? 6.487 -16.114 -5.991 1.00 8.41 138 THR B O 1
ATOM 2765 N N . ASP B 1 118 ? 6.167 -14.173 -4.879 1.00 8.54 139 ASP B N 1
ATOM 2766 C CA . ASP B 1 118 ? 5.948 -13.353 -6.065 1.00 9.95 139 ASP B CA 1
ATOM 2767 C C . ASP B 1 118 ? 7.309 -12.844 -6.515 1.00 8.14 139 ASP B C 1
ATOM 2768 O O . ASP B 1 118 ? 7.895 -11.954 -5.886 1.00 9.16 139 ASP B O 1
ATOM 2773 N N . MET B 1 119 ? 7.813 -13.410 -7.608 1.00 9.61 140 MET B N 1
ATOM 2774 C CA . MET B 1 119 ? 9.178 -13.148 -8.052 1.00 8.22 140 MET B CA 1
ATOM 2775 C C . MET B 1 119 ? 9.369 -11.726 -8.607 1.00 9.71 140 MET B C 1
ATOM 2776 O O . MET B 1 119 ? 10.495 -11.251 -8.744 1.00 14.29 140 MET B O 1
ATOM 2781 N N . GLU B 1 120 ? 8.262 -11.040 -8.873 1.00 9.73 141 GLU B N 1
ATOM 2782 C CA . GLU B 1 120 ? 8.311 -9.655 -9.341 1.00 12.77 141 GLU B CA 1
ATOM 2783 C C . GLU B 1 120 ? 8.509 -8.657 -8.207 1.00 13.48 141 GLU B C 1
ATOM 2784 O O . GLU B 1 120 ? 8.901 -7.515 -8.448 1.00 14.79 141 GLU B O 1
ATOM 2790 N N . ARG B 1 121 ? 8.211 -9.067 -6.979 1.00 11.01 142 ARG B N 1
ATOM 2791 C CA . ARG B 1 121 ? 8.301 -8.168 -5.830 1.00 10.72 142 ARG B CA 1
ATOM 2792 C C . ARG B 1 121 ? 9.399 -8.521 -4.832 1.00 8.41 142 ARG B C 1
ATOM 2793 O O . ARG B 1 121 ? 9.938 -7.646 -4.150 1.00 9.79 142 ARG B O 1
ATOM 2801 N N . VAL B 1 122 ? 9.704 -9.805 -4.697 1.00 7.04 143 VAL B N 1
ATOM 2802 C CA . VAL B 1 122 ? 10.649 -10.232 -3.686 1.00 8.71 143 VAL B CA 1
ATOM 2803 C C . VAL B 1 122 ? 12.034 -9.606 -3.909 1.00 5.95 143 VAL B C 1
ATOM 2804 O O . VAL B 1 122 ? 12.428 -9.311 -5.043 1.00 7.72 143 VAL B O 1
ATOM 2808 N N . ASP B 1 123 ? 12.759 -9.407 -2.814 1.00 6.55 144 ASP B N 1
ATOM 2809 C CA . ASP B 1 123 ? 14.204 -9.190 -2.852 1.00 7.04 144 ASP B CA 1
ATOM 2810 C C . ASP B 1 123 ? 14.842 -10.399 -3.569 1.00 8.78 144 ASP B C 1
ATOM 2811 O O . ASP B 1 123 ? 14.732 -11.539 -3.105 1.00 7.72 144 ASP B O 1
ATOM 2816 N N . GLN B 1 124 ? 15.495 -10.164 -4.706 1.00 7.34 145 GLN B N 1
ATOM 2817 C CA . GLN B 1 124 ? 16.011 -11.270 -5.537 1.00 9.36 145 GLN B CA 1
ATOM 2818 C C . GLN B 1 124 ? 17.122 -12.095 -4.887 1.00 9.49 145 GLN B C 1
ATOM 2819 O O . GLN B 1 124 ? 17.443 -13.188 -5.364 1.00 11.49 145 GLN B O 1
ATOM 2825 N N . GLN B 1 125 ? 17.714 -11.578 -3.809 1.00 10.82 146 GLN B N 1
ATOM 2826 C CA . GLN B 1 125 ? 18.743 -12.328 -3.084 1.00 15.43 146 GLN B CA 1
ATOM 2827 C C . GLN B 1 125 ? 18.195 -12.945 -1.810 1.00 10.25 146 GLN B C 1
ATOM 2828 O O . GLN B 1 125 ? 18.939 -13.539 -1.050 1.00 11.86 146 GLN B O 1
ATOM 2834 N N . SER B 1 126 ? 16.898 -12.799 -1.572 1.00 8.51 147 SER B N 1
ATOM 2835 C CA . SER B 1 126 ? 16.269 -13.350 -0.369 1.00 8.43 147 SER B CA 1
ATOM 2836 C C . SER B 1 126 ? 16.357 -14.876 -0.315 1.00 5.52 147 SER B C 1
ATOM 2837 O O . SER B 1 126 ? 16.360 -15.551 -1.355 1.00 8.30 147 SER B O 1
ATOM 2840 N N . ARG B 1 127 ? 16.373 -15.412 0.905 1.00 7.34 148 ARG B N 1
ATOM 2841 C CA . ARG B 1 127 ? 16.298 -16.859 1.111 1.00 6.65 148 ARG B CA 1
ATOM 2842 C C . ARG B 1 127 ? 15.019 -17.489 0.541 1.00 6.88 148 ARG B C 1
ATOM 2843 O O . ARG B 1 127 ? 14.988 -18.703 0.314 1.00 7.10 148 ARG B O 1
ATOM 2851 N N . VAL B 1 128 ? 13.989 -16.681 0.264 1.00 5.41 149 VAL B N 1
ATOM 2852 C CA . VAL B 1 128 ? 12.779 -17.210 -0.374 1.00 7.55 149 VAL B CA 1
ATOM 2853 C C . VAL B 1 128 ? 12.677 -16.831 -1.860 1.00 6.35 149 VAL B C 1
ATOM 2854 O O . VAL B 1 128 ? 11.651 -17.053 -2.496 1.00 6.51 149 VAL B O 1
ATOM 2858 N N . ALA B 1 129 ? 13.774 -16.295 -2.396 1.00 6.22 150 ALA B N 1
ATOM 2859 C CA . ALA B 1 129 ? 13.881 -16.006 -3.824 1.00 8.81 150 ALA B CA 1
ATOM 2860 C C . ALA B 1 129 ? 14.848 -16.962 -4.529 1.00 9.55 150 ALA B C 1
ATOM 2861 O O . ALA B 1 129 ? 14.520 -17.489 -5.598 1.00 9.45 150 ALA B O 1
ATOM 2863 N N . VAL B 1 130 ? 16.021 -17.190 -3.930 1.00 8.13 151 VAL B N 1
ATOM 2864 C CA . VAL B 1 130 ? 17.035 -18.077 -4.497 1.00 9.63 151 VAL B CA 1
ATOM 2865 C C . VAL B 1 130 ? 16.695 -19.552 -4.246 1.00 8.43 151 VAL B C 1
ATOM 2866 O O . VAL B 1 130 ? 17.250 -20.448 -4.881 1.00 8.48 151 VAL B O 1
ATOM 2870 N N . GLY B 1 131 ? 15.777 -19.778 -3.315 1.00 6.88 152 GLY B N 1
ATOM 2871 C CA . GLY B 1 131 ? 15.217 -21.093 -3.058 1.00 5.89 152 GLY B CA 1
ATOM 2872 C C . GLY B 1 131 ? 13.990 -20.871 -2.196 1.00 7.79 152 GLY B C 1
ATOM 2873 O O . GLY B 1 131 ? 13.536 -19.726 -2.055 1.00 7.71 152 GLY B O 1
ATOM 2874 N N . ALA B 1 132 ? 13.436 -21.950 -1.655 1.00 6.58 153 ALA B N 1
ATOM 2875 C CA . ALA B 1 132 ? 12.296 -21.870 -0.742 1.00 6.04 153 ALA B CA 1
ATOM 2876 C C . ALA B 1 132 ? 11.208 -20.947 -1.285 1.00 7.39 153 ALA B C 1
ATOM 2877 O O . ALA B 1 132 ? 10.630 -20.149 -0.548 1.00 6.72 153 ALA B O 1
ATOM 2879 N N . GLN B 1 133 ? 10.924 -21.080 -2.577 1.00 6.50 154 GLN B N 1
ATOM 2880 C CA . GLN B 1 133 ? 9.929 -20.220 -3.215 1.00 7.80 154 GLN B CA 1
ATOM 2881 C C . GLN B 1 133 ? 8.494 -20.697 -2.976 1.00 9.44 154 GLN B C 1
ATOM 2882 O O . GLN B 1 133 ? 7.536 -19.965 -3.249 1.00 9.14 154 GLN B O 1
ATOM 2888 N N . PHE B 1 134 ? 8.343 -21.932 -2.500 1.00 6.91 155 PHE B N 1
ATOM 2889 C CA . PHE B 1 134 ? 7.049 -22.433 -2.076 1.00 6.53 155 PHE B CA 1
ATOM 2890 C C . PHE B 1 134 ? 7.159 -22.779 -0.603 1.00 4.80 155 PHE B C 1
ATOM 2891 O O . PHE B 1 134 ? 8.162 -23.375 -0.168 1.00 6.34 155 PHE B O 1
ATOM 2899 N N . THR B 1 135 ? 6.146 -22.417 0.176 1.00 7.01 156 THR B N 1
ATOM 2900 C CA . THR B 1 135 ? 6.056 -22.799 1.575 1.00 6.60 156 THR B CA 1
ATOM 2901 C C . THR B 1 135 ? 4.754 -23.571 1.782 1.00 7.68 156 THR B C 1
ATOM 2902 O O . THR B 1 135 ? 3.673 -23.083 1.436 1.00 7.30 156 THR B O 1
ATOM 2906 N N . LEU B 1 136 ? 4.864 -24.773 2.341 1.00 6.77 157 LEU B N 1
ATOM 2907 C CA . LEU B 1 136 ? 3.703 -25.649 2.551 1.00 7.50 157 LEU B CA 1
ATOM 2908 C C . LEU B 1 136 ? 3.528 -25.833 4.039 1.00 6.37 157 LEU B C 1
ATOM 2909 O O . LEU B 1 136 ? 4.464 -26.259 4.719 1.00 6.74 157 LEU B O 1
ATOM 2914 N N . TYR B 1 137 ? 2.353 -25.497 4.560 1.00 6.69 158 TYR B N 1
ATOM 2915 C CA . TYR B 1 137 ? 2.095 -25.648 5.992 1.00 6.41 158 TYR B CA 1
ATOM 2916 C C . TYR B 1 137 ? 1.430 -26.982 6.251 1.00 6.35 158 TYR B C 1
ATOM 2917 O O . TYR B 1 137 ? 0.522 -27.390 5.518 1.00 8.20 158 TYR B O 1
ATOM 2926 N N . VAL B 1 138 ? 1.881 -27.663 7.294 1.00 7.61 159 VAL B N 1
ATOM 2927 C CA . VAL B 1 138 ? 1.313 -28.943 7.699 1.00 10.15 159 VAL B CA 1
ATOM 2928 C C . VAL B 1 138 ? 0.583 -28.749 9.016 1.00 9.07 159 VAL B C 1
ATOM 2929 O O . VAL B 1 138 ? 1.070 -28.040 9.896 1.00 10.44 159 VAL B O 1
ATOM 2933 N N . LYS B 1 139 ? -0.585 -29.369 9.146 1.00 11.62 160 LYS B N 1
ATOM 2934 C CA . LYS B 1 139 ? -1.345 -29.345 10.390 1.00 14.20 160 LYS B CA 1
ATOM 2935 C C . LYS B 1 139 ? -1.700 -30.780 10.760 1.00 12.48 160 LYS B C 1
ATOM 2936 O O . LYS B 1 139 ? -1.987 -31.584 9.877 1.00 13.24 160 LYS B O 1
ATOM 2942 N N . PRO B 1 140 ? -1.692 -31.116 12.062 1.00 10.48 161 PRO B N 1
ATOM 2943 C CA . PRO B 1 140 ? -2.238 -32.416 12.492 1.00 9.49 161 PRO B CA 1
ATOM 2944 C C . PRO B 1 140 ? -3.705 -32.517 12.080 1.00 12.11 161 PRO B C 1
ATOM 2945 O O . PRO B 1 140 ? -4.430 -31.516 12.151 1.00 12.72 161 PRO B O 1
ATOM 2949 N N . ASP B 1 141 ? -4.137 -33.697 11.649 1.00 10.12 162 ASP B N 1
ATOM 2950 C CA . ASP B 1 141 ? -5.484 -33.886 11.107 1.00 10.57 162 ASP B CA 1
ATOM 2951 C C . ASP B 1 141 ? -6.594 -34.005 12.153 1.00 13.36 162 ASP B C 1
ATOM 2952 O O . ASP B 1 141 ? -7.730 -33.578 11.917 1.00 13.21 162 ASP B O 1
ATOM 2957 N N . GLN B 1 142 ? -6.279 -34.600 13.298 1.00 13.54 163 GLN B N 1
ATOM 2958 C CA . GLN B 1 142 ? -7.301 -34.884 14.300 1.00 12.16 163 GLN B CA 1
ATOM 2959 C C . GLN B 1 142 ? -7.652 -33.647 15.120 1.00 11.68 163 GLN B C 1
ATOM 2960 O O . GLN B 1 142 ? -6.811 -32.765 15.339 1.00 13.79 163 GLN B O 1
ATOM 2966 N N . GLU B 1 143 ? -8.906 -33.597 15.568 1.00 14.17 164 GLU B N 1
ATOM 2967 C CA . GLU B 1 143 ? -9.403 -32.492 16.378 1.00 17.19 164 GLU B CA 1
ATOM 2968 C C . GLU B 1 143 ? -8.597 -32.321 17.662 1.00 15.53 164 GLU B C 1
ATOM 2969 O O . GLU B 1 143 ? -8.528 -31.222 18.203 1.00 16.46 164 GLU B O 1
ATOM 2971 N N . ASN B 1 144 ? -7.972 -33.398 18.137 1.00 15.88 165 ASN B N 1
ATOM 2972 C CA . ASN B 1 144 ? -7.119 -33.319 19.331 1.00 16.74 165 ASN B CA 1
ATOM 2973 C C . ASN B 1 144 ? -5.663 -32.932 19.034 1.00 18.26 165 ASN B C 1
ATOM 2974 O O . ASN B 1 144 ? -4.788 -33.049 19.900 1.00 17.34 165 ASN B O 1
ATOM 2979 N N . SER B 1 145 ? -5.421 -32.467 17.813 1.00 13.82 166 SER B N 1
ATOM 2980 C CA . SER B 1 145 ? -4.101 -31.994 17.387 1.00 11.41 166 SER B CA 1
ATOM 2981 C C . SER B 1 145 ? -3.022 -33.088 17.346 1.00 11.50 166 SER B C 1
ATOM 2982 O O . SER B 1 145 ? -1.831 -32.786 17.381 1.00 14.78 166 SER B O 1
ATOM 2985 N N . GLN B 1 146 ? -3.439 -34.342 17.240 1.00 13.11 167 GLN B N 1
ATOM 2986 C CA . GLN B 1 146 ? -2.500 -35.434 17.010 1.00 10.14 167 GLN B CA 1
ATOM 2987 C C . GLN B 1 146 ? -2.500 -35.792 15.521 1.00 9.97 167 GLN B C 1
ATOM 2988 O O . GLN B 1 146 ? -3.527 -35.693 14.848 1.00 13.54 167 GLN B O 1
ATOM 2994 N N . TYR B 1 147 ? -1.344 -36.192 15.012 1.00 9.32 168 TYR B N 1
ATOM 2995 C CA . TYR B 1 147 ? -1.246 -36.727 13.660 1.00 7.87 168 TYR B CA 1
ATOM 2996 C C . TYR B 1 147 ? -1.671 -38.188 13.633 1.00 8.41 168 TYR B C 1
ATOM 2997 O O . TYR B 1 147 ? -1.171 -39.004 14.412 1.00 10.77 168 TYR B O 1
ATOM 3006 N N . SER B 1 148 ? -2.570 -38.531 12.722 1.00 9.40 169 SER B N 1
ATOM 3007 C CA . SER B 1 148 ? -2.879 -39.938 12.497 1.00 11.05 169 SER B CA 1
ATOM 3008 C C . SER B 1 148 ? -1.825 -40.558 11.572 1.00 7.59 169 SER B C 1
ATOM 3009 O O . SER B 1 148 ? -1.187 -39.860 10.773 1.00 9.34 169 SER B O 1
ATOM 3012 N N . ALA B 1 149 ? -1.642 -41.875 11.671 1.00 9.12 170 ALA B N 1
ATOM 3013 C CA . ALA B 1 149 ? -0.755 -42.574 10.736 1.00 7.56 170 ALA B CA 1
ATOM 3014 C C . ALA B 1 149 ? -1.173 -42.332 9.282 1.00 10.13 170 ALA B C 1
ATOM 3015 O O . ALA B 1 149 ? -0.320 -42.180 8.410 1.00 8.62 170 ALA B O 1
ATOM 3017 N N . SER B 1 150 ? -2.477 -42.334 9.012 1.00 10.39 171 SER B N 1
ATOM 3018 C CA A SER B 1 150 ? -2.960 -42.111 7.653 0.70 11.50 171 SER B CA 1
ATOM 3019 C CA B SER B 1 150 ? -2.953 -42.117 7.651 0.30 12.39 171 SER B CA 1
ATOM 3020 C C . SER B 1 150 ? -2.538 -40.741 7.121 1.00 10.37 171 SER B C 1
ATOM 3021 O O . SER B 1 150 ? -2.095 -40.613 5.980 1.00 13.27 171 SER B O 1
ATOM 3026 N N . SER B 1 151 ? -2.667 -39.712 7.951 1.00 9.72 172 SER B N 1
ATOM 3027 C CA . SER B 1 151 ? -2.329 -38.362 7.499 1.00 10.10 172 SER B CA 1
ATOM 3028 C C . SER B 1 151 ? -0.819 -38.218 7.298 1.00 7.70 172 SER B C 1
ATOM 3029 O O . SER B 1 151 ? -0.369 -37.619 6.325 1.00 7.80 172 SER B O 1
ATOM 3032 N N . LEU B 1 152 ? -0.040 -38.791 8.203 1.00 6.95 173 LEU B N 1
ATOM 3033 C CA . LEU B 1 152 ? 1.410 -38.811 8.039 1.00 6.17 173 LEU B CA 1
ATOM 3034 C C . LEU B 1 152 ? 1.794 -39.509 6.741 1.00 7.36 173 LEU B C 1
ATOM 3035 O O . LEU B 1 152 ? 2.620 -39.019 5.990 1.00 6.47 173 LEU B O 1
ATOM 3040 N N . HIS B 1 153 ? 1.188 -40.657 6.473 1.00 6.17 174 HIS B N 1
ATOM 3041 C CA . HIS B 1 153 ? 1.487 -41.391 5.255 1.00 7.14 174 HIS B CA 1
ATOM 3042 C C . HIS B 1 153 ? 1.119 -40.563 4.026 1.00 6.11 174 HIS B C 1
ATOM 3043 O O . HIS B 1 153 ? 1.896 -40.472 3.073 1.00 6.95 174 HIS B O 1
ATOM 3050 N N . ASN B 1 154 ? -0.074 -39.989 4.033 1.00 5.55 175 ASN B N 1
ATOM 3051 C CA . ASN B 1 154 ? -0.491 -39.183 2.894 1.00 8.66 175 ASN B CA 1
ATOM 3052 C C . ASN B 1 154 ? 0.436 -38.002 2.646 1.00 7.94 175 ASN B C 1
ATOM 3053 O O . ASN B 1 154 ? 0.723 -37.636 1.502 1.00 7.32 175 ASN B O 1
ATOM 3058 N N . THR B 1 155 ? 0.906 -37.391 3.731 1.00 6.41 176 THR B N 1
ATOM 3059 C CA . THR B 1 155 ? 1.789 -36.239 3.614 1.00 6.85 176 THR B CA 1
ATOM 3060 C C . THR B 1 155 ? 3.138 -36.657 3.035 1.00 7.50 176 THR B C 1
ATOM 3061 O O . THR B 1 155 ? 3.666 -35.993 2.142 1.00 6.74 176 THR B O 1
ATOM 3065 N N . ARG B 1 156 ? 3.687 -37.772 3.514 1.00 6.67 177 ARG B N 1
ATOM 3066 C CA . ARG B 1 156 ? 4.945 -38.267 2.979 1.00 5.15 177 ARG B CA 1
ATOM 3067 C C . ARG B 1 156 ? 4.793 -38.638 1.493 1.00 6.86 177 ARG B C 1
ATOM 3068 O O . ARG B 1 156 ? 5.624 -38.307 0.647 1.00 8.24 177 ARG B O 1
ATOM 3076 N N . GLN B 1 157 ? 3.735 -39.380 1.192 1.00 5.74 178 GLN B N 1
ATOM 3077 C CA . GLN B 1 157 ? 3.449 -39.733 -0.190 1.00 6.94 178 GLN B CA 1
ATOM 3078 C C . GLN B 1 157 ? 3.336 -38.486 -1.080 1.00 8.21 178 GLN B C 1
ATOM 3079 O O . GLN B 1 157 ? 3.814 -38.474 -2.206 1.00 8.50 178 GLN B O 1
ATOM 3085 N N . PHE B 1 158 ? 2.705 -37.431 -0.570 1.00 6.79 179 PHE B N 1
ATOM 3086 C CA . PHE B 1 158 ? 2.511 -36.207 -1.352 1.00 6.08 179 PHE B CA 1
ATOM 3087 C C . PHE B 1 158 ? 3.857 -35.528 -1.621 1.00 5.52 179 PHE B C 1
ATOM 3088 O O . PHE B 1 158 ? 4.140 -35.115 -2.745 1.00 7.06 179 PHE B O 1
ATOM 3096 N N . ILE B 1 159 ? 4.691 -35.408 -0.589 1.00 6.74 180 ILE B N 1
ATOM 3097 C CA . ILE B 1 159 ? 6.034 -34.859 -0.762 1.00 8.72 180 ILE B CA 1
ATOM 3098 C C . ILE B 1 159 ? 6.832 -35.625 -1.821 1.00 8.45 180 ILE B C 1
ATOM 3099 O O . ILE B 1 159 ? 7.483 -35.014 -2.685 1.00 9.12 180 ILE B O 1
ATOM 3104 N N . GLU B 1 160 ? 6.763 -36.958 -1.778 1.00 6.70 181 GLU B N 1
ATOM 3105 C CA . GLU B 1 160 ? 7.469 -37.790 -2.747 1.00 8.62 181 GLU B CA 1
ATOM 3106 C C . GLU B 1 160 ? 6.929 -37.586 -4.167 1.00 6.96 181 GLU B C 1
ATOM 3107 O O . GLU B 1 160 ? 7.691 -37.609 -5.145 1.00 10.60 181 GLU B O 1
ATOM 3113 N N . CYS B 1 161 ? 5.628 -37.323 -4.275 1.00 8.17 182 CYS B N 1
ATOM 3114 C CA A CYS B 1 161 ? 5.023 -36.980 -5.563 0.70 9.22 182 CYS B CA 1
ATOM 3115 C CA B CYS B 1 161 ? 5.011 -36.981 -5.548 0.30 9.47 182 CYS B CA 1
ATOM 3116 C C . CYS B 1 161 ? 5.525 -35.634 -6.069 1.00 9.96 182 CYS B C 1
ATOM 3117 O O . CYS B 1 161 ? 5.834 -35.496 -7.248 1.00 10.83 182 CYS B O 1
ATOM 3122 N N . LEU B 1 162 ? 5.593 -34.629 -5.193 1.00 10.36 183 LEU B N 1
ATOM 3123 C CA . LEU B 1 162 ? 6.127 -33.328 -5.607 1.00 10.65 183 LEU B CA 1
ATOM 3124 C C . LEU B 1 162 ? 7.563 -33.481 -6.132 1.00 9.32 183 LEU B C 1
ATOM 3125 O O . LEU B 1 162 ? 7.929 -32.906 -7.167 1.00 11.19 183 LEU B O 1
ATOM 3130 N N . GLU B 1 163 ? 8.380 -34.247 -5.411 1.00 8.84 184 GLU B N 1
ATOM 3131 C CA . GLU B 1 163 ? 9.758 -34.488 -5.834 1.00 10.14 184 GLU B CA 1
ATOM 3132 C C . GLU B 1 163 ? 9.811 -35.118 -7.228 1.00 12.19 184 GLU B C 1
ATOM 3133 O O . GLU B 1 163 ? 10.563 -34.678 -8.105 1.00 12.36 184 GLU B O 1
ATOM 3139 N N . SER B 1 164 ? 9.007 -36.154 -7.423 1.00 12.41 185 SER B N 1
ATOM 3140 C CA . SER B 1 164 ? 8.971 -36.863 -8.698 1.00 12.00 185 SER B CA 1
ATOM 3141 C C . SER B 1 164 ? 8.538 -35.939 -9.834 1.00 15.24 185 SER B C 1
ATOM 3142 O O . SER B 1 164 ? 9.129 -35.945 -10.913 1.00 12.61 185 SER B O 1
ATOM 3145 N N . ARG B 1 165 ? 7.500 -35.145 -9.587 1.00 10.32 186 ARG B N 1
ATOM 3146 C CA . ARG B 1 165 ? 6.978 -34.236 -10.592 1.00 14.44 186 ARG B CA 1
ATOM 3147 C C . ARG B 1 165 ? 8.014 -33.197 -11.009 1.00 15.62 186 ARG B C 1
ATOM 3148 O O . ARG B 1 165 ? 8.165 -32.896 -12.198 1.00 12.33 186 ARG B O 1
ATOM 3156 N N . LEU B 1 166 ? 8.718 -32.626 -10.037 1.00 12.01 187 LEU B N 1
ATOM 3157 C CA . LEU B 1 166 ? 9.735 -31.639 -10.371 1.00 10.50 187 LEU B CA 1
ATOM 3158 C C . LEU B 1 166 ? 10.891 -32.246 -11.166 1.00 13.74 187 LEU B C 1
ATOM 3159 O O . LEU B 1 166 ? 11.402 -31.634 -12.104 1.00 15.21 187 LEU B O 1
ATOM 3164 N N . SER B 1 167 ? 11.307 -33.454 -10.803 1.00 12.78 188 SER B N 1
ATOM 3165 C CA A SER B 1 167 ? 12.389 -34.111 -11.522 0.70 15.55 188 SER B CA 1
ATOM 3166 C CA B SER B 1 167 ? 12.386 -34.123 -11.522 0.30 15.79 188 SER B CA 1
ATOM 3167 C C . SER B 1 167 ? 12.001 -34.434 -12.968 1.00 16.13 188 SER B C 1
ATOM 3168 O O . SER B 1 167 ? 12.770 -34.185 -13.902 1.00 16.90 188 SER B O 1
ATOM 3173 N N . GLU B 1 168 ? 10.806 -34.985 -13.148 1.00 13.55 189 GLU B N 1
ATOM 3174 C CA . GLU B 1 168 ? 10.315 -35.360 -14.476 1.00 14.90 189 GLU B CA 1
ATOM 3175 C C . GLU B 1 168 ? 10.185 -34.149 -15.388 1.00 15.65 189 GLU B C 1
ATOM 3176 O O . GLU B 1 168 ? 10.377 -34.235 -16.605 1.00 19.48 189 GLU B O 1
ATOM 3182 N N . SER B 1 169 ? 9.818 -33.019 -14.799 1.00 16.53 190 SER B N 1
ATOM 3183 C CA . SER B 1 169 ? 9.652 -31.788 -15.563 1.00 16.31 190 SER B CA 1
ATOM 3184 C C . SER B 1 169 ? 10.975 -31.075 -15.833 1.00 13.89 190 SER B C 1
ATOM 3185 O O . SER B 1 169 ? 11.008 -30.048 -16.510 1.00 17.60 190 SER B O 1
ATOM 3188 N N . GLY B 1 170 ? 12.060 -31.638 -15.319 1.00 13.16 191 GLY B N 1
ATOM 3189 C CA . GLY B 1 170 ? 13.386 -31.113 -15.581 1.00 14.78 191 GLY B CA 1
ATOM 3190 C C . GLY B 1 170 ? 13.716 -29.815 -14.863 1.00 13.54 191 GLY B C 1
ATOM 3191 O O . GLY B 1 170 ? 14.578 -29.064 -15.323 1.00 15.89 191 GLY B O 1
ATOM 3192 N N . LEU B 1 171 ? 13.033 -29.536 -13.754 1.00 13.13 192 LEU B N 1
ATOM 3193 C CA . LEU B 1 171 ? 13.348 -28.341 -12.954 1.00 12.78 192 LEU B CA 1
ATOM 3194 C C . LEU B 1 171 ? 14.708 -28.531 -12.298 1.00 11.72 192 LEU B C 1
ATOM 3195 O O . LEU B 1 171 ? 15.028 -29.623 -11.823 1.00 12.63 192 LEU B O 1
ATOM 3200 N N . MET B 1 172 ? 15.506 -27.468 -12.271 1.00 12.83 193 MET B N 1
ATOM 3201 C CA . MET B 1 172 ? 16.784 -27.486 -11.577 1.00 13.19 193 MET B CA 1
ATOM 3202 C C . MET B 1 172 ? 16.554 -27.099 -10.128 1.00 12.96 193 MET B C 1
ATOM 3203 O O . MET B 1 172 ? 15.778 -26.192 -9.853 1.00 12.38 193 MET B O 1
ATOM 3208 N N . PRO B 1 173 ? 17.217 -27.793 -9.191 1.00 11.83 194 PRO B N 1
ATOM 3209 C CA . PRO B 1 173 ? 17.052 -27.378 -7.791 1.00 9.59 194 PRO B CA 1
ATOM 3210 C C . PRO B 1 173 ? 17.587 -25.972 -7.508 1.00 11.42 194 PRO B C 1
ATOM 3211 O O . PRO B 1 173 ? 18.494 -25.512 -8.196 1.00 12.76 194 PRO B O 1
ATOM 3215 N N . GLY B 1 174 ? 17.028 -25.305 -6.504 1.00 9.29 195 GLY B N 1
ATOM 3216 C CA . GLY B 1 174 ? 17.505 -23.991 -6.115 1.00 10.15 195 GLY B CA 1
ATOM 3217 C C . GLY B 1 174 ? 18.409 -24.081 -4.901 1.00 11.17 195 GLY B C 1
ATOM 3218 O O . GLY B 1 174 ? 18.936 -25.141 -4.581 1.00 11.29 195 GLY B O 1
ATOM 3219 N N . GLN B 1 175 ? 18.614 -22.959 -4.234 1.00 8.37 196 GLN B N 1
ATOM 3220 C CA . GLN B 1 175 ? 19.470 -22.936 -3.057 1.00 12.02 196 GLN B CA 1
ATOM 3221 C C . GLN B 1 175 ? 18.631 -23.208 -1.815 1.00 11.38 196 GLN B C 1
ATOM 3222 O O . GLN B 1 175 ? 17.774 -22.404 -1.452 1.00 10.26 196 GLN B O 1
ATOM 3228 N N . TYR B 1 176 ? 18.858 -24.357 -1.177 1.00 8.72 197 TYR B N 1
ATOM 3229 C CA . TYR B 1 176 ? 18.109 -24.709 0.022 1.00 8.84 197 TYR B CA 1
ATOM 3230 C C . TYR B 1 176 ? 18.395 -23.662 1.094 1.00 9.06 197 TYR B C 1
ATOM 3231 O O . TYR B 1 176 ? 19.523 -23.199 1.226 1.00 10.80 197 TYR B O 1
ATOM 3240 N N . PRO B 1 177 ? 17.368 -23.279 1.851 1.00 7.78 198 PRO B N 1
ATOM 3241 C CA . PRO B 1 177 ? 17.612 -22.329 2.945 1.00 8.03 198 PRO B CA 1
ATOM 3242 C C . PRO B 1 177 ? 18.462 -22.968 4.038 1.00 8.04 198 PRO B C 1
ATOM 3243 O O . PRO B 1 177 ? 18.250 -24.135 4.409 1.00 7.99 198 PRO B O 1
ATOM 3247 N N . GLU B 1 178 ? 19.401 -22.196 4.567 1.00 6.70 199 GLU B N 1
ATOM 3248 C CA . GLU B 1 178 ? 20.246 -22.658 5.660 1.00 6.82 199 GLU B CA 1
ATOM 3249 C C . GLU B 1 178 ? 19.431 -23.080 6.873 1.00 6.87 199 GLU B C 1
ATOM 3250 O O . GLU B 1 178 ? 19.881 -23.902 7.673 1.00 8.17 199 GLU B O 1
ATOM 3256 N N . SER B 1 179 ? 18.242 -22.511 7.030 1.00 4.67 200 SER B N 1
ATOM 3257 C CA . SER B 1 179 ? 17.413 -22.819 8.177 1.00 5.49 200 SER B CA 1
ATOM 3258 C C . SER B 1 179 ? 16.928 -24.262 8.216 1.00 7.04 200 SER B C 1
ATOM 3259 O O . SER B 1 179 ? 16.601 -24.761 9.284 1.00 8.29 200 SER B O 1
ATOM 3262 N N . ASP B 1 180 ? 16.845 -24.918 7.060 1.00 6.57 201 ASP B N 1
ATOM 3263 C CA . ASP B 1 180 ? 16.116 -26.183 6.946 1.00 5.73 201 ASP B CA 1
ATOM 3264 C C . ASP B 1 180 ? 17.044 -27.390 6.921 1.00 8.95 201 ASP B C 1
ATOM 3265 O O . ASP B 1 180 ? 18.265 -27.259 6.795 1.00 8.70 201 ASP B O 1
ATOM 3270 N N . VAL B 1 181 ? 16.442 -28.578 6.968 1.00 5.23 202 VAL B N 1
ATOM 3271 C CA . VAL B 1 181 ? 17.183 -29.816 6.696 1.00 5.90 202 VAL B CA 1
ATOM 3272 C C . VAL B 1 181 ? 16.477 -30.632 5.624 1.00 6.68 202 VAL B C 1
ATOM 3273 O O . VAL B 1 181 ? 15.284 -30.449 5.365 1.00 7.34 202 VAL B O 1
ATOM 3277 N N . HIS B 1 182 ? 17.219 -31.531 4.985 1.00 6.66 203 HIS B N 1
ATOM 3278 C CA . HIS B 1 182 ? 16.629 -32.438 4.007 1.00 7.10 203 HIS B CA 1
ATOM 3279 C C . HIS B 1 182 ? 17.514 -33.659 3.877 1.00 8.22 203 HIS B C 1
ATOM 3280 O O . HIS B 1 182 ? 18.718 -33.574 4.104 1.00 9.40 203 HIS B O 1
ATOM 3287 N N . PRO B 1 183 ? 16.915 -34.801 3.533 1.00 7.58 204 PRO B N 1
ATOM 3288 C CA . PRO B 1 183 ? 17.701 -36.022 3.322 1.00 8.38 204 PRO B CA 1
ATOM 3289 C C . PRO B 1 183 ? 18.292 -36.036 1.910 1.00 9.67 204 PRO B C 1
ATOM 3290 O O . PRO B 1 183 ? 17.841 -35.285 1.054 1.00 11.28 204 PRO B O 1
ATOM 3294 N N . GLU B 1 184 ? 19.264 -36.908 1.659 1.00 15.45 205 GLU B N 1
ATOM 3295 C CA . GLU B 1 184 ? 19.945 -36.936 0.360 1.00 16.80 205 GLU B CA 1
ATOM 3296 C C . GLU B 1 184 ? 18.991 -37.123 -0.814 1.00 14.05 205 GLU B C 1
ATOM 3297 O O . GLU B 1 184 ? 19.230 -36.606 -1.913 1.00 19.98 205 GLU B O 1
ATOM 3299 N N . ASN B 1 185 ? 17.906 -37.850 -0.580 1.00 14.95 206 ASN B N 1
ATOM 3300 C CA . ASN B 1 185 ? 16.968 -38.186 -1.646 1.00 20.96 206 ASN B CA 1
ATOM 3301 C C . ASN B 1 185 ? 15.874 -37.156 -1.928 1.00 14.84 206 ASN B C 1
ATOM 3302 O O . ASN B 1 185 ? 15.066 -37.353 -2.836 1.00 17.48 206 ASN B O 1
ATOM 3307 N N . TRP B 1 186 ? 15.812 -36.077 -1.148 1.00 10.12 207 TRP B N 1
ATOM 3308 C CA . TRP B 1 186 ? 14.997 -34.933 -1.560 1.00 11.21 207 TRP B CA 1
ATOM 3309 C C . TRP B 1 186 ? 15.897 -33.903 -2.234 1.00 9.55 207 TRP B C 1
ATOM 3310 O O . TRP B 1 186 ? 16.828 -33.374 -1.614 1.00 14.84 207 TRP B O 1
ATOM 3321 N N . LYS B 1 187 ? 15.599 -33.605 -3.495 1.00 9.04 208 LYS B N 1
ATOM 3322 C CA A LYS B 1 187 ? 16.390 -32.676 -4.298 0.70 10.67 208 LYS B CA 1
ATOM 3323 C CA B LYS B 1 187 ? 16.406 -32.671 -4.270 0.30 10.58 208 LYS B CA 1
ATOM 3324 C C . LYS B 1 187 ? 15.820 -31.257 -4.277 1.00 10.69 208 LYS B C 1
ATOM 3325 O O . LYS B 1 187 ? 16.516 -30.303 -4.604 1.00 11.67 208 LYS B O 1
ATOM 3336 N N . TYR B 1 188 ? 14.543 -31.136 -3.910 1.00 6.69 209 TYR B N 1
ATOM 3337 C CA . TYR B 1 188 ? 13.864 -29.832 -3.909 1.00 6.70 209 TYR B CA 1
ATOM 3338 C C . TYR B 1 188 ? 13.230 -29.450 -2.572 1.00 6.36 209 TYR B C 1
ATOM 3339 O O . TYR B 1 188 ? 13.221 -28.266 -2.191 1.00 6.83 209 TYR B O 1
ATOM 3348 N N . VAL B 1 189 ? 12.692 -30.430 -1.859 1.00 7.31 210 VAL B N 1
ATOM 3349 C CA . VAL B 1 189 ? 11.963 -30.186 -0.628 1.00 5.82 210 VAL B CA 1
ATOM 3350 C C . VAL B 1 189 ? 12.909 -30.145 0.568 1.00 5.63 210 VAL B C 1
ATOM 3351 O O . VAL B 1 189 ? 13.868 -30.915 0.654 1.00 6.89 210 VAL B O 1
ATOM 3355 N N . SER B 1 190 ? 12.632 -29.234 1.492 1.00 5.35 211 SER B N 1
ATOM 3356 C CA . SER B 1 190 ? 13.322 -29.192 2.775 1.00 4.82 211 SER B CA 1
ATOM 3357 C C . SER B 1 190 ? 12.322 -28.872 3.873 1.00 4.81 211 SER B C 1
ATOM 3358 O O . SER B 1 190 ? 11.173 -28.516 3.592 1.00 4.56 211 SER B O 1
ATOM 3361 N N . TYR B 1 191 ? 12.764 -29.022 5.122 1.00 4.19 212 TYR B N 1
ATOM 3362 C CA . TYR B 1 191 ? 11.879 -28.988 6.276 1.00 4.11 212 TYR B CA 1
ATOM 3363 C C . TYR B 1 191 ? 12.400 -28.126 7.440 1.00 4.35 212 TYR B C 1
ATOM 3364 O O . TYR B 1 191 ? 13.597 -28.108 7.716 1.00 5.26 212 TYR B O 1
ATOM 3373 N N . ARG B 1 192 ? 11.497 -27.444 8.133 1.00 5.11 213 ARG B N 1
ATOM 3374 C CA . ARG B 1 192 ? 11.798 -27.035 9.514 1.00 4.89 213 ARG B CA 1
ATOM 3375 C C . ARG B 1 192 ? 10.537 -27.024 10.375 1.00 4.73 213 ARG B C 1
ATOM 3376 O O . ARG B 1 192 ? 9.418 -27.110 9.873 1.00 5.03 213 ARG B O 1
ATOM 3384 N N . ASN B 1 193 ? 10.736 -26.945 11.691 1.00 5.88 214 ASN B N 1
ATOM 3385 C CA . ASN B 1 193 ? 9.627 -26.775 12.605 1.00 7.36 214 ASN B CA 1
ATOM 3386 C C . ASN B 1 193 ? 9.676 -25.373 13.227 1.00 4.38 214 ASN B C 1
ATOM 3387 O O . ASN B 1 193 ? 10.659 -25.004 13.886 1.00 8.23 214 ASN B O 1
ATOM 3392 N N . GLU B 1 194 ? 8.594 -24.622 13.077 1.00 5.60 215 GLU B N 1
ATOM 3393 C CA . GLU B 1 194 ? 8.550 -23.225 13.520 1.00 11.00 215 GLU B CA 1
ATOM 3394 C C . GLU B 1 194 ? 8.663 -23.027 15.013 1.00 9.18 215 GLU B C 1
ATOM 3395 O O . GLU B 1 194 ? 9.083 -21.945 15.471 1.00 11.80 215 GLU B O 1
ATOM 3401 N N . LEU B 1 195 ? 8.224 -24.014 15.776 1.00 10.63 216 LEU B N 1
ATOM 3402 C CA . LEU B 1 195 ? 8.180 -23.891 17.229 1.00 14.89 216 LEU B CA 1
ATOM 3403 C C . LEU B 1 195 ? 9.563 -24.058 17.824 1.00 15.09 216 LEU B C 1
ATOM 3404 O O . LEU B 1 195 ? 9.862 -23.512 18.890 1.00 14.87 216 LEU B O 1
ATOM 3409 N N . ARG B 1 196 ? 10.417 -24.793 17.128 1.00 10.46 217 ARG B N 1
ATOM 3410 C CA . ARG B 1 196 ? 11.672 -25.255 17.693 1.00 8.09 217 ARG B CA 1
ATOM 3411 C C . ARG B 1 196 ? 12.909 -24.962 16.843 1.00 13.31 217 ARG B C 1
ATOM 3412 O O . ARG B 1 196 ? 13.973 -25.545 17.052 1.00 15.22 217 ARG B O 1
ATOM 3420 N N . SER B 1 197 ? 12.763 -24.048 15.891 1.00 7.14 218 SER B N 1
ATOM 3421 C CA . SER B 1 197 ? 13.890 -23.591 15.107 1.00 5.85 218 SER B CA 1
ATOM 3422 C C . SER B 1 197 ? 13.550 -22.185 14.631 1.00 4.35 218 SER B C 1
ATOM 3423 O O . SER B 1 197 ? 12.394 -21.764 14.735 1.00 7.53 218 SER B O 1
ATOM 3426 N N . GLY B 1 198 ? 14.552 -21.478 14.120 1.00 5.77 219 GLY B N 1
ATOM 3427 C CA . GLY B 1 198 ? 14.353 -20.140 13.560 1.00 5.28 219 GLY B CA 1
ATOM 3428 C C . GLY B 1 198 ? 14.575 -20.072 12.059 1.00 6.38 219 GLY B C 1
ATOM 3429 O O . GLY B 1 198 ? 15.381 -20.833 11.523 1.00 6.46 219 GLY B O 1
ATOM 3430 N N . ARG B 1 199 ? 13.873 -19.162 11.370 1.00 5.51 220 ARG B N 1
ATOM 3431 C CA . ARG B 1 199 ? 14.113 -19.001 9.940 1.00 5.91 220 ARG B CA 1
ATOM 3432 C C . ARG B 1 199 ? 15.493 -18.420 9.670 1.00 6.18 220 ARG B C 1
ATOM 3433 O O . ARG B 1 199 ? 16.003 -18.537 8.558 1.00 8.01 220 ARG B O 1
ATOM 3441 N N . ASP B 1 200 ? 16.101 -17.799 10.687 1.00 6.53 221 ASP B N 1
ATOM 3442 C CA . ASP B 1 200 ? 17.445 -17.232 10.539 1.00 4.75 221 ASP B CA 1
ATOM 3443 C C . ASP B 1 200 ? 18.503 -18.129 11.173 1.00 5.82 221 ASP B C 1
ATOM 3444 O O . ASP B 1 200 ? 19.676 -17.765 11.282 1.00 7.22 221 ASP B O 1
ATOM 3449 N N . GLY B 1 201 ? 18.090 -19.330 11.572 1.00 5.91 222 GLY B N 1
ATOM 3450 C CA . GLY B 1 201 ? 19.048 -20.300 12.066 1.00 7.64 222 GLY B CA 1
ATOM 3451 C C . GLY B 1 201 ? 19.797 -20.959 10.919 1.00 6.63 222 GLY B C 1
ATOM 3452 O O . GLY B 1 201 ? 19.557 -20.666 9.742 1.00 7.32 222 GLY B O 1
ATOM 3453 N N . GLY B 1 202 ? 20.717 -21.848 11.267 1.00 7.48 223 GLY B N 1
ATOM 3454 C CA . GLY B 1 202 ? 21.549 -22.502 10.277 1.00 7.92 223 GLY B CA 1
ATOM 3455 C C . GLY B 1 202 ? 22.104 -23.808 10.796 1.00 8.70 223 GLY B C 1
ATOM 3456 O O . GLY B 1 202 ? 21.381 -24.609 11.388 1.00 9.89 223 GLY B O 1
ATOM 3457 N N . GLU B 1 203 ? 23.397 -24.010 10.598 1.00 7.52 224 GLU B N 1
ATOM 3458 C CA . GLU B 1 203 ? 23.984 -25.301 10.930 1.00 11.89 224 GLU B CA 1
ATOM 3459 C C . GLU B 1 203 ? 23.805 -25.654 12.401 1.00 9.92 224 GLU B C 1
ATOM 3460 O O . GLU B 1 203 ? 23.728 -26.838 12.748 1.00 10.21 224 GLU B O 1
ATOM 3466 N N . MET B 1 204 ? 23.711 -24.648 13.270 1.00 9.42 225 MET B N 1
ATOM 3467 C CA . MET B 1 204 ? 23.568 -24.903 14.702 1.00 8.25 225 MET B CA 1
ATOM 3468 C C . MET B 1 204 ? 22.236 -25.566 15.108 1.00 12.49 225 MET B C 1
ATOM 3469 O O . MET B 1 204 ? 22.134 -26.131 16.191 1.00 14.48 225 MET B O 1
ATOM 3474 N N . GLN B 1 205 ? 21.224 -25.508 14.246 1.00 7.74 226 GLN B N 1
ATOM 3475 C CA . GLN B 1 205 ? 19.942 -26.127 14.568 1.00 8.31 226 GLN B CA 1
ATOM 3476 C C . GLN B 1 205 ? 19.681 -27.358 13.706 1.00 6.11 226 GLN B C 1
ATOM 3477 O O . GLN B 1 205 ? 18.633 -27.997 13.835 1.00 7.75 226 GLN B O 1
ATOM 3483 N N . SER B 1 206 ? 20.639 -27.716 12.853 1.00 5.38 227 SER B N 1
ATOM 3484 C CA A SER B 1 206 ? 20.422 -28.820 11.912 0.70 5.98 227 SER B CA 1
ATOM 3485 C CA B SER B 1 206 ? 20.459 -28.818 11.907 0.30 7.68 227 SER B CA 1
ATOM 3486 C C . SER B 1 206 ? 20.229 -30.166 12.589 1.00 7.21 227 SER B C 1
ATOM 3487 O O . SER B 1 206 ? 19.353 -30.929 12.187 1.00 6.51 227 SER B O 1
ATOM 3492 N N . GLN B 1 207 ? 21.038 -30.473 13.596 1.00 7.50 228 GLN B N 1
ATOM 3493 C CA . GLN B 1 207 ? 20.900 -31.782 14.221 1.00 7.99 228 GLN B CA 1
ATOM 3494 C C . GLN B 1 207 ? 19.575 -31.874 14.943 1.00 6.98 228 GLN B C 1
ATOM 3495 O O . GLN B 1 207 ? 18.882 -32.884 14.842 1.00 8.26 228 GLN B O 1
ATOM 3501 N N . ALA B 1 208 ? 19.182 -30.808 15.625 1.00 8.16 229 ALA B N 1
ATOM 3502 C CA . ALA B 1 208 ? 17.900 -30.791 16.311 1.00 7.98 229 ALA B CA 1
ATOM 3503 C C . ALA B 1 208 ? 16.744 -31.001 15.334 1.00 7.75 229 ALA B C 1
ATOM 3504 O O . ALA B 1 208 ? 15.806 -31.757 15.626 1.00 7.65 229 ALA B O 1
ATOM 3506 N N . LEU B 1 209 ? 16.795 -30.326 14.185 1.00 5.82 230 LEU B N 1
ATOM 3507 C CA . LEU B 1 209 ? 15.756 -30.492 13.159 1.00 6.74 230 LEU B CA 1
ATOM 3508 C C . LEU B 1 209 ? 15.734 -31.918 12.598 1.00 6.65 230 LEU B C 1
ATOM 3509 O O . LEU B 1 209 ? 14.662 -32.494 12.376 1.00 5.94 230 LEU B O 1
ATOM 3514 N N . ARG B 1 210 ? 16.912 -32.492 12.378 1.00 6.92 231 ARG B N 1
ATOM 3515 C CA . ARG B 1 210 ? 16.985 -33.869 11.875 1.00 8.31 231 ARG B CA 1
ATOM 3516 C C . ARG B 1 210 ? 16.417 -34.879 12.885 1.00 7.23 231 ARG B C 1
ATOM 3517 O O . ARG B 1 210 ? 16.019 -35.989 12.504 1.00 7.84 231 ARG B O 1
ATOM 3525 N N . GLU B 1 211 ? 16.371 -34.494 14.151 1.00 6.63 232 GLU B N 1
ATOM 3526 C CA . GLU B 1 211 ? 15.807 -35.334 15.215 1.00 7.33 232 GLU B CA 1
ATOM 3527 C C . GLU B 1 211 ? 14.310 -35.124 15.459 1.00 6.94 232 GLU B C 1
ATOM 3528 O O . GLU B 1 211 ? 13.695 -35.824 16.266 1.00 8.63 232 GLU B O 1
ATOM 3534 N N . GLU B 1 212 ? 13.709 -34.160 14.763 1.00 5.35 233 GLU B N 1
ATOM 3535 C CA . GLU B 1 212 ? 12.270 -33.953 14.902 1.00 4.82 233 GLU B CA 1
ATOM 3536 C C . GLU B 1 212 ? 11.519 -35.217 14.502 1.00 5.53 233 GLU B C 1
ATOM 3537 O O . GLU B 1 212 ? 11.694 -35.713 13.382 1.00 6.45 233 GLU B O 1
ATOM 3543 N N . PRO B 1 213 ? 10.678 -35.747 15.395 1.00 4.43 234 PRO B N 1
ATOM 3544 C CA . PRO B 1 213 ? 9.917 -36.948 15.034 1.00 5.99 234 PRO B CA 1
ATOM 3545 C C . PRO B 1 213 ? 9.150 -36.784 13.725 1.00 3.73 234 PRO B C 1
ATOM 3546 O O . PRO B 1 213 ? 9.165 -37.720 12.914 1.00 4.97 234 PRO B O 1
ATOM 3550 N N . PHE B 1 214 ? 8.503 -35.643 13.502 1.00 4.82 235 PHE B N 1
ATOM 3551 C CA . PHE B 1 214 ? 7.768 -35.466 12.247 1.00 5.13 235 PHE B CA 1
ATOM 3552 C C . PHE B 1 214 ? 8.708 -35.604 11.039 1.00 3.71 235 PHE B C 1
ATOM 3553 O O . PHE B 1 214 ? 8.375 -36.280 10.050 1.00 6.14 235 PHE B O 1
ATOM 3561 N N . TYR B 1 215 ? 9.867 -34.961 11.101 1.00 5.55 236 TYR B N 1
ATOM 3562 C CA . TYR B 1 215 ? 10.825 -35.039 10.000 1.00 4.84 236 TYR B CA 1
ATOM 3563 C C . TYR B 1 215 ? 11.250 -36.481 9.774 1.00 5.01 236 TYR B C 1
ATOM 3564 O O . TYR B 1 215 ? 11.316 -36.934 8.634 1.00 4.81 236 TYR B O 1
ATOM 3573 N N . ARG B 1 216 ? 11.552 -37.199 10.846 1.00 4.88 237 ARG B N 1
ATOM 3574 C CA . ARG B 1 216 ? 11.998 -38.585 10.701 1.00 5.11 237 ARG B CA 1
ATOM 3575 C C . ARG B 1 216 ? 10.909 -39.462 10.079 1.00 5.80 237 ARG B C 1
ATOM 3576 O O . ARG B 1 216 ? 11.199 -40.342 9.274 1.00 6.34 237 ARG B O 1
ATOM 3584 N N . LEU B 1 217 ? 9.656 -39.197 10.431 1.00 4.32 238 LEU B N 1
ATOM 3585 C CA . LEU B 1 217 ? 8.537 -39.935 9.852 1.00 4.23 238 LEU B CA 1
ATOM 3586 C C . LEU B 1 217 ? 8.395 -39.648 8.353 1.00 5.00 238 LEU B C 1
ATOM 3587 O O . LEU B 1 217 ? 7.929 -40.501 7.596 1.00 6.57 238 LEU B O 1
ATOM 3592 N N . MET B 1 218 ? 8.797 -38.449 7.923 1.00 4.64 239 MET B N 1
ATOM 3593 C CA . MET B 1 218 ? 8.742 -38.067 6.517 1.00 6.54 239 MET B CA 1
ATOM 3594 C C . MET B 1 218 ? 9.929 -38.575 5.716 1.00 5.54 239 MET B C 1
ATOM 359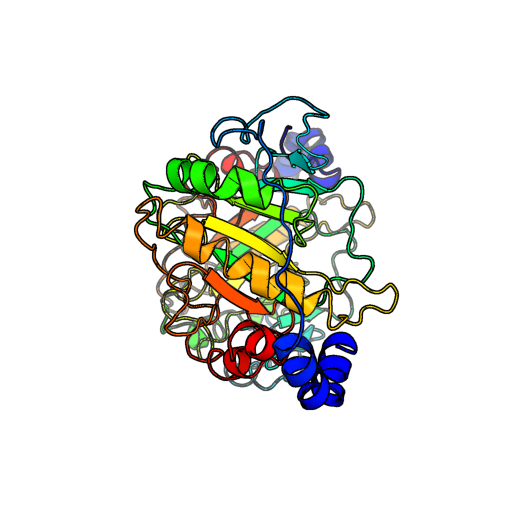5 O O . MET B 1 218 ? 9.800 -38.831 4.515 1.00 7.18 239 MET B O 1
ATOM 3600 N N . ALA B 1 219 ? 11.094 -38.673 6.356 1.00 5.96 240 ALA B N 1
ATOM 3601 C CA . ALA B 1 219 ? 12.367 -38.825 5.631 1.00 8.46 240 ALA B CA 1
ATOM 3602 C C . ALA B 1 219 ? 13.078 -40.175 5.834 1.00 11.16 240 ALA B C 1
ATOM 3603 O O . ALA B 1 219 ? 13.831 -40.606 4.966 1.00 13.53 240 ALA B O 1
ATOM 3605 N N . GLU B 1 220 ? 12.851 -40.832 6.969 1.00 9.26 241 GLU B N 1
ATOM 3606 C CA . GLU B 1 220 ? 13.662 -41.993 7.361 1.00 13.17 241 GLU B CA 1
ATOM 3607 C C . GLU B 1 220 ? 13.072 -43.300 6.866 1.00 15.20 241 GLU B C 1
ATOM 3608 O O . GLU B 1 220 ? 11.895 -43.384 6.513 1.00 14.19 241 GLU B O 1
#

Solvent-accessible surface area: 19716 Å² total; per-residue (Å²): 45,104,72,111,133,18,84,8,9,51,22,2,112,114,57,48,136,55,13,72,36,78,14,192,154,52,112,165,26,149,36,141,68,16,134,122,27,28,80,15,70,35,0,52,140,7,23,184,118,31,78,17,82,41,1,39,4,53,16,108,84,22,63,6,17,0,57,0,50,19,100,111,51,118,9,119,6,109,82,6,0,4,13,0,6,0,0,0,61,66,109,42,0,59,96,0,0,119,18,0,10,9,1,0,0,0,99,41,3,16,0,4,93,2,39,0,0,9,23,104,97,7,28,78,131,10,60,7,0,21,0,0,1,0,6,0,22,3,38,0,33,77,152,86,18,60,7,28,7,63,15,0,19,56,5,61,36,0,1,66,38,0,17,57,88,0,64,120,56,60,10,111,50,18,116,68,7,113,2,16,9,66,23,160,96,3,111,8,0,0,0,8,0,63,65,25,4,11,83,16,1,4,120,131,17,9,96,59,0,104,100,11,16,1,15,84,2,1,22,143,64,87,9,11,91,23,2,106,115,58,49,136,68,16,51,47,85,13,154,153,46,111,168,27,146,36,142,62,14,173,124,28,23,87,13,74,30,2,62,157,54,55,162,193,29,97,13,54,34,0,65,24,67,15,66,26,22,46,6,17,0,37,0,55,15,58,76,64,88,12,137,3,106,70,6,0,4,12,0,7,0,0,0,61,77,107,45,0,57,106,0,0,124,12,0,8,6,6,1,0,0,65,38,0,18,0,14,99,0,34,0,0,0,22,122,56,7,28,78,156,11,59,5,0,44,0,0,1,0,6,0,35,5,81,0,34,69,93,92,20,63,10,23,10,60,15,1,18,49,5,59,42,0,0,64,48,0,17,57,60,0,55,139,62,58,13,104,48,8,124,74,8,111,2,14,7,65,24,107,102,5,91,1,0,0,0,8,0,60,92,71,3,1,80,13,1,2,139,113,21,11,95,60,0,100,99,11,14,2,12,81,2,1,18,134

CATH classification: 3.30.2430.10

Sequence (435 aa):
GPPQMSATNEDLKTNFHSLHNQMRRQMPMSHFREALDAPDYSSGMMRRQSGFFAMSQGFQLESHGGDVFMHAHRENPQQCKGDFAGDKFHISVQREQVPQAFQQALSGLLFSVVDSPIDKWKVVTDMERVDQQSRVAVGAQFTLLYVKPDQENSQYSASSSLHNTRQFIECCLESSRLSSESGLMMPGQYPESDVHPENNWKYVSYRNELRSGRDGGEMMQSSSQQALREEPFYRLMAESATNEDLKTNFHSLHNQMRQMPMSHFREALDAPDYSSGMRQSSGFFAMSQQGFQLESHGGDVFMHAHRENPQCKGDFAGDKFHISVQQREQVPQAFQALSGLLFSVDSPIDKWKVTDMERVDQQSRVAVGAQFTLYVKPDQENSQYSASSSLHNTRQFIECCLESRLSSESGLMPGQYPESDVHPENWKKYVSYRNELRSGRDGGEMQSSQALREEPFYRLMAE

B-factor: mean 16.31, std 12.5, range [2.82, 129.68]